Protein AF-A0A075ANB5-F1 (afdb_monomer)

Structure (mmCIF, N/CA/C/O backbone):
data_AF-A0A075ANB5-F1
#
_entry.id   AF-A0A075ANB5-F1
#
loop_
_atom_site.group_PDB
_atom_site.id
_atom_site.type_symbol
_atom_site.label_atom_id
_atom_site.label_alt_id
_atom_site.label_comp_id
_atom_site.label_asym_id
_atom_site.label_entity_id
_atom_site.label_seq_id
_atom_site.pdbx_PDB_ins_code
_atom_site.Cartn_x
_atom_site.Cartn_y
_atom_site.Cartn_z
_atom_site.occupancy
_atom_site.B_iso_or_equiv
_atom_site.auth_seq_id
_atom_site.auth_comp_id
_atom_site.auth_asym_id
_atom_site.auth_atom_id
_atom_site.pdbx_PDB_model_num
ATOM 1 N N . MET A 1 1 ? 41.313 -39.834 33.522 1.00 33.44 1 MET A N 1
ATOM 2 C CA . MET A 1 1 ? 40.109 -40.098 34.346 1.00 33.44 1 MET A CA 1
ATOM 3 C C . MET A 1 1 ? 39.079 -38.971 34.270 1.00 33.44 1 MET A C 1
ATOM 5 O O . MET A 1 1 ? 37.953 -39.277 33.913 1.00 33.44 1 MET A O 1
ATOM 9 N N . LEU A 1 2 ? 39.432 -37.694 34.482 1.00 31.22 2 LEU A N 1
ATOM 10 C CA . LEU A 1 2 ? 38.484 -36.564 34.341 1.00 31.22 2 LEU A CA 1
ATOM 11 C C . LEU A 1 2 ? 37.885 -36.398 32.926 1.00 31.22 2 LEU A C 1
ATOM 13 O O . LEU A 1 2 ? 36.684 -36.201 32.790 1.00 31.22 2 LEU A O 1
ATOM 17 N N . LEU A 1 3 ? 38.675 -36.610 31.868 1.00 33.09 3 LEU A N 1
ATOM 18 C CA . LEU A 1 3 ? 38.177 -36.633 30.480 1.00 33.09 3 LEU A CA 1
ATOM 19 C C . LEU A 1 3 ? 37.270 -37.841 30.163 1.00 33.09 3 LEU A C 1
ATOM 21 O O . LEU A 1 3 ? 36.476 -37.790 29.231 1.00 33.09 3 LEU A O 1
ATOM 25 N N . PHE A 1 4 ? 37.354 -38.918 30.952 1.00 30.48 4 PHE A N 1
ATOM 26 C CA . PHE A 1 4 ? 36.535 -40.124 30.769 1.00 30.48 4 PHE A CA 1
ATOM 27 C C . PHE A 1 4 ? 35.165 -39.993 31.464 1.00 30.48 4 PHE A C 1
ATOM 29 O O . PHE A 1 4 ? 34.172 -40.524 30.976 1.00 30.48 4 PHE A O 1
ATOM 36 N N . LEU A 1 5 ? 35.089 -39.212 32.550 1.00 34.34 5 LEU A N 1
ATOM 37 C CA . LEU A 1 5 ? 33.834 -38.839 33.218 1.00 34.34 5 LEU A CA 1
ATOM 38 C C . LEU A 1 5 ? 33.013 -37.823 32.403 1.00 34.34 5 LEU A C 1
ATOM 40 O O . LEU A 1 5 ? 31.791 -37.937 32.354 1.00 34.34 5 LEU A O 1
ATOM 44 N N . GLN A 1 6 ? 33.661 -36.904 31.674 1.00 35.34 6 GLN A N 1
ATOM 45 C CA . GLN A 1 6 ? 32.967 -36.020 30.722 1.00 35.34 6 GLN A CA 1
ATOM 46 C C . GLN A 1 6 ? 32.298 -36.795 29.573 1.00 35.34 6 GLN A C 1
ATOM 48 O O . GLN A 1 6 ? 31.200 -36.439 29.149 1.00 35.34 6 GLN A O 1
ATOM 53 N N . PHE A 1 7 ? 32.906 -37.889 29.105 1.00 31.75 7 PHE A N 1
ATOM 54 C CA . PHE A 1 7 ? 32.348 -38.708 28.022 1.00 31.75 7 PHE A CA 1
ATOM 55 C C . PHE A 1 7 ? 31.156 -39.582 28.448 1.00 31.75 7 PHE A C 1
ATOM 57 O O . PHE A 1 7 ? 30.261 -39.835 27.636 1.00 31.75 7 PHE A O 1
ATOM 64 N N . LEU A 1 8 ? 31.096 -40.003 29.717 1.00 31.05 8 LEU A N 1
ATOM 65 C CA . LEU A 1 8 ? 29.971 -40.778 30.254 1.00 31.05 8 LEU A CA 1
ATOM 66 C C . LEU A 1 8 ? 28.709 -39.921 30.460 1.00 31.05 8 LEU A C 1
ATOM 68 O O . LEU A 1 8 ? 27.617 -40.395 30.155 1.00 31.05 8 LEU A O 1
ATOM 72 N N . CYS A 1 9 ? 28.840 -38.644 30.843 1.00 33.03 9 CYS A N 1
ATOM 73 C CA . CYS A 1 9 ? 27.691 -37.725 30.890 1.00 33.03 9 CYS A CA 1
ATOM 74 C C . CYS A 1 9 ? 27.145 -37.378 29.493 1.00 33.03 9 CYS A C 1
ATOM 76 O O . CYS A 1 9 ? 25.934 -37.278 29.315 1.00 33.03 9 CYS A O 1
ATOM 78 N N . PHE A 1 10 ? 28.009 -37.254 28.479 1.00 31.59 10 PHE A N 1
ATOM 79 C CA . PHE A 1 10 ? 27.574 -36.952 27.108 1.00 31.59 10 PHE A CA 1
ATOM 80 C C . PHE A 1 10 ? 26.878 -38.126 26.397 1.00 31.59 10 PHE A C 1
ATOM 82 O O . PHE A 1 10 ? 26.113 -37.905 25.456 1.00 31.59 10 PHE A O 1
ATOM 89 N N . SER A 1 11 ? 27.118 -39.368 26.831 1.00 27.22 11 SER A N 1
ATOM 90 C CA . SER A 1 11 ? 26.641 -40.564 26.119 1.00 27.22 11 SER A CA 1
ATOM 91 C C . SER A 1 11 ? 25.250 -41.046 26.550 1.00 27.22 11 SER A C 1
ATOM 93 O O . SER A 1 11 ? 24.624 -41.795 25.807 1.00 27.22 11 SER A O 1
ATOM 95 N N . ILE A 1 12 ? 24.719 -40.591 27.691 1.00 30.39 12 ILE A N 1
ATOM 96 C CA . ILE A 1 12 ? 23.395 -41.024 28.185 1.00 30.39 12 ILE A CA 1
ATOM 97 C C . ILE A 1 12 ? 22.232 -40.202 27.576 1.00 30.39 12 ILE A C 1
ATOM 99 O O . ILE A 1 12 ? 21.083 -40.618 27.658 1.00 30.39 12 ILE A O 1
ATOM 103 N N . ILE A 1 13 ? 22.496 -39.088 26.878 1.00 34.94 13 ILE A N 1
ATOM 104 C CA . ILE A 1 13 ? 21.434 -38.166 26.404 1.00 34.94 13 ILE A CA 1
ATOM 105 C C . ILE A 1 13 ? 21.222 -38.205 24.872 1.00 34.94 13 ILE A C 1
ATOM 107 O O . ILE A 1 13 ? 20.275 -37.627 24.347 1.00 34.94 13 ILE A O 1
ATOM 111 N N . LYS A 1 14 ? 22.041 -38.939 24.103 1.00 27.22 14 LYS A N 1
ATOM 112 C CA . LYS A 1 14 ? 22.019 -38.881 22.623 1.00 27.22 14 LYS A CA 1
ATOM 113 C C . LYS A 1 14 ? 21.093 -39.880 21.906 1.00 27.22 14 LYS A C 1
ATOM 115 O O . LYS A 1 14 ? 21.296 -40.180 20.728 1.00 27.22 14 LYS A O 1
ATOM 120 N N . HIS A 1 15 ? 20.041 -40.348 22.571 1.00 28.19 15 HIS A N 1
ATOM 121 C CA . HIS A 1 15 ? 18.962 -41.108 21.933 1.00 28.19 15 HIS A CA 1
ATOM 122 C C . HIS A 1 15 ? 17.590 -40.522 22.273 1.00 28.19 15 HIS A C 1
ATOM 124 O O . HIS A 1 15 ? 16.853 -41.079 23.073 1.00 28.19 15 HIS A O 1
ATOM 130 N N . GLN A 1 16 ? 17.244 -39.407 21.622 1.00 28.17 16 GLN A N 1
ATOM 131 C CA . GLN A 1 16 ? 15.884 -39.122 21.158 1.00 28.17 16 GLN A CA 1
ATOM 132 C C . GLN A 1 16 ? 15.919 -37.993 20.118 1.00 28.17 16 GLN A C 1
ATOM 134 O O . GLN A 1 16 ? 16.602 -36.983 20.263 1.00 28.17 16 GLN A O 1
ATOM 139 N N . THR A 1 17 ? 15.255 -38.248 19.000 1.00 26.70 17 THR A N 1
ATOM 140 C CA . THR A 1 17 ? 15.250 -37.467 17.764 1.00 26.70 17 THR A CA 1
ATOM 141 C C . THR A 1 17 ? 14.365 -36.224 17.848 1.00 26.70 17 THR A C 1
ATOM 143 O O . THR A 1 17 ? 13.280 -36.276 18.414 1.00 26.70 17 THR A O 1
ATOM 146 N N . ALA A 1 18 ? 14.844 -35.153 17.209 1.00 32.75 18 ALA A N 1
ATOM 147 C CA . ALA A 1 18 ? 14.158 -33.951 16.724 1.00 32.75 18 ALA A CA 1
ATOM 148 C C . ALA A 1 18 ? 12.641 -33.810 16.994 1.00 32.75 18 ALA A C 1
ATOM 150 O O . ALA A 1 18 ? 11.821 -34.414 16.307 1.00 32.75 18 ALA A O 1
ATOM 151 N N . ALA A 1 19 ? 12.293 -32.887 17.894 1.00 22.59 19 ALA A N 1
ATOM 152 C CA . ALA A 1 19 ? 11.055 -32.109 17.876 1.00 22.59 19 ALA A CA 1
ATOM 153 C C . ALA A 1 19 ? 11.267 -30.809 18.678 1.00 22.59 19 ALA A C 1
ATOM 155 O O . ALA A 1 19 ? 12.015 -30.771 19.651 1.00 22.59 19 ALA A O 1
ATOM 156 N N . THR A 1 20 ? 10.647 -29.731 18.216 1.00 29.89 20 THR A N 1
ATOM 157 C CA . THR A 1 20 ? 10.645 -28.376 18.782 1.00 29.89 20 THR A CA 1
ATOM 158 C C . THR A 1 20 ? 10.095 -28.319 20.218 1.00 29.89 20 THR A C 1
ATOM 160 O O . THR A 1 20 ? 9.088 -28.971 20.484 1.00 29.89 20 THR A O 1
ATOM 163 N N . ASN A 1 21 ? 10.679 -27.432 21.050 1.00 24.72 21 ASN A N 1
ATOM 164 C CA . ASN A 1 21 ? 10.256 -26.936 22.384 1.00 24.72 21 ASN A CA 1
ATOM 165 C C . ASN A 1 21 ? 10.959 -27.584 23.615 1.00 24.72 21 ASN A C 1
ATOM 167 O O . ASN A 1 21 ? 10.658 -28.731 23.944 1.00 24.72 21 ASN A O 1
ATOM 171 N N . PRO A 1 22 ? 11.872 -26.891 24.338 1.00 30.75 22 PRO A N 1
ATOM 172 C CA . PRO A 1 22 ? 12.470 -27.421 25.560 1.00 30.75 22 PRO A CA 1
ATOM 173 C C . PRO A 1 22 ? 11.633 -27.006 26.779 1.00 30.75 22 PRO A C 1
ATOM 175 O O . PRO A 1 22 ? 11.726 -25.878 27.251 1.00 30.75 22 PRO A O 1
ATOM 178 N N . ASN A 1 23 ? 10.827 -27.924 27.310 1.00 33.41 23 ASN A N 1
ATOM 179 C CA . ASN A 1 23 ? 10.310 -27.824 28.676 1.00 33.41 23 ASN A CA 1
ATOM 180 C C . ASN A 1 23 ? 11.342 -28.519 29.595 1.00 33.41 23 ASN A C 1
ATOM 182 O O . ASN A 1 23 ? 11.537 -29.729 29.433 1.00 33.41 23 ASN A O 1
ATOM 186 N N . PRO A 1 24 ? 12.091 -27.817 30.468 1.00 39.94 24 PRO A N 1
ATOM 187 C CA . PRO A 1 24 ? 13.184 -28.441 31.200 1.00 39.94 24 PRO A CA 1
ATOM 188 C C . PRO A 1 24 ? 12.632 -29.287 32.352 1.00 39.94 24 PRO A C 1
ATOM 190 O O . PRO A 1 24 ? 11.999 -28.787 33.275 1.00 39.94 24 PRO A O 1
ATOM 193 N N . GLN A 1 25 ? 12.895 -30.592 32.298 1.00 48.34 25 GLN A N 1
ATOM 194 C CA . GLN A 1 25 ? 12.745 -31.495 33.439 1.00 48.34 25 GLN A CA 1
ATOM 195 C C . GLN A 1 25 ? 13.725 -31.084 34.559 1.00 48.34 25 GLN A C 1
ATOM 197 O O . GLN A 1 25 ? 14.762 -30.496 34.265 1.00 48.34 25 GLN A O 1
ATOM 202 N N . CYS A 1 26 ? 13.421 -31.406 35.823 1.00 50.97 26 CYS A N 1
ATOM 203 C CA . CYS A 1 26 ? 14.076 -30.957 37.073 1.00 50.97 26 CYS A CA 1
ATOM 204 C C . CYS A 1 26 ? 15.593 -31.246 37.278 1.00 50.97 26 CYS A C 1
ATOM 206 O O . CYS A 1 26 ? 16.081 -31.293 38.409 1.00 50.97 26 CYS A O 1
ATOM 208 N N . LYS A 1 27 ? 16.373 -31.418 36.206 1.00 54.56 27 LYS A N 1
ATOM 209 C CA . LYS A 1 27 ? 17.841 -31.411 36.184 1.00 54.56 27 LYS A CA 1
ATOM 210 C C . LYS A 1 27 ? 18.329 -30.702 34.920 1.00 54.56 27 LYS A C 1
ATOM 212 O O . LYS A 1 27 ? 18.001 -31.133 33.818 1.00 54.56 27 LYS A O 1
ATOM 217 N N . GLY A 1 28 ? 19.149 -29.659 35.059 1.00 56.12 28 GLY A N 1
ATOM 218 C CA . GLY A 1 28 ? 19.661 -28.909 33.905 1.00 56.12 28 GLY A CA 1
ATOM 219 C C . GLY A 1 28 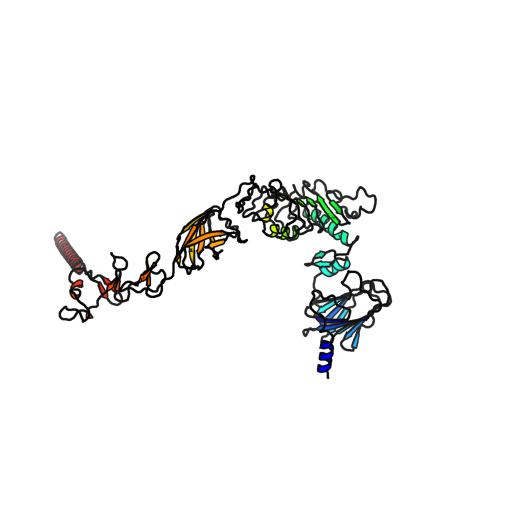? 20.974 -28.176 34.172 1.00 56.12 28 GLY A C 1
ATOM 220 O O . GLY A 1 28 ? 21.249 -27.772 35.301 1.00 56.12 28 GLY A O 1
ATOM 221 N N . ILE A 1 29 ? 21.782 -28.009 33.119 1.00 55.00 29 ILE A N 1
ATOM 222 C CA . ILE A 1 29 ? 22.951 -27.119 33.112 1.00 55.00 29 ILE A CA 1
ATOM 223 C C . ILE A 1 29 ? 22.519 -25.802 32.465 1.00 55.00 29 ILE A C 1
ATOM 225 O O . ILE A 1 29 ? 22.100 -25.793 31.308 1.00 55.00 29 ILE A O 1
ATOM 229 N N . TYR A 1 30 ? 22.620 -24.705 33.208 1.00 59.59 30 TYR A N 1
ATOM 230 C CA . TYR A 1 30 ? 22.319 -23.352 32.761 1.00 59.59 30 TYR A CA 1
ATOM 231 C C . TYR A 1 30 ? 23.621 -22.591 32.520 1.00 59.59 30 TYR A C 1
ATOM 233 O O . TYR A 1 30 ? 24.381 -22.309 33.448 1.00 59.59 30 TYR A O 1
ATOM 241 N N . ASN A 1 31 ? 23.865 -22.242 31.258 1.00 58.97 31 ASN A N 1
ATOM 242 C CA . ASN A 1 31 ? 24.967 -21.365 30.884 1.00 58.97 31 ASN A CA 1
ATOM 243 C C . ASN A 1 31 ? 24.476 -19.917 30.917 1.00 58.97 31 ASN A C 1
ATOM 245 O O . ASN A 1 31 ? 23.559 -19.566 30.177 1.00 58.97 31 ASN A O 1
ATOM 249 N N . LEU A 1 32 ? 25.080 -19.081 31.761 1.00 59.38 32 LEU A N 1
ATOM 250 C CA . LEU A 1 32 ? 24.726 -17.662 31.844 1.00 59.38 32 LEU A CA 1
ATOM 251 C C . LEU A 1 32 ? 25.379 -16.908 30.681 1.00 59.38 32 LEU A C 1
ATOM 253 O O . LEU A 1 32 ? 26.557 -16.566 30.762 1.00 59.38 32 LEU A O 1
ATOM 257 N N . THR A 1 33 ? 24.628 -16.686 29.602 1.00 54.62 33 THR A N 1
ATOM 258 C CA . THR A 1 33 ? 25.086 -15.943 28.413 1.00 54.62 33 THR A CA 1
ATOM 259 C C . THR A 1 33 ? 24.799 -14.445 28.482 1.00 54.62 33 THR A C 1
ATOM 261 O O . THR A 1 33 ? 25.438 -13.669 27.774 1.00 54.62 33 THR A O 1
ATOM 264 N N . ASP A 1 34 ? 23.864 -14.041 29.343 1.00 58.59 34 ASP A N 1
ATOM 265 C CA . ASP A 1 34 ? 23.351 -12.676 29.452 1.00 58.59 34 ASP A CA 1
ATOM 266 C C . ASP A 1 34 ? 23.679 -12.052 30.817 1.00 58.59 34 ASP A C 1
ATOM 268 O O . ASP A 1 34 ? 23.841 -12.752 31.819 1.00 58.59 34 ASP A O 1
ATOM 272 N N . SER A 1 35 ? 23.747 -10.717 30.878 1.00 58.78 35 SER A N 1
ATOM 273 C CA . SER A 1 35 ? 24.055 -9.957 32.103 1.00 58.78 35 SER A CA 1
ATOM 274 C C . SER A 1 35 ? 22.940 -9.983 33.164 1.00 58.78 35 SER A C 1
ATOM 276 O O . SER A 1 35 ? 23.144 -9.507 34.281 1.00 58.78 35 SER A O 1
ATOM 278 N N . PHE A 1 36 ? 21.774 -10.551 32.843 1.00 61.66 36 PHE A N 1
ATOM 279 C CA . PHE A 1 36 ? 20.673 -10.845 33.764 1.00 61.66 36 PHE A CA 1
ATOM 280 C C . PHE A 1 36 ? 19.796 -11.983 33.211 1.00 61.66 36 PHE A C 1
ATOM 282 O O . PHE A 1 36 ? 19.820 -12.252 32.011 1.00 61.66 36 PHE A O 1
ATOM 289 N N . GLY A 1 37 ? 18.990 -12.627 34.059 1.00 59.69 37 GLY A N 1
ATOM 290 C CA . GLY A 1 37 ? 18.012 -13.640 33.639 1.00 59.69 37 GLY A CA 1
ATOM 291 C C . GLY A 1 37 ? 17.284 -14.291 34.816 1.00 59.69 37 GLY A C 1
ATOM 292 O O . GLY A 1 37 ? 17.313 -13.763 35.929 1.00 59.69 37 GLY A O 1
ATOM 293 N N . PHE A 1 38 ? 16.602 -15.418 34.581 1.00 61.25 38 PHE A N 1
ATOM 294 C CA . PHE A 1 38 ? 15.866 -16.132 35.628 1.00 61.25 38 PHE A CA 1
ATOM 295 C C . PHE A 1 38 ? 15.937 -17.659 35.502 1.00 61.25 38 PHE A C 1
ATOM 297 O O . PHE A 1 38 ? 16.176 -18.202 34.425 1.00 61.25 38 PHE A O 1
ATOM 304 N N . ILE A 1 39 ? 15.698 -18.336 36.624 1.00 61.03 39 ILE A N 1
ATOM 305 C CA . ILE A 1 39 ? 15.601 -19.789 36.770 1.00 61.03 39 ILE A CA 1
ATOM 306 C C . ILE A 1 39 ? 14.289 -20.077 37.501 1.00 61.03 39 ILE A C 1
ATOM 308 O O . ILE A 1 39 ? 14.031 -19.502 38.556 1.00 61.03 39 ILE A O 1
ATOM 312 N N . SER A 1 40 ? 13.451 -20.943 36.941 1.00 57.88 40 SER A N 1
ATOM 313 C CA . SER A 1 40 ? 12.165 -21.327 37.534 1.00 57.88 40 SER A CA 1
ATOM 314 C C . SER A 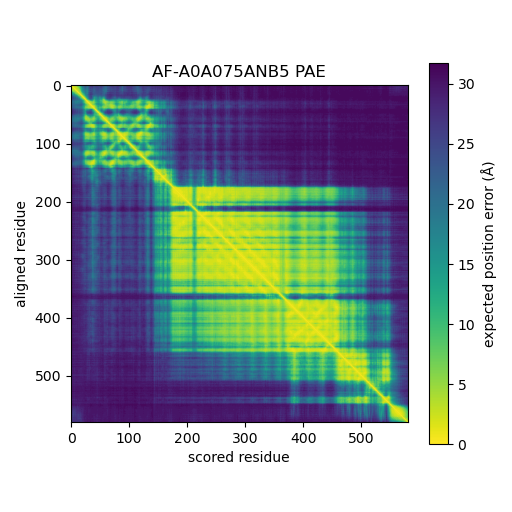1 40 ? 11.896 -22.808 37.315 1.00 57.88 40 SER A C 1
ATOM 316 O O . SER A 1 40 ? 12.239 -23.333 36.253 1.00 57.88 40 SER A O 1
ATOM 318 N N . ASN A 1 41 ? 11.234 -23.458 38.270 1.00 50.12 41 ASN A N 1
ATOM 319 C CA . ASN A 1 41 ? 10.886 -24.879 38.196 1.00 50.12 41 ASN A CA 1
ATOM 320 C C . ASN A 1 41 ? 9.446 -25.168 37.716 1.00 50.12 41 ASN A C 1
ATOM 322 O O . ASN A 1 41 ? 9.114 -26.337 37.541 1.00 50.12 41 ASN A O 1
ATOM 326 N N . SER A 1 42 ? 8.605 -24.160 37.437 1.00 49.34 42 SER A N 1
ATOM 327 C CA . SER A 1 42 ? 7.237 -24.398 36.939 1.00 49.34 42 SER A CA 1
ATOM 328 C C . SER A 1 42 ? 6.660 -23.276 36.053 1.00 49.34 42 SER A C 1
ATOM 330 O O . SER A 1 42 ? 5.911 -22.407 36.485 1.00 49.34 42 SER A O 1
ATOM 332 N N . ILE A 1 43 ? 6.917 -23.336 34.741 1.00 41.28 43 ILE A N 1
ATOM 333 C CA . ILE A 1 43 ? 6.079 -22.624 33.755 1.00 41.28 43 ILE A CA 1
ATOM 334 C C . ILE A 1 43 ? 5.602 -23.622 32.696 1.00 41.28 43 ILE A C 1
ATOM 336 O O . ILE A 1 43 ? 6.000 -23.577 31.536 1.00 41.28 43 ILE A O 1
ATOM 340 N N . SER A 1 44 ? 4.730 -24.551 33.094 1.00 33.28 44 SER A N 1
ATOM 341 C CA . SER A 1 44 ? 3.850 -25.229 32.138 1.00 33.28 44 SER A CA 1
ATOM 342 C C . SER A 1 44 ? 2.471 -25.472 32.750 1.00 33.28 44 SER A C 1
ATOM 344 O O . SER A 1 44 ? 2.274 -26.392 33.539 1.00 33.28 44 SER A O 1
ATOM 346 N N . THR A 1 45 ? 1.503 -24.648 32.360 1.00 37.75 45 THR A N 1
ATOM 347 C CA . THR A 1 45 ? 0.082 -24.709 32.736 1.00 37.75 45 THR A CA 1
ATOM 348 C C . THR A 1 45 ? -0.731 -25.685 31.877 1.00 37.75 45 THR A C 1
ATOM 350 O O . THR A 1 45 ? -1.907 -25.451 31.612 1.00 37.75 45 THR A O 1
ATOM 353 N N . GLN A 1 46 ? -0.160 -26.811 31.446 1.00 31.91 46 GLN A N 1
ATOM 354 C CA . GLN A 1 46 ? -0.969 -27.881 30.858 1.00 31.91 46 GLN A CA 1
ATOM 355 C C . GLN A 1 46 ? -0.900 -29.131 31.721 1.00 31.91 46 GLN A C 1
ATOM 357 O O . GLN A 1 46 ? 0.167 -29.636 32.051 1.00 31.91 46 GLN A O 1
ATOM 362 N N . SER A 1 47 ? -2.091 -29.573 32.118 1.00 35.25 47 SER A N 1
ATOM 363 C CA . SER A 1 47 ? -2.389 -30.744 32.930 1.00 35.25 47 SER A CA 1
ATOM 364 C C . SER A 1 47 ? -1.402 -31.907 32.756 1.00 35.25 47 SER A C 1
ATOM 366 O O . SER A 1 47 ? -1.197 -32.377 31.637 1.00 35.25 47 SER A O 1
ATOM 368 N N . ARG A 1 48 ? -0.975 -32.453 33.905 1.00 33.50 48 ARG A N 1
ATOM 369 C CA . ARG A 1 48 ? -0.127 -33.640 34.146 1.00 33.50 48 ARG A CA 1
ATOM 370 C C . ARG A 1 48 ? 1.374 -33.356 34.183 1.00 33.50 48 ARG A C 1
ATOM 372 O O . ARG A 1 48 ? 2.052 -33.383 33.164 1.00 33.50 48 ARG A O 1
ATOM 379 N N . GLY A 1 49 ? 1.891 -33.223 35.405 1.00 34.06 49 GLY A N 1
ATOM 380 C CA . GLY A 1 49 ? 3.327 -33.313 35.647 1.00 34.06 49 GLY A CA 1
ATOM 381 C C . GLY A 1 49 ? 3.845 -32.794 36.985 1.00 34.06 49 GLY A C 1
ATOM 382 O O . GLY A 1 49 ? 5.033 -32.516 37.039 1.00 34.06 49 GLY A O 1
ATOM 383 N N . TYR A 1 50 ? 3.031 -32.650 38.037 1.00 37.31 50 TYR A N 1
ATOM 384 C CA . TYR A 1 50 ? 3.583 -32.472 39.383 1.00 37.31 50 TYR A CA 1
ATOM 385 C C . TYR A 1 50 ? 3.707 -33.845 40.043 1.00 37.31 50 TYR A C 1
ATOM 387 O O . TYR A 1 50 ? 2.729 -34.595 40.104 1.00 37.31 50 TYR A O 1
ATOM 395 N N . ILE A 1 51 ? 4.924 -34.211 40.440 1.00 39.53 51 ILE A N 1
ATOM 396 C CA . ILE A 1 51 ? 5.208 -35.446 41.172 1.00 39.53 51 ILE A CA 1
ATOM 397 C C . ILE A 1 51 ? 5.673 -34.995 42.560 1.00 39.53 51 ILE A C 1
ATOM 399 O O . ILE A 1 51 ? 6.763 -34.431 42.642 1.00 39.53 51 ILE A O 1
ATOM 403 N N . PRO A 1 52 ? 4.888 -35.226 43.626 1.00 40.97 52 PRO A N 1
ATOM 404 C CA . PRO A 1 52 ? 5.322 -34.957 44.996 1.00 40.97 52 PRO A CA 1
ATOM 405 C C . PRO A 1 52 ? 6.694 -35.600 45.273 1.00 40.97 52 PRO A C 1
ATOM 407 O O . PRO A 1 52 ? 6.944 -36.718 44.807 1.00 40.97 52 PRO A O 1
ATOM 410 N N . ASN A 1 53 ? 7.559 -34.932 46.047 1.00 47.97 53 ASN A N 1
ATOM 411 C CA . ASN A 1 53 ? 8.932 -35.360 46.387 1.00 47.97 53 ASN A CA 1
ATOM 412 C C . ASN A 1 53 ? 9.993 -35.244 45.265 1.00 47.97 53 ASN A C 1
ATOM 414 O O . ASN A 1 53 ? 10.879 -36.104 45.164 1.00 47.97 53 ASN A O 1
ATOM 418 N N . GLN A 1 54 ? 9.946 -34.221 44.402 1.00 52.59 54 GLN A N 1
ATOM 419 C CA . GLN A 1 54 ? 11.057 -33.964 43.474 1.00 52.59 54 GLN A CA 1
ATOM 420 C C . GLN A 1 54 ? 12.126 -33.052 44.081 1.00 52.59 54 GLN A C 1
ATOM 422 O O . GLN A 1 54 ? 11.904 -31.868 44.306 1.00 52.59 54 GLN A O 1
ATOM 427 N N . ASN A 1 55 ? 13.332 -33.603 44.240 1.00 57.34 55 ASN A N 1
ATOM 428 C CA . ASN A 1 55 ? 14.538 -32.813 44.467 1.00 57.34 55 ASN A CA 1
ATOM 429 C C . ASN A 1 55 ? 15.076 -32.345 43.114 1.00 57.34 55 ASN A C 1
ATOM 431 O O . ASN A 1 55 ? 15.544 -33.162 42.308 1.00 57.34 55 ASN A O 1
ATOM 435 N N . CYS A 1 56 ? 15.004 -31.044 42.858 1.00 59.09 56 CYS A N 1
ATOM 436 C CA . CYS A 1 56 ? 15.438 -30.459 41.600 1.00 59.09 56 CYS A CA 1
ATOM 437 C C . CYS A 1 56 ? 16.831 -29.844 41.753 1.00 59.09 56 CYS A C 1
ATOM 439 O O . CYS A 1 56 ? 17.122 -29.190 42.752 1.00 59.09 56 CYS A O 1
ATOM 441 N N . LEU A 1 57 ? 17.702 -30.088 40.770 1.00 59.00 57 LEU A N 1
ATOM 442 C CA . LEU A 1 57 ? 19.113 -29.707 40.836 1.00 59.00 57 LEU A CA 1
ATOM 443 C C . LEU A 1 57 ? 19.535 -28.973 39.564 1.00 59.00 57 LEU A C 1
ATOM 445 O O . LEU A 1 57 ? 19.505 -29.543 38.469 1.00 59.00 57 LEU A O 1
ATOM 449 N N . TRP A 1 58 ? 19.988 -27.733 39.710 1.00 67.69 58 TRP A N 1
ATOM 450 C CA . TRP A 1 58 ? 20.483 -26.924 38.599 1.00 67.69 58 TRP A CA 1
ATOM 451 C C . TRP A 1 58 ? 21.956 -26.605 38.762 1.00 67.69 58 TRP A C 1
ATOM 453 O O . TRP A 1 58 ? 22.370 -26.109 39.805 1.00 67.69 58 TRP A O 1
ATOM 463 N N . PHE A 1 59 ? 22.727 -26.846 37.703 1.00 58.38 59 PHE A N 1
ATOM 464 C CA . PHE A 1 59 ? 24.130 -26.456 37.615 1.00 58.38 59 PHE A CA 1
ATOM 465 C C . PHE A 1 59 ? 24.240 -25.170 36.811 1.00 58.38 59 PHE A C 1
ATOM 467 O O . PHE A 1 59 ? 23.849 -25.142 35.648 1.00 58.38 59 PHE A O 1
ATOM 474 N N . ILE A 1 60 ? 24.785 -24.115 37.400 1.00 65.25 60 ILE A N 1
ATOM 475 C CA . ILE A 1 60 ? 24.958 -22.826 36.739 1.00 65.25 60 ILE A CA 1
ATOM 476 C C . ILE A 1 60 ? 26.443 -22.616 36.477 1.00 65.25 60 ILE A C 1
ATOM 478 O O . ILE A 1 60 ? 27.250 -22.544 37.409 1.00 65.25 60 ILE A O 1
ATOM 482 N N . GLN A 1 61 ? 26.794 -22.509 35.197 1.00 60.62 61 GLN A N 1
ATOM 483 C CA . GLN A 1 61 ? 28.160 -22.261 34.758 1.00 60.62 61 GLN A CA 1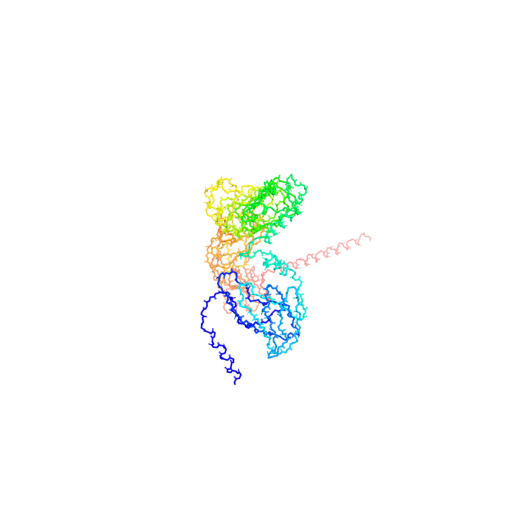
ATOM 484 C C . GLN A 1 61 ? 28.233 -20.903 34.037 1.00 60.62 61 GLN A C 1
ATOM 486 O O . GLN A 1 61 ? 27.582 -20.716 33.006 1.00 60.62 61 GLN A O 1
ATOM 491 N N . PRO A 1 62 ? 29.003 -19.927 34.550 1.00 56.81 62 PRO A N 1
ATOM 492 C CA . PRO A 1 62 ? 29.229 -18.671 33.839 1.00 56.81 62 PRO A CA 1
ATOM 493 C C . PRO A 1 62 ? 30.018 -18.932 32.548 1.00 56.81 62 PRO A C 1
ATOM 495 O O . PRO A 1 62 ? 31.042 -19.616 32.587 1.00 56.81 62 PRO A O 1
ATOM 498 N N . SER A 1 63 ? 29.581 -18.394 31.402 1.00 51.31 63 SER A N 1
ATOM 499 C CA . SER A 1 63 ? 30.305 -18.586 30.131 1.00 51.31 63 SER A CA 1
ATOM 500 C C . SER A 1 63 ? 31.530 -17.677 29.962 1.00 51.31 63 SER A C 1
ATOM 502 O O . SER A 1 63 ? 32.352 -17.915 29.079 1.00 51.31 63 SER A O 1
ATOM 504 N N . THR A 1 64 ? 31.673 -16.640 30.793 1.00 54.69 64 THR A N 1
ATOM 505 C CA . THR A 1 64 ? 32.771 -15.659 30.750 1.00 54.69 64 THR A CA 1
ATOM 506 C C . THR A 1 64 ? 33.154 -15.192 32.162 1.00 54.69 64 THR A C 1
ATOM 508 O O . THR A 1 64 ? 32.446 -15.432 33.142 1.00 54.69 64 THR A O 1
ATOM 511 N N . SER A 1 65 ? 34.323 -14.554 32.285 1.00 54.12 65 SER A N 1
ATOM 512 C CA . SER A 1 65 ? 34.885 -14.075 33.550 1.00 54.12 65 SER A CA 1
ATOM 513 C C . SER A 1 65 ? 34.178 -12.809 34.057 1.00 54.12 65 SER A C 1
ATOM 515 O O . SER A 1 65 ? 34.720 -11.712 33.951 1.00 54.12 65 SER A O 1
ATOM 517 N N . TYR A 1 66 ? 32.961 -12.945 34.577 1.00 55.62 66 TYR A N 1
ATOM 518 C CA . TYR A 1 66 ? 32.258 -11.865 35.283 1.00 55.62 66 TYR A CA 1
ATOM 519 C C . TYR A 1 66 ? 32.817 -11.663 36.697 1.00 55.62 66 TYR A C 1
ATOM 521 O O . TYR A 1 66 ? 33.416 -12.591 37.231 1.00 55.62 66 TYR A O 1
ATOM 529 N N . SER A 1 67 ? 32.673 -10.490 37.319 1.00 53.25 67 SER A N 1
ATOM 530 C CA . SER A 1 67 ? 33.223 -10.254 38.668 1.00 53.25 67 SER A CA 1
ATOM 531 C C . SER A 1 67 ? 32.297 -10.784 39.764 1.00 53.25 67 SER A C 1
ATOM 533 O O . SER A 1 67 ? 32.752 -11.558 40.610 1.00 53.25 67 SER A O 1
ATOM 535 N N . ASN A 1 68 ? 31.005 -10.432 39.708 1.00 60.78 68 ASN A N 1
ATOM 536 C CA . ASN A 1 68 ? 30.013 -10.757 40.737 1.00 60.78 68 ASN A CA 1
ATOM 537 C C . ASN A 1 68 ? 28.690 -11.230 40.113 1.00 60.78 68 ASN A C 1
ATOM 539 O O . ASN A 1 68 ? 28.199 -10.607 39.178 1.00 60.78 68 ASN A O 1
ATOM 543 N N . ILE A 1 69 ? 28.066 -12.278 40.653 1.00 62.75 69 ILE A N 1
ATOM 544 C CA . ILE A 1 69 ? 26.696 -12.679 40.290 1.00 62.75 69 ILE A CA 1
ATOM 545 C C . ILE A 1 69 ? 25.818 -12.567 41.532 1.00 62.75 69 ILE A C 1
ATOM 547 O O . ILE A 1 69 ? 26.135 -13.146 42.572 1.00 62.75 69 ILE A O 1
ATOM 551 N N . THR A 1 70 ? 24.722 -11.824 41.417 1.00 66.38 70 THR A N 1
ATOM 552 C CA . THR A 1 70 ? 23.713 -11.676 42.460 1.00 66.38 70 THR A CA 1
ATOM 553 C C . THR A 1 70 ? 22.514 -12.545 42.139 1.00 66.38 70 THR A C 1
ATOM 555 O O . THR A 1 70 ? 21.913 -12.360 41.084 1.00 66.38 70 THR A O 1
ATOM 558 N N . PHE A 1 71 ? 22.130 -13.430 43.054 1.00 64.94 71 PHE A N 1
ATOM 559 C CA . PHE A 1 71 ? 20.861 -14.152 42.977 1.00 64.94 71 PHE A CA 1
ATOM 560 C C . PHE A 1 71 ? 19.818 -13.482 43.876 1.00 64.94 71 PHE A C 1
ATOM 562 O O . PHE A 1 71 ? 20.117 -13.098 45.009 1.00 64.94 71 PHE A O 1
ATOM 569 N N . GLU A 1 72 ? 18.605 -13.333 43.352 1.00 63.06 72 GLU A N 1
ATOM 570 C CA . GLU A 1 72 ? 17.429 -12.795 44.032 1.00 63.06 72 GLU A CA 1
ATOM 571 C C . GLU A 1 72 ? 16.321 -13.848 43.961 1.00 63.06 72 GLU A C 1
ATOM 573 O O . GLU A 1 72 ? 15.751 -14.093 42.899 1.00 63.06 72 GLU A O 1
ATOM 578 N N . ILE A 1 73 ? 16.051 -14.507 45.085 1.00 60.25 73 ILE A N 1
ATOM 579 C CA . ILE A 1 73 ? 15.015 -15.540 45.174 1.00 60.25 73 ILE A CA 1
ATOM 580 C C . ILE A 1 73 ? 13.672 -14.845 45.436 1.00 60.25 73 ILE A C 1
ATOM 582 O O . ILE A 1 73 ? 13.547 -14.093 46.402 1.00 60.25 73 ILE A O 1
ATOM 586 N N . LEU A 1 74 ? 12.694 -15.066 44.557 1.00 53.31 74 LEU A N 1
ATOM 587 C CA . LEU A 1 74 ? 11.334 -14.532 44.625 1.00 53.31 74 LEU A CA 1
ATOM 588 C C . LEU A 1 74 ? 10.346 -15.679 44.882 1.00 53.31 74 LEU A C 1
ATOM 590 O O . LEU A 1 74 ? 10.329 -16.659 44.137 1.00 53.31 74 LEU A O 1
ATOM 594 N N . ASP A 1 75 ? 9.533 -15.541 45.930 1.00 57.28 75 ASP A N 1
ATOM 595 C CA . ASP A 1 75 ? 8.680 -16.624 46.441 1.00 57.28 75 ASP A CA 1
ATOM 596 C C . ASP A 1 75 ? 7.257 -16.655 45.840 1.00 57.28 75 ASP A C 1
ATOM 598 O O . ASP A 1 75 ? 6.646 -15.604 45.609 1.00 57.28 75 ASP A O 1
ATOM 602 N N . PHE A 1 76 ? 6.730 -17.877 45.677 1.00 48.50 76 PHE A N 1
ATOM 603 C CA . PHE A 1 76 ? 5.320 -18.241 45.519 1.00 48.50 76 PHE A CA 1
ATOM 604 C C . PHE A 1 76 ? 5.031 -19.489 46.378 1.00 48.50 76 PHE A C 1
ATOM 606 O O . PHE A 1 76 ? 5.615 -20.532 46.140 1.00 48.50 76 PHE A O 1
ATOM 613 N N . GLU A 1 77 ? 4.119 -19.327 47.346 1.00 43.88 77 GLU A N 1
ATOM 614 C CA . GLU A 1 77 ? 3.504 -20.328 48.247 1.00 43.88 77 GLU A CA 1
ATOM 615 C C . GLU A 1 77 ? 4.329 -21.600 48.531 1.00 43.88 77 GLU A C 1
ATOM 617 O O . GLU A 1 77 ? 4.022 -22.677 48.038 1.00 43.88 77 GLU A O 1
ATOM 622 N N . VAL A 1 78 ? 5.354 -21.441 49.374 1.00 49.47 78 VAL A N 1
ATOM 623 C CA . VAL A 1 78 ? 6.101 -22.533 50.014 1.00 49.47 78 VAL A CA 1
ATOM 624 C C . VAL A 1 78 ? 5.436 -22.899 51.344 1.00 49.47 78 VAL A C 1
ATOM 626 O O . VAL A 1 78 ? 5.387 -22.068 52.267 1.00 49.47 78 VAL A O 1
ATOM 629 N N . ASP A 1 79 ? 4.934 -24.129 51.458 1.00 50.25 79 ASP A N 1
ATOM 630 C CA . ASP A 1 79 ? 4.423 -24.673 52.721 1.00 50.25 79 ASP A CA 1
ATOM 631 C C . ASP A 1 79 ? 5.589 -24.957 53.702 1.00 50.25 79 ASP A C 1
ATOM 633 O O . ASP A 1 79 ? 6.758 -24.717 53.391 1.00 50.25 79 ASP A O 1
ATOM 637 N N . GLN A 1 80 ? 5.320 -25.368 54.951 1.00 52.00 80 GLN A N 1
ATOM 638 C CA . GLN A 1 80 ? 6.325 -25.329 56.043 1.00 52.00 80 GLN A CA 1
ATOM 639 C C . GLN A 1 80 ? 7.574 -26.208 55.892 1.00 52.00 80 GLN A C 1
ATOM 641 O O . GLN A 1 80 ? 8.426 -26.196 56.790 1.00 52.00 80 GLN A O 1
ATOM 646 N N . LEU A 1 81 ? 7.703 -26.968 54.806 1.00 55.81 81 LEU A N 1
ATOM 647 C CA . LEU A 1 81 ? 8.749 -27.968 54.647 1.00 55.81 81 LEU A CA 1
ATOM 648 C C . LEU A 1 81 ? 9.521 -27.888 53.312 1.00 55.81 81 LEU A C 1
ATOM 650 O O . LEU A 1 81 ? 10.490 -28.643 53.184 1.00 55.81 81 LEU A O 1
ATOM 654 N N . ASP A 1 82 ? 9.202 -26.979 52.374 1.00 60.34 82 ASP A N 1
ATOM 655 C CA . ASP A 1 82 ? 10.054 -26.793 51.181 1.00 60.34 82 ASP A CA 1
ATOM 656 C C . ASP A 1 82 ? 11.305 -25.976 51.503 1.00 60.34 82 ASP A C 1
ATOM 658 O O . ASP A 1 82 ? 11.276 -25.029 52.294 1.00 60.34 82 ASP A O 1
ATOM 662 N N . SER A 1 83 ? 12.419 -26.292 50.838 1.00 66.12 83 SER A N 1
ATOM 663 C CA . SER A 1 83 ? 13.660 -25.536 51.018 1.00 66.12 83 SER A CA 1
ATOM 664 C C . SER A 1 83 ? 14.474 -25.370 49.737 1.00 66.12 83 SER A C 1
ATOM 666 O O . SER A 1 83 ? 14.488 -26.233 48.856 1.00 66.12 83 SER A O 1
ATOM 668 N N . VAL A 1 84 ? 15.178 -24.238 49.651 1.00 68.62 84 VAL A N 1
ATOM 669 C CA . VAL A 1 84 ? 16.197 -23.969 48.628 1.00 68.62 84 VAL A CA 1
ATOM 670 C C . VAL A 1 84 ? 17.571 -23.926 49.289 1.00 68.62 84 VAL A C 1
ATOM 672 O O . VAL A 1 84 ? 17.805 -23.127 50.200 1.00 68.62 84 VAL A O 1
ATOM 675 N N . ASP A 1 85 ? 18.489 -24.730 48.762 1.00 69.75 85 ASP A N 1
ATOM 676 C CA . ASP A 1 85 ? 19.906 -24.746 49.106 1.00 69.75 85 ASP A CA 1
ATOM 677 C C . ASP A 1 85 ? 20.749 -24.297 47.911 1.00 69.75 85 ASP A C 1
ATOM 679 O O . ASP A 1 85 ? 20.487 -24.664 46.763 1.00 69.75 85 ASP A O 1
ATOM 683 N N . ILE A 1 86 ? 21.798 -23.515 48.176 1.00 70.12 86 ILE A N 1
ATOM 684 C CA . ILE A 1 86 ? 22.741 -23.077 47.139 1.00 70.12 86 ILE A CA 1
ATOM 685 C C . ILE A 1 86 ? 24.150 -23.496 47.531 1.00 70.12 86 ILE A C 1
ATOM 687 O O . ILE A 1 86 ? 24.639 -23.157 48.610 1.00 70.12 86 ILE A O 1
ATOM 691 N N . TYR A 1 87 ? 24.824 -24.177 46.613 1.00 69.06 87 TYR A N 1
ATOM 692 C CA . TYR A 1 87 ? 26.210 -24.604 46.723 1.00 69.06 87 TYR A CA 1
ATOM 693 C C . TYR A 1 87 ? 27.071 -23.915 45.665 1.00 69.06 87 TYR A C 1
ATOM 695 O O . TYR A 1 87 ? 26.602 -23.521 44.596 1.00 69.06 87 TYR A O 1
ATOM 703 N N . LYS A 1 88 ? 28.362 -23.816 45.955 1.00 66.81 88 LYS A N 1
ATOM 704 C CA . LYS A 1 88 ? 29.414 -23.445 45.012 1.00 66.81 88 LYS A CA 1
ATOM 705 C C . LYS A 1 88 ? 30.475 -24.535 45.051 1.00 66.81 88 LYS A C 1
ATOM 707 O O . LYS A 1 88 ? 31.092 -24.760 46.095 1.00 66.81 88 LYS A O 1
ATOM 712 N N . GLY A 1 89 ? 30.638 -25.253 43.943 1.00 67.94 89 GLY A N 1
ATOM 713 C CA . GLY A 1 89 ? 31.301 -26.556 43.971 1.00 67.94 89 GLY A CA 1
ATOM 714 C C . GLY A 1 89 ? 30.627 -27.465 45.006 1.00 67.94 89 GLY A C 1
ATOM 715 O O . GLY A 1 89 ? 29.408 -27.612 44.991 1.00 67.94 89 GLY A O 1
ATOM 716 N N . ASP A 1 90 ? 31.414 -27.994 45.943 1.00 64.12 90 ASP A N 1
ATOM 717 C CA . ASP A 1 90 ? 30.928 -28.850 47.038 1.00 64.12 90 ASP A CA 1
ATOM 718 C C . ASP A 1 90 ? 30.611 -28.068 48.330 1.00 64.12 90 ASP A C 1
ATOM 720 O O . ASP A 1 90 ? 30.180 -28.646 49.328 1.00 64.12 90 ASP A O 1
ATOM 724 N N . THR A 1 91 ? 30.836 -26.749 48.347 1.00 65.75 91 THR A N 1
ATOM 725 C CA . THR A 1 91 ? 30.621 -25.917 49.539 1.00 65.75 91 THR A CA 1
ATOM 726 C C . THR A 1 91 ? 29.207 -25.347 49.528 1.00 65.75 91 THR A C 1
ATOM 728 O O . THR A 1 91 ? 28.864 -24.566 48.642 1.00 65.75 91 THR A O 1
ATOM 731 N N . GLN A 1 92 ? 28.384 -25.698 50.517 1.00 68.06 92 GLN A N 1
ATOM 732 C CA . GLN A 1 92 ? 27.072 -25.073 50.713 1.00 68.06 92 GLN A CA 1
ATOM 733 C C . GLN A 1 92 ? 27.266 -23.627 51.174 1.00 68.06 92 GLN A C 1
ATOM 735 O O . GLN A 1 92 ? 27.940 -23.376 52.173 1.00 68.06 92 GLN A O 1
ATOM 740 N N . ILE A 1 93 ? 26.705 -22.674 50.433 1.00 67.00 93 ILE A N 1
ATOM 741 C CA . ILE A 1 93 ? 26.832 -21.244 50.730 1.00 67.00 93 ILE A CA 1
ATOM 742 C C . ILE A 1 93 ? 25.531 -20.663 51.292 1.00 67.00 93 ILE A C 1
ATOM 744 O O . ILE A 1 93 ? 25.575 -19.750 52.115 1.00 67.00 93 ILE A O 1
ATOM 748 N N . LEU A 1 94 ? 24.381 -21.213 50.904 1.00 65.94 94 LEU A N 1
ATOM 749 C CA . LEU A 1 94 ? 23.087 -20.877 51.487 1.00 65.94 94 LEU A CA 1
ATOM 750 C C . LEU A 1 94 ? 22.445 -22.153 52.028 1.00 65.94 94 LEU A C 1
ATOM 752 O O . LEU A 1 94 ? 22.328 -23.134 51.294 1.00 65.94 94 LEU A O 1
ATOM 756 N N . ASN A 1 95 ? 22.071 -22.123 53.306 1.00 60.25 95 ASN A N 1
ATOM 757 C CA . ASN A 1 95 ? 21.497 -23.259 54.016 1.00 60.25 95 ASN A CA 1
ATOM 758 C C . ASN A 1 95 ? 20.009 -23.021 54.291 1.00 60.25 95 ASN A C 1
ATOM 760 O O . ASN A 1 95 ? 19.682 -22.034 54.951 1.00 60.25 95 ASN A O 1
ATOM 764 N N . HIS A 1 96 ? 19.164 -23.929 53.799 1.00 58.81 96 HIS A N 1
ATOM 765 C CA . HIS A 1 96 ? 17.748 -24.105 54.110 1.00 58.81 96 HIS A CA 1
ATOM 766 C C . HIS A 1 96 ? 16.978 -22.798 54.300 1.00 58.81 96 HIS A C 1
ATOM 768 O O . HIS A 1 96 ? 16.614 -22.408 55.414 1.00 58.81 96 HIS A O 1
ATOM 774 N N . VAL A 1 97 ? 16.691 -22.127 53.185 1.00 58.88 97 VAL A N 1
ATOM 775 C CA . VAL A 1 97 ? 15.705 -21.046 53.192 1.00 58.88 97 VAL A CA 1
ATOM 776 C C . VAL A 1 97 ? 14.313 -21.670 53.294 1.00 58.88 97 VAL A C 1
ATOM 778 O O . VAL A 1 97 ? 13.790 -22.174 52.306 1.00 58.88 97 VAL A O 1
ATOM 781 N N . LEU A 1 98 ? 13.757 -21.654 54.506 1.00 51.38 98 LEU A N 1
ATOM 782 C CA . LEU A 1 98 ? 12.400 -22.091 54.833 1.00 51.38 98 LEU A CA 1
ATOM 783 C C . LEU A 1 98 ? 11.495 -20.855 54.920 1.00 51.38 98 LEU A C 1
ATOM 785 O O . LEU A 1 98 ? 11.865 -19.890 55.589 1.00 51.38 98 LEU A O 1
ATOM 789 N N . HIS A 1 99 ? 10.318 -20.902 54.291 1.00 52.34 99 HIS A N 1
ATOM 790 C CA . HIS A 1 99 ? 9.261 -19.883 54.372 1.00 52.34 99 HIS A CA 1
ATOM 791 C C . HIS A 1 99 ? 9.662 -18.439 54.041 1.00 52.34 99 HIS A C 1
ATOM 793 O O . HIS A 1 99 ? 10.151 -17.685 54.888 1.00 52.34 99 HIS A O 1
ATOM 799 N N . VAL A 1 100 ? 9.328 -17.984 52.832 1.00 46.03 100 VAL A N 1
ATOM 800 C CA . VAL A 1 100 ? 9.649 -16.625 52.396 1.00 46.03 100 VAL A CA 1
ATOM 801 C C . VAL A 1 100 ? 8.407 -15.882 51.923 1.00 46.03 100 VAL A C 1
ATOM 803 O O . VAL A 1 100 ? 8.338 -15.381 50.809 1.00 46.03 100 VAL A O 1
ATOM 806 N N . THR A 1 101 ? 7.434 -15.660 52.810 1.00 41.56 101 THR A N 1
ATOM 807 C CA . THR A 1 101 ? 6.321 -14.752 52.497 1.00 41.56 101 THR A CA 1
ATOM 808 C C . THR A 1 101 ? 6.836 -13.306 52.375 1.00 41.56 101 THR A C 1
ATOM 810 O O . THR A 1 101 ? 6.746 -12.521 53.319 1.00 41.56 101 THR A O 1
ATOM 813 N N . ARG A 1 102 ? 7.355 -12.944 51.192 1.00 41.00 102 ARG A N 1
ATOM 814 C CA . ARG A 1 102 ? 7.876 -11.627 50.769 1.00 41.00 102 ARG A CA 1
ATOM 815 C C . ARG A 1 102 ? 9.292 -11.214 51.213 1.00 41.00 102 ARG A C 1
ATOM 817 O O . ARG A 1 102 ? 9.568 -10.012 51.217 1.00 41.00 102 ARG A O 1
ATOM 824 N N . SER A 1 103 ? 10.210 -12.127 51.529 1.00 39.09 103 SER A N 1
ATOM 825 C CA . SER A 1 103 ? 11.620 -11.744 51.768 1.00 39.09 103 SER A CA 1
ATOM 826 C C . SER A 1 103 ? 12.459 -11.894 50.504 1.00 39.09 103 SER A C 1
ATOM 828 O O . SER A 1 103 ? 12.373 -12.887 49.796 1.00 39.09 103 SER A O 1
ATOM 830 N N . VAL A 1 104 ? 13.324 -10.923 50.240 1.00 47.41 104 VAL A N 1
ATOM 831 C CA . VAL A 1 104 ? 14.346 -11.055 49.206 1.00 47.41 104 VAL A CA 1
ATOM 832 C C . VAL A 1 104 ? 15.643 -11.482 49.877 1.00 47.41 104 VAL A C 1
ATOM 834 O O . VAL A 1 104 ? 16.258 -10.693 50.597 1.00 47.41 104 VAL A O 1
ATOM 837 N N . SER A 1 105 ? 16.056 -12.726 49.656 1.00 48.47 105 SER A N 1
ATOM 838 C CA . SER A 1 105 ? 17.387 -13.190 50.049 1.00 48.47 105 SER A CA 1
ATOM 839 C C . SER A 1 105 ? 18.375 -12.807 48.948 1.00 48.47 105 SER A C 1
ATOM 841 O O . SER A 1 105 ? 18.267 -13.289 47.821 1.00 48.47 105 SER A O 1
ATOM 843 N N . TYR A 1 106 ? 19.314 -11.912 49.266 1.00 51.06 106 TYR A N 1
ATOM 844 C CA . TYR A 1 106 ? 20.370 -11.483 48.350 1.00 51.06 106 TYR A CA 1
ATOM 845 C C . TYR A 1 106 ? 21.625 -12.293 48.613 1.00 51.06 106 TYR A C 1
ATOM 847 O O . TYR A 1 106 ? 22.132 -12.320 49.736 1.00 51.06 106 TYR A O 1
ATOM 855 N N . PHE A 1 107 ? 22.165 -12.892 47.564 1.00 55.31 107 PHE A N 1
ATOM 856 C CA . PHE A 1 107 ? 23.459 -13.542 47.638 1.00 55.31 107 PHE A CA 1
ATOM 857 C C . PHE A 1 107 ? 24.365 -13.023 46.524 1.00 55.31 107 PHE A C 1
ATOM 859 O O . PHE A 1 107 ? 23.955 -13.023 45.369 1.00 55.31 107 PHE A O 1
ATOM 866 N N . VAL A 1 108 ? 25.581 -12.588 46.871 1.00 53.38 108 VAL A N 1
ATOM 867 C CA . VAL A 1 108 ? 26.598 -12.108 45.924 1.00 53.38 108 VAL A CA 1
ATOM 868 C C . VAL A 1 108 ? 27.736 -13.121 45.883 1.00 53.38 108 VAL A C 1
ATOM 870 O O . VAL A 1 108 ? 28.475 -13.283 46.854 1.00 53.38 108 VAL A O 1
ATOM 873 N N . GLY A 1 109 ? 27.874 -13.813 44.758 1.00 53.31 109 GLY A N 1
ATOM 874 C CA . GLY A 1 109 ? 28.964 -14.747 44.513 1.00 53.31 109 GLY A CA 1
ATOM 875 C C . GLY A 1 109 ? 30.085 -14.102 43.710 1.00 53.31 109 GLY A C 1
ATOM 876 O O . GLY A 1 109 ? 29.841 -13.623 42.604 1.00 53.31 109 GLY A O 1
ATOM 877 N N . ASN A 1 110 ? 31.318 -14.143 44.223 1.00 55.31 110 ASN A N 1
ATOM 878 C CA . ASN A 1 110 ? 32.505 -13.795 43.434 1.00 55.31 110 ASN A CA 1
ATOM 879 C C . ASN A 1 110 ? 32.910 -14.966 42.537 1.00 55.31 110 ASN A C 1
ATOM 881 O O . ASN A 1 110 ? 32.829 -16.136 42.939 1.00 55.31 110 ASN A O 1
ATOM 885 N N . ASN A 1 111 ? 33.401 -14.640 41.347 1.00 54.72 111 ASN A N 1
ATOM 886 C CA . ASN A 1 111 ? 33.793 -15.616 40.343 1.00 54.72 111 ASN A CA 1
ATOM 887 C C . ASN A 1 111 ? 35.040 -16.413 40.759 1.00 54.72 111 ASN A C 1
ATOM 889 O O . ASN A 1 111 ? 36.158 -15.903 40.804 1.00 54.72 111 ASN A O 1
ATOM 893 N N . THR A 1 112 ? 34.834 -17.690 41.055 1.00 53.97 112 THR A N 1
ATOM 894 C CA . THR A 1 112 ? 35.855 -18.727 40.880 1.00 53.97 112 THR A CA 1
ATOM 895 C C . THR A 1 112 ? 35.304 -19.648 39.792 1.00 53.97 112 THR A C 1
ATOM 897 O O . THR A 1 112 ? 34.087 -19.751 39.666 1.00 53.97 112 THR A O 1
ATOM 900 N N . ASN A 1 113 ? 36.155 -20.300 38.993 1.00 55.84 113 ASN A N 1
ATOM 901 C CA . ASN A 1 113 ? 35.770 -21.202 37.886 1.00 55.84 113 ASN A CA 1
ATOM 902 C C . ASN A 1 113 ? 34.951 -22.450 38.319 1.00 55.84 113 ASN A C 1
ATOM 904 O O . ASN A 1 113 ? 34.913 -23.456 37.612 1.00 55.84 113 ASN A O 1
ATOM 908 N N . GLU A 1 114 ? 34.339 -22.420 39.497 1.00 60.00 114 GLU A N 1
ATOM 909 C CA . GLU A 1 114 ? 33.548 -23.479 40.095 1.00 60.00 114 GLU A CA 1
ATOM 910 C C . GLU A 1 114 ? 32.061 -23.272 39.770 1.00 60.00 114 GLU A C 1
ATOM 912 O O . GLU A 1 114 ? 31.563 -22.144 39.839 1.00 60.00 114 GLU A O 1
ATOM 917 N N . PRO A 1 115 ? 31.336 -24.345 39.415 1.00 62.59 115 PRO A N 1
ATOM 918 C CA . PRO A 1 115 ? 29.913 -24.263 39.118 1.00 62.59 115 PRO A CA 1
ATOM 919 C C . PRO A 1 115 ? 29.107 -23.960 40.384 1.00 62.59 115 PRO A C 1
ATOM 921 O O . PRO A 1 115 ? 29.441 -24.418 41.479 1.00 62.59 115 PRO A O 1
ATOM 924 N N . TRP A 1 116 ? 28.009 -23.232 40.218 1.00 68.81 116 TRP A N 1
ATOM 925 C CA . TRP A 1 116 ? 27.009 -23.062 41.270 1.00 68.81 116 TRP A CA 1
ATOM 926 C C . TRP A 1 116 ? 25.958 -24.156 41.149 1.00 68.81 116 TRP A C 1
ATOM 928 O O . TRP A 1 116 ? 25.588 -24.535 40.037 1.00 68.81 116 TRP A O 1
ATOM 938 N N . ILE A 1 117 ? 25.474 -24.661 42.277 1.00 69.44 117 ILE A N 1
ATOM 939 C CA . ILE A 1 117 ? 24.435 -25.684 42.323 1.00 69.44 117 ILE A CA 1
ATOM 940 C C . ILE A 1 117 ? 23.267 -25.131 43.122 1.00 69.44 117 ILE A C 1
ATOM 942 O O . ILE A 1 117 ? 23.439 -24.745 44.273 1.00 69.44 117 ILE A O 1
ATOM 946 N N . ILE A 1 118 ? 22.084 -25.102 42.522 1.00 71.00 118 ILE A N 1
ATOM 947 C CA . ILE A 1 118 ? 20.844 -24.772 43.224 1.00 71.00 118 ILE A CA 1
ATOM 948 C C . ILE A 1 118 ? 20.068 -26.068 43.407 1.00 71.00 118 ILE A C 1
ATOM 950 O O . ILE A 1 118 ? 19.779 -26.756 42.426 1.00 71.00 118 ILE A O 1
ATOM 954 N N . SER A 1 119 ? 19.766 -26.398 44.657 1.00 68.31 119 SER A N 1
ATOM 955 C CA . SER A 1 119 ? 18.975 -27.557 45.048 1.00 68.31 119 SER A CA 1
ATOM 956 C C . SER A 1 119 ? 17.652 -27.077 45.624 1.00 68.31 119 SER A C 1
ATOM 958 O O . SER A 1 119 ? 17.638 -26.303 46.575 1.00 68.31 119 SER A O 1
ATOM 960 N N . PHE A 1 120 ? 16.547 -27.534 45.048 1.00 67.06 120 PHE A N 1
ATOM 961 C CA . PHE A 1 120 ? 15.209 -27.318 45.585 1.00 67.06 120 PHE A CA 1
ATOM 962 C C . PHE A 1 120 ? 14.647 -28.641 46.074 1.00 67.06 120 PHE A C 1
ATOM 964 O O . PHE A 1 120 ? 14.707 -29.640 45.353 1.00 67.06 120 PHE A O 1
ATOM 971 N N . ILE A 1 121 ? 14.111 -28.632 47.286 1.00 64.19 121 ILE A N 1
ATOM 972 C CA . ILE A 1 121 ? 13.504 -29.783 47.942 1.00 64.19 121 ILE A CA 1
ATOM 973 C C . ILE A 1 121 ? 12.048 -29.414 48.195 1.00 64.19 121 ILE A C 1
ATOM 975 O O . ILE A 1 121 ? 11.795 -28.539 49.020 1.00 64.19 121 ILE A O 1
ATOM 979 N N . ALA A 1 122 ? 11.134 -30.064 47.474 1.00 58.84 122 ALA A N 1
ATOM 980 C CA . ALA A 1 122 ? 9.698 -29.952 47.712 1.00 58.84 122 ALA A CA 1
ATOM 981 C C . ALA A 1 122 ? 9.262 -30.917 48.821 1.00 58.84 122 ALA A C 1
ATOM 983 O O . ALA A 1 122 ? 9.698 -32.077 48.859 1.00 58.84 122 ALA A O 1
ATOM 984 N N . ASP A 1 123 ? 8.378 -30.452 49.688 1.00 55.09 123 ASP A N 1
ATOM 985 C CA . ASP A 1 123 ? 7.577 -31.278 50.558 1.00 55.09 123 ASP A CA 1
ATOM 986 C C . ASP A 1 123 ? 6.513 -32.016 49.732 1.00 55.09 123 ASP A C 1
ATOM 988 O O . ASP A 1 123 ? 6.232 -31.719 48.574 1.00 55.09 123 ASP A O 1
ATOM 992 N N . GLY A 1 124 ? 6.005 -33.124 50.251 1.00 50.88 124 GLY A N 1
ATOM 993 C CA . GLY A 1 124 ? 5.115 -33.996 49.488 1.00 50.88 124 GLY A CA 1
ATOM 994 C C . GLY A 1 124 ? 3.689 -33.458 49.315 1.00 50.88 124 GLY A C 1
ATOM 995 O O . GLY A 1 124 ? 2.797 -34.285 49.098 1.00 50.88 124 GLY A O 1
ATOM 996 N N . SER A 1 125 ? 3.435 -32.158 49.502 1.00 52.53 125 SER A N 1
ATOM 997 C CA . SER A 1 125 ? 2.093 -31.583 49.420 1.00 52.53 125 SER A CA 1
ATOM 998 C C . SER A 1 125 ? 1.599 -31.453 47.964 1.00 52.53 125 SER A C 1
ATOM 1000 O O . SER A 1 125 ? 2.315 -31.703 46.994 1.00 52.53 125 SER A O 1
ATOM 1002 N N . TYR A 1 126 ? 0.289 -31.231 47.803 1.00 46.00 126 TYR A N 1
ATOM 1003 C CA . TYR A 1 126 ? -0.385 -31.148 46.494 1.00 46.00 126 TYR A CA 1
ATOM 1004 C C . TYR A 1 126 ? -0.764 -29.706 46.124 1.00 46.00 126 TYR A C 1
ATOM 1006 O O . TYR A 1 126 ? -1.495 -29.501 45.148 1.00 46.00 126 TYR A O 1
ATOM 1014 N N . GLU A 1 127 ? -0.326 -28.726 46.916 1.00 48.06 127 GLU A N 1
ATOM 1015 C CA . GLU A 1 127 ? -0.511 -27.311 46.608 1.00 48.06 127 GLU A CA 1
ATOM 1016 C C . GLU A 1 127 ? 0.689 -26.801 45.785 1.00 48.06 127 GLU A C 1
ATOM 1018 O O . GLU A 1 127 ? 1.453 -27.594 45.242 1.00 48.06 127 GLU A O 1
ATOM 1023 N N . ARG A 1 128 ? 0.723 -25.514 45.436 1.00 49.97 128 ARG A N 1
ATOM 1024 C CA . ARG A 1 128 ? 1.544 -25.004 44.322 1.00 49.97 128 ARG A CA 1
ATOM 1025 C C . ARG A 1 128 ? 3.029 -24.846 44.686 1.00 49.97 128 ARG A C 1
ATOM 1027 O O . ARG A 1 128 ? 3.498 -23.714 44.702 1.00 49.97 128 ARG A O 1
ATOM 1034 N N . ASP A 1 129 ? 3.787 -25.927 44.849 1.00 50.72 129 ASP A N 1
ATOM 1035 C CA . ASP A 1 129 ? 5.213 -25.781 45.182 1.00 50.72 129 ASP A CA 1
ATOM 1036 C C . ASP A 1 129 ? 6.046 -25.398 43.941 1.00 50.72 129 ASP A C 1
ATOM 1038 O O . ASP A 1 129 ? 6.117 -26.096 42.919 1.00 50.72 129 ASP A O 1
ATOM 1042 N N . GLY A 1 130 ? 6.674 -24.224 44.005 1.00 53.88 130 GLY A N 1
ATOM 1043 C CA . GLY A 1 130 ? 7.484 -23.672 42.927 1.00 53.88 130 GLY A CA 1
ATOM 1044 C C . GLY A 1 130 ? 8.336 -22.493 43.386 1.00 53.88 130 GLY A C 1
ATOM 1045 O O . GLY A 1 130 ? 8.054 -21.860 44.392 1.00 53.88 130 GLY A O 1
ATOM 1046 N N . PHE A 1 131 ? 9.389 -22.168 42.638 1.00 58.00 131 PHE A N 1
ATOM 1047 C CA . PHE A 1 131 ? 10.258 -21.037 42.952 1.00 58.00 131 PHE A CA 1
ATOM 1048 C C . PHE A 1 131 ? 10.684 -20.270 41.693 1.00 58.00 131 PHE A C 1
ATOM 1050 O O . PHE A 1 131 ? 10.768 -20.823 40.588 1.00 58.00 131 PHE A O 1
ATOM 1057 N N . LEU A 1 132 ? 11.016 -18.988 41.872 1.00 58.50 132 LEU A N 1
ATOM 1058 C CA . LEU A 1 132 ? 11.636 -18.138 40.856 1.00 58.50 132 LEU A CA 1
ATOM 1059 C C . LEU A 1 132 ? 12.927 -17.527 41.411 1.00 58.50 132 LEU A C 1
ATOM 1061 O O . LEU A 1 132 ? 12.910 -16.830 42.416 1.00 58.50 132 LEU A O 1
ATOM 1065 N N . ILE A 1 133 ? 14.053 -17.732 40.734 1.00 62.78 133 ILE A N 1
ATOM 1066 C CA . ILE A 1 133 ? 15.332 -17.091 41.063 1.00 62.78 133 ILE A CA 1
ATOM 1067 C C . ILE A 1 133 ? 15.698 -16.156 39.925 1.00 62.78 133 ILE A C 1
ATOM 1069 O O . ILE A 1 133 ? 15.850 -16.592 38.787 1.00 62.78 133 ILE A O 1
ATOM 1073 N N . LEU A 1 134 ? 15.872 -14.874 40.219 1.00 61.81 134 LEU A N 1
ATOM 1074 C CA . LEU A 1 134 ? 16.490 -13.925 39.302 1.00 61.81 134 LEU A CA 1
ATOM 1075 C C . LEU A 1 134 ? 18.000 -13.921 39.527 1.00 61.81 134 LEU A C 1
ATOM 1077 O O . LEU A 1 134 ? 18.461 -14.053 40.659 1.00 61.81 134 LEU A O 1
ATOM 1081 N N . TYR A 1 135 ? 18.774 -13.739 38.462 1.00 67.88 135 TYR A N 1
ATOM 1082 C CA . TYR A 1 135 ? 20.208 -13.492 38.568 1.00 67.88 135 TYR A CA 1
ATOM 1083 C C . TYR A 1 135 ? 20.596 -12.202 37.846 1.00 67.88 135 TYR A C 1
ATOM 1085 O O . TYR A 1 135 ? 20.042 -11.866 36.796 1.00 67.88 135 TYR A O 1
ATOM 1093 N N . TYR A 1 136 ? 21.579 -11.494 38.398 1.00 68.12 136 TYR A N 1
ATOM 1094 C CA . TYR A 1 136 ? 22.155 -10.278 37.827 1.00 68.12 136 TYR A CA 1
ATOM 1095 C C . TYR A 1 136 ? 23.669 -10.348 37.897 1.00 68.12 136 TYR A C 1
ATOM 1097 O O . TYR A 1 136 ? 24.230 -10.757 38.910 1.00 68.12 136 TYR A O 1
ATOM 1105 N N . VAL A 1 137 ? 24.336 -9.901 36.846 1.00 63.81 137 VAL A N 1
ATOM 1106 C CA . VAL A 1 137 ? 25.791 -9.888 36.759 1.00 63.81 137 VAL A CA 1
ATOM 1107 C C . VAL A 1 137 ? 26.304 -8.470 37.026 1.00 63.81 137 VAL A C 1
ATOM 1109 O O . VAL A 1 137 ? 25.751 -7.489 36.532 1.00 63.81 137 VAL A O 1
ATOM 1112 N N . ASP A 1 138 ? 27.328 -8.354 37.869 1.00 62.53 138 ASP A N 1
ATOM 1113 C CA . ASP A 1 138 ? 28.000 -7.114 38.278 1.00 62.53 138 ASP A CA 1
ATOM 1114 C C . ASP A 1 138 ? 27.072 -6.043 38.888 1.00 62.53 138 ASP A C 1
ATOM 1116 O O . ASP A 1 138 ? 27.338 -4.844 38.828 1.00 62.53 138 ASP A O 1
ATOM 1120 N N . GLY A 1 139 ? 25.970 -6.473 39.514 1.00 54.62 139 GLY A N 1
ATOM 1121 C CA . GLY A 1 139 ? 25.045 -5.589 40.234 1.00 54.62 139 GLY A CA 1
ATOM 1122 C C . GLY A 1 139 ? 24.189 -4.684 39.340 1.00 54.62 139 GLY A C 1
ATOM 1123 O O . GLY A 1 139 ? 23.482 -3.815 39.855 1.00 54.62 139 GLY A O 1
ATOM 1124 N N . ILE A 1 140 ? 24.207 -4.882 38.018 1.00 54.94 140 ILE A N 1
ATOM 1125 C CA . ILE A 1 140 ? 23.362 -4.132 37.084 1.00 54.94 140 ILE A CA 1
ATOM 1126 C C . ILE A 1 140 ? 21.933 -4.683 37.171 1.00 54.94 140 ILE A C 1
ATOM 1128 O O . ILE A 1 140 ? 21.558 -5.601 36.446 1.00 54.94 140 ILE A O 1
ATOM 1132 N N . LYS A 1 141 ? 21.112 -4.123 38.067 1.00 53.34 141 LYS A N 1
ATOM 1133 C CA . LYS A 1 141 ? 19.666 -4.391 38.101 1.00 53.34 141 LYS A CA 1
ATOM 1134 C C . LYS A 1 141 ? 19.011 -3.631 36.933 1.00 53.34 141 LYS A C 1
ATOM 1136 O O . LYS A 1 141 ? 19.043 -2.398 36.945 1.00 53.34 141 LYS A O 1
ATOM 1141 N N . PRO A 1 142 ? 18.441 -4.300 35.911 1.00 47.53 142 PRO A N 1
ATOM 1142 C CA . PRO A 1 142 ? 17.813 -3.592 34.803 1.00 47.53 142 PRO A CA 1
ATOM 1143 C C . PRO A 1 142 ? 16.585 -2.818 35.301 1.00 47.53 142 PRO A C 1
ATOM 1145 O O . PRO A 1 142 ? 15.813 -3.314 36.118 1.00 47.53 142 PRO A O 1
ATOM 1148 N N . SER A 1 143 ? 16.346 -1.624 34.758 1.00 46.22 143 SER A N 1
ATOM 1149 C CA . SER A 1 143 ? 15.179 -0.776 35.055 1.00 46.22 143 SER A CA 1
ATOM 1150 C C . SER A 1 143 ? 13.846 -1.303 34.487 1.00 46.22 143 SER A C 1
ATOM 1152 O O . SER A 1 143 ? 12.849 -0.576 34.452 1.00 46.22 143 SER A O 1
ATOM 1154 N N . ASN A 1 144 ? 13.786 -2.571 34.065 1.00 51.94 144 ASN A N 1
ATOM 1155 C CA . ASN A 1 144 ? 12.611 -3.178 33.441 1.00 51.94 144 ASN A CA 1
ATOM 1156 C C . ASN A 1 144 ? 11.581 -3.621 34.491 1.00 51.94 144 ASN A C 1
ATOM 1158 O O . ASN A 1 144 ? 11.319 -4.799 34.723 1.00 51.94 144 ASN A O 1
ATOM 1162 N N . THR A 1 145 ? 10.945 -2.609 35.077 1.00 49.94 145 THR A N 1
ATOM 1163 C CA . THR A 1 145 ? 9.760 -2.657 35.947 1.00 49.94 145 THR A CA 1
ATOM 1164 C C . THR A 1 145 ? 8.583 -3.446 35.369 1.00 49.94 145 THR A C 1
ATOM 1166 O O . THR A 1 145 ? 7.705 -3.844 36.129 1.00 49.94 145 THR A O 1
ATOM 1169 N N . CYS A 1 146 ? 8.543 -3.700 34.058 1.00 46.91 146 CYS A N 1
ATOM 1170 C CA . CYS A 1 146 ? 7.436 -4.406 33.422 1.00 46.91 146 CYS A CA 1
ATOM 1171 C C . CYS A 1 146 ? 7.301 -5.847 33.938 1.00 46.91 146 CYS A C 1
ATOM 1173 O O . CYS A 1 146 ? 6.264 -6.198 34.488 1.00 46.91 146 CYS A O 1
ATOM 1175 N N . TYR A 1 147 ? 8.365 -6.653 33.891 1.00 48.38 147 TYR A N 1
ATOM 1176 C CA . TYR A 1 147 ? 8.284 -8.082 34.225 1.00 48.38 147 TYR A CA 1
ATOM 1177 C C . TYR A 1 147 ? 7.843 -8.336 35.682 1.00 48.38 147 TYR A C 1
ATOM 1179 O O . TYR A 1 147 ? 6.937 -9.129 35.932 1.00 48.38 147 TYR A O 1
ATOM 1187 N N . LEU A 1 148 ? 8.403 -7.576 36.633 1.00 45.34 148 LEU A N 1
ATOM 1188 C CA . LEU A 1 148 ? 8.033 -7.612 38.057 1.00 45.34 148 LEU A CA 1
ATOM 1189 C C . LEU A 1 148 ? 6.596 -7.118 38.310 1.00 45.34 148 LEU A C 1
ATOM 1191 O O . LEU A 1 148 ? 5.880 -7.683 39.136 1.00 45.34 148 LEU A O 1
ATOM 1195 N N . ASN A 1 149 ? 6.146 -6.082 37.592 1.00 48.66 149 ASN A N 1
ATOM 1196 C CA . ASN A 1 149 ? 4.787 -5.550 37.737 1.00 48.66 149 ASN A CA 1
ATOM 1197 C C . ASN A 1 149 ? 3.716 -6.464 37.129 1.00 48.66 149 ASN A C 1
ATOM 1199 O O . ASN A 1 149 ? 2.597 -6.496 37.645 1.00 48.66 149 ASN A O 1
ATOM 1203 N N . CYS A 1 150 ? 4.034 -7.183 36.049 1.00 51.94 150 CYS A N 1
ATOM 1204 C CA . CYS A 1 150 ? 3.104 -8.094 35.385 1.00 51.94 150 CYS A CA 1
ATOM 1205 C C . CYS A 1 150 ? 2.938 -9.398 36.178 1.00 51.94 150 CYS A C 1
ATOM 1207 O O . CYS A 1 150 ? 1.811 -9.803 36.461 1.00 51.94 150 CYS A O 1
ATOM 1209 N N . MET A 1 151 ? 4.045 -10.000 36.627 1.00 48.50 151 MET A N 1
ATOM 1210 C CA . MET A 1 151 ? 4.032 -11.283 37.344 1.00 48.50 151 MET A CA 1
ATOM 1211 C C . MET A 1 151 ? 3.330 -11.187 38.706 1.00 48.50 151 MET A C 1
ATOM 1213 O O . MET A 1 151 ? 2.503 -12.037 39.026 1.00 48.50 151 MET A O 1
ATOM 1217 N N . ASN A 1 152 ? 3.519 -10.086 39.449 1.00 41.34 152 ASN A N 1
ATOM 1218 C CA . ASN A 1 152 ? 2.786 -9.811 40.700 1.00 41.34 152 ASN A CA 1
ATOM 1219 C C . ASN A 1 152 ? 1.261 -9.652 40.511 1.00 41.34 152 ASN A C 1
ATOM 1221 O O . ASN A 1 152 ? 0.520 -9.487 41.481 1.00 41.34 152 ASN A O 1
ATOM 1225 N N . ARG A 1 153 ? 0.783 -9.650 39.261 1.00 44.72 153 ARG A N 1
ATOM 1226 C CA . ARG A 1 153 ? -0.624 -9.524 38.865 1.00 44.72 153 ARG A CA 1
ATOM 1227 C C . ARG A 1 153 ? -1.092 -10.711 38.008 1.00 44.72 153 ARG A C 1
ATOM 1229 O O . ARG A 1 153 ? -2.138 -10.607 37.382 1.00 44.72 153 ARG A O 1
ATOM 1236 N N . GLY A 1 154 ? -0.348 -11.819 37.942 1.00 45.56 154 GLY A N 1
ATOM 1237 C CA . GLY A 1 154 ? -0.729 -12.979 37.120 1.00 45.56 154 GLY A CA 1
ATOM 1238 C C . GLY A 1 154 ? -0.726 -12.706 35.607 1.00 45.56 154 GLY A C 1
ATOM 1239 O O . GLY A 1 154 ? -1.501 -13.308 34.868 1.00 45.56 154 GLY A O 1
ATOM 1240 N N . LEU A 1 155 ? 0.110 -11.768 35.148 1.00 51.09 155 LEU A N 1
ATOM 1241 C CA . LEU A 1 155 ? 0.268 -11.374 33.746 1.00 51.09 155 LEU A CA 1
ATOM 1242 C C . LEU A 1 155 ? 1.690 -11.729 33.259 1.00 51.09 155 LEU A C 1
ATOM 1244 O O . LEU A 1 155 ? 2.665 -11.543 33.983 1.00 51.09 155 LEU A O 1
ATOM 1248 N N . GLY A 1 156 ? 1.826 -12.192 32.017 1.00 50.72 156 GLY A N 1
ATOM 1249 C CA . GLY A 1 156 ? 3.099 -12.318 31.298 1.00 50.72 156 GLY A CA 1
ATOM 1250 C C . GLY A 1 156 ? 3.587 -10.981 30.729 1.00 50.72 156 GLY A C 1
ATOM 1251 O O . GLY A 1 156 ? 2.851 -10.000 30.724 1.00 50.72 156 GLY A O 1
ATOM 1252 N N . CYS A 1 157 ? 4.825 -10.930 30.232 1.00 50.28 157 CYS A N 1
ATOM 1253 C CA . CYS A 1 157 ? 5.426 -9.733 29.636 1.00 50.28 157 CYS A CA 1
ATOM 1254 C C . CYS A 1 157 ? 5.841 -10.015 28.185 1.00 50.28 157 CYS A C 1
ATOM 1256 O O . CYS A 1 157 ? 6.652 -10.908 27.948 1.00 50.28 157 CYS A O 1
ATOM 1258 N N . VAL A 1 158 ? 5.293 -9.267 27.224 1.00 45.84 158 VAL A N 1
ATOM 1259 C CA . VAL A 1 158 ? 5.664 -9.334 25.798 1.00 45.84 158 VAL A CA 1
ATOM 1260 C C . VAL A 1 158 ? 5.895 -7.915 25.293 1.00 45.84 158 VAL A C 1
ATOM 1262 O O . VAL A 1 158 ? 5.053 -7.045 25.503 1.00 45.84 158 VAL A O 1
ATOM 1265 N N . ASP A 1 159 ? 7.048 -7.664 24.670 1.00 48.00 159 ASP A N 1
ATOM 1266 C CA . ASP A 1 159 ? 7.468 -6.340 24.182 1.00 48.00 159 ASP A CA 1
ATOM 1267 C C . ASP A 1 159 ? 7.358 -5.231 25.245 1.00 48.00 159 ASP A C 1
ATOM 1269 O O . ASP A 1 159 ? 6.836 -4.147 24.985 1.00 48.00 159 ASP A O 1
ATOM 1273 N N . ASN A 1 160 ? 7.802 -5.507 26.478 1.00 45.56 160 ASN A N 1
ATOM 1274 C CA . ASN A 1 160 ? 7.673 -4.587 27.616 1.00 45.56 160 ASN A CA 1
ATOM 1275 C C . ASN A 1 160 ? 6.215 -4.203 27.970 1.00 45.56 160 ASN A C 1
ATOM 1277 O O . ASN A 1 160 ? 5.979 -3.146 28.560 1.00 45.56 160 ASN A O 1
ATOM 1281 N N . ARG A 1 161 ? 5.229 -5.071 27.695 1.00 40.94 161 ARG A N 1
ATOM 1282 C CA . ARG A 1 161 ? 3.813 -4.885 28.071 1.00 40.94 161 ARG A CA 1
ATOM 1283 C C . ARG A 1 161 ? 3.253 -6.089 28.832 1.00 40.94 161 ARG A C 1
ATOM 1285 O O . ARG A 1 161 ? 3.529 -7.230 28.466 1.00 40.94 161 ARG A O 1
ATOM 1292 N N . CYS A 1 162 ? 2.428 -5.835 29.853 1.00 51.62 162 CYS A N 1
ATOM 1293 C CA . CYS A 1 162 ? 1.726 -6.892 30.586 1.00 51.62 162 CYS A CA 1
ATOM 1294 C C . CYS A 1 162 ? 0.616 -7.515 29.737 1.00 51.62 162 CYS A C 1
ATOM 1296 O O . CYS A 1 162 ? -0.190 -6.797 29.153 1.00 51.62 162 CYS A O 1
ATOM 1298 N N . ILE A 1 163 ? 0.543 -8.843 29.700 1.00 50.44 163 ILE A N 1
ATOM 1299 C CA . ILE A 1 163 ? -0.485 -9.602 28.986 1.00 50.44 163 ILE A CA 1
ATOM 1300 C C . ILE A 1 163 ? -1.033 -10.728 29.866 1.00 50.44 163 ILE A C 1
ATOM 1302 O O . ILE A 1 163 ? -0.277 -11.396 30.555 1.00 50.44 163 ILE A O 1
ATOM 1306 N N . CYS A 1 164 ? -2.338 -10.992 29.838 1.00 54.62 164 CYS A N 1
ATOM 1307 C CA . CYS A 1 164 ? -2.881 -12.201 30.472 1.00 54.62 164 CYS A CA 1
ATOM 1308 C C . CYS A 1 164 ? -2.316 -13.451 29.782 1.00 54.62 164 CYS A C 1
ATOM 1310 O O . CYS A 1 164 ? -2.371 -13.544 28.553 1.00 54.62 164 CYS A O 1
ATOM 1312 N N . GLN A 1 165 ? -1.772 -14.391 30.559 1.00 46.31 165 GLN A N 1
ATOM 1313 C CA . GLN A 1 165 ? -1.338 -15.686 30.036 1.00 46.31 165 GLN A CA 1
ATOM 1314 C C . GLN A 1 165 ? -2.554 -16.565 29.705 1.00 46.31 165 GLN A C 1
ATOM 1316 O O . GLN A 1 165 ? -3.601 -16.477 30.347 1.00 46.31 165 GLN A O 1
ATOM 1321 N N . GLU A 1 166 ? -2.418 -17.405 28.681 1.00 39.16 166 GLU A N 1
ATOM 1322 C CA . GLU A 1 166 ? -3.448 -18.365 28.278 1.00 39.16 166 GLU A CA 1
ATOM 1323 C C . GLU A 1 166 ? -3.693 -19.373 29.421 1.00 39.16 166 GLU A C 1
ATOM 1325 O O . GLU A 1 166 ? -2.750 -19.987 29.919 1.00 39.16 166 GLU A O 1
ATOM 1330 N N . GLY A 1 167 ? -4.946 -19.487 29.887 1.00 38.06 167 GLY A N 1
ATOM 1331 C CA . GLY A 1 167 ? -5.334 -20.312 31.045 1.00 38.06 167 GLY A CA 1
ATOM 1332 C C . GLY A 1 167 ? -5.504 -19.565 32.379 1.00 38.06 167 GLY A C 1
ATOM 1333 O O . GLY A 1 167 ? -5.937 -20.177 33.352 1.00 38.06 167 GLY A O 1
ATOM 1334 N N . TYR A 1 168 ? -5.215 -18.258 32.440 1.00 39.81 168 TYR A N 1
ATOM 1335 C CA . TYR A 1 168 ? -5.503 -17.418 33.611 1.00 39.81 168 TYR A CA 1
ATOM 1336 C C . TYR A 1 168 ? -6.829 -16.657 33.437 1.00 39.81 168 TYR A C 1
ATOM 1338 O O . TYR A 1 168 ? -6.963 -15.810 32.553 1.00 39.81 168 TYR A O 1
ATOM 1346 N N . GLU A 1 169 ? -7.796 -16.924 34.320 1.00 40.62 169 GLU A N 1
ATOM 1347 C CA . GLU A 1 169 ? -9.110 -16.265 34.384 1.00 40.62 169 GLU A CA 1
ATOM 1348 C C . GLU A 1 169 ? -9.364 -15.670 35.786 1.00 40.62 169 GLU A C 1
ATOM 1350 O O . GLU A 1 169 ? -8.760 -16.089 36.774 1.00 40.62 169 GLU A O 1
ATOM 1355 N N . GLY A 1 170 ? -10.250 -14.670 35.891 1.00 40.44 170 GLY A N 1
ATOM 1356 C CA . GLY A 1 170 ? -10.661 -14.060 37.167 1.00 40.44 170 GLY A CA 1
ATOM 1357 C C . GLY A 1 170 ? -10.247 -12.594 37.369 1.00 40.44 170 GLY A C 1
ATOM 1358 O O . GLY A 1 170 ? -9.678 -11.947 36.490 1.00 40.44 170 GLY A O 1
ATOM 1359 N N . ALA A 1 171 ? -10.547 -12.052 38.559 1.00 40.38 171 ALA A N 1
ATOM 1360 C CA . ALA A 1 171 ? -10.551 -10.613 38.875 1.00 40.38 171 ALA A CA 1
ATOM 1361 C C . ALA A 1 171 ? -9.225 -9.856 38.654 1.00 40.38 171 ALA A C 1
ATOM 1363 O O . ALA A 1 171 ? -9.220 -8.631 38.525 1.00 40.38 171 ALA A O 1
ATOM 1364 N N . ILE A 1 172 ? -8.094 -10.563 38.608 1.00 40.47 172 ILE A N 1
ATOM 1365 C CA . ILE A 1 172 ? -6.770 -9.962 38.417 1.00 40.47 172 ILE A CA 1
ATOM 1366 C C . ILE A 1 172 ? -6.512 -9.654 36.925 1.00 40.47 172 ILE A C 1
ATOM 1368 O O . ILE A 1 172 ? -5.922 -8.617 36.621 1.00 40.47 172 ILE A O 1
ATOM 1372 N N . CYS A 1 173 ? -7.068 -10.454 36.002 1.00 49.34 173 CYS A N 1
ATOM 1373 C CA . CYS A 1 173 ? -7.023 -10.213 34.550 1.00 49.34 173 CYS A CA 1
ATOM 1374 C C . CYS A 1 173 ? -8.046 -9.167 34.058 1.00 49.34 173 CYS A C 1
ATOM 1376 O O . CYS A 1 173 ? -7.851 -8.577 32.998 1.00 49.34 173 CYS A O 1
ATOM 1378 N N . LEU A 1 174 ? -9.099 -8.876 34.835 1.00 51.91 174 LEU A N 1
ATOM 1379 C CA . LEU A 1 174 ? -10.126 -7.862 34.510 1.00 51.91 174 LEU A CA 1
ATOM 1380 C C . LEU A 1 174 ? -9.607 -6.421 34.575 1.00 51.91 174 LEU A C 1
ATOM 1382 O O . LEU A 1 174 ? -10.117 -5.529 33.897 1.00 51.91 174 LEU A O 1
ATOM 1386 N N . LYS A 1 175 ? -8.551 -6.189 35.367 1.00 56.81 175 LYS A N 1
ATOM 1387 C CA . LYS A 1 175 ? -7.961 -4.855 35.543 1.00 56.81 175 LYS A CA 1
ATOM 1388 C C . LYS A 1 175 ? -7.355 -4.289 34.256 1.00 56.81 175 LYS A C 1
ATOM 1390 O O . LYS A 1 175 ? -7.212 -3.073 34.170 1.00 56.81 175 LYS A O 1
ATOM 1395 N N . ASP A 1 176 ? -7.019 -5.139 33.286 1.00 68.81 176 ASP A N 1
ATOM 1396 C CA . ASP A 1 176 ? -6.438 -4.727 32.005 1.00 68.81 176 ASP A CA 1
ATOM 1397 C C . ASP A 1 176 ? -7.478 -4.031 31.111 1.00 68.81 176 ASP A C 1
ATOM 1399 O O . ASP A 1 176 ? -7.273 -2.899 30.678 1.00 68.81 176 ASP A O 1
ATOM 1403 N N . ASP A 1 177 ? -8.658 -4.633 30.929 1.00 78.06 177 ASP A N 1
ATOM 1404 C CA . ASP A 1 177 ? -9.715 -4.045 30.097 1.00 78.06 177 ASP A CA 1
ATOM 1405 C C . ASP A 1 177 ? -10.195 -2.705 30.687 1.00 78.06 177 ASP A C 1
ATOM 1407 O O . ASP A 1 177 ? -10.297 -1.707 29.972 1.00 78.06 177 ASP A O 1
ATOM 1411 N N . LYS A 1 178 ? -10.392 -2.632 32.014 1.00 78.25 178 LYS A N 1
ATOM 1412 C CA . LYS A 1 178 ? -10.740 -1.376 32.703 1.00 78.25 178 LYS A CA 1
ATOM 1413 C C . LYS A 1 178 ? -9.640 -0.314 32.584 1.00 78.25 178 LYS A C 1
ATOM 1415 O O . LYS A 1 178 ? -9.950 0.872 32.477 1.00 78.25 178 LYS A O 1
ATOM 1420 N N . TYR A 1 179 ? -8.367 -0.711 32.592 1.00 79.75 179 TYR A N 1
ATOM 1421 C CA . TYR A 1 179 ? -7.246 0.202 32.362 1.00 79.75 179 TYR A CA 1
ATOM 1422 C C . TYR A 1 179 ? -7.299 0.810 30.954 1.00 79.75 179 TYR A C 1
ATOM 1424 O O . TYR A 1 179 ? -7.225 2.032 30.824 1.00 79.75 179 TYR A O 1
ATOM 1432 N N . TYR A 1 180 ? -7.515 -0.003 29.914 1.00 84.56 180 TYR A N 1
ATOM 1433 C CA . TYR A 1 180 ? -7.678 0.508 28.550 1.00 84.56 180 TYR A CA 1
ATOM 1434 C C . TYR A 1 180 ? -8.910 1.402 28.403 1.00 84.56 180 TYR A C 1
ATOM 1436 O O . TYR A 1 180 ? -8.811 2.458 27.789 1.00 84.56 180 TYR A O 1
ATOM 1444 N N . LEU A 1 181 ? -10.048 1.051 29.008 1.00 89.44 181 LEU A N 1
ATOM 1445 C CA . LEU A 1 181 ? -11.234 1.914 28.986 1.00 89.44 181 LEU A CA 1
ATOM 1446 C C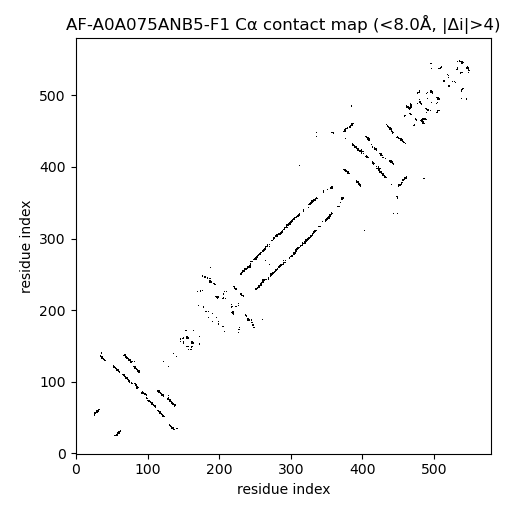 . LEU A 1 181 ? -10.973 3.267 29.673 1.00 89.44 181 LEU A C 1
ATOM 1448 O O . LEU A 1 181 ? -11.319 4.314 29.127 1.00 89.44 181 LEU A O 1
ATOM 1452 N N . ASN A 1 182 ? -10.292 3.281 30.821 1.00 86.44 182 ASN A N 1
ATOM 1453 C CA . ASN A 1 182 ? -9.887 4.531 31.470 1.00 86.44 182 ASN A CA 1
ATOM 1454 C C . ASN A 1 182 ? -8.952 5.365 30.581 1.00 86.44 182 ASN A C 1
ATOM 1456 O O . ASN A 1 182 ? -9.147 6.573 30.461 1.00 86.44 182 ASN A O 1
ATOM 1460 N N . ASN A 1 183 ? -7.982 4.726 29.921 1.00 85.81 183 ASN A N 1
ATOM 1461 C CA . ASN A 1 183 ? -7.092 5.405 28.981 1.00 85.81 183 ASN A CA 1
ATOM 1462 C C . ASN A 1 183 ? -7.854 5.986 27.790 1.00 85.81 183 ASN A C 1
ATOM 1464 O O . ASN A 1 183 ? -7.592 7.124 27.419 1.00 85.81 183 ASN A O 1
ATOM 1468 N N . ILE A 1 184 ? -8.807 5.249 27.211 1.00 92.12 184 ILE A N 1
ATOM 1469 C CA . ILE A 1 184 ? -9.662 5.762 26.133 1.00 92.12 184 ILE A CA 1
ATOM 1470 C C . ILE A 1 184 ? -10.395 7.010 26.625 1.00 92.12 184 ILE A C 1
ATOM 1472 O O . ILE A 1 184 ? -10.359 8.031 25.948 1.00 92.12 184 ILE A O 1
ATOM 1476 N N . TYR A 1 185 ? -11.003 6.975 27.814 1.00 93.62 185 TYR A N 1
ATOM 1477 C CA . TYR A 1 185 ? -11.658 8.154 28.381 1.00 93.62 185 TYR A CA 1
ATOM 1478 C C . TYR A 1 185 ? -10.700 9.345 28.490 1.00 93.62 185 TYR A C 1
ATOM 1480 O O . TYR A 1 185 ? -11.036 10.446 28.059 1.00 93.62 185 TYR A O 1
ATOM 1488 N N . ASP A 1 186 ? -9.508 9.145 29.050 1.00 91.38 186 ASP A N 1
ATOM 1489 C CA . ASP A 1 186 ? -8.558 10.233 29.300 1.00 91.38 186 ASP A CA 1
ATOM 1490 C C . ASP A 1 186 ? -7.942 10.784 28.006 1.00 91.38 186 ASP A C 1
ATOM 1492 O O . ASP A 1 186 ? -7.877 11.998 27.817 1.00 91.38 186 ASP A O 1
ATOM 1496 N N . MET A 1 187 ? -7.563 9.910 27.073 1.00 91.06 187 MET A N 1
ATOM 1497 C CA . MET A 1 187 ? -6.985 10.288 25.778 1.00 91.06 187 MET A CA 1
ATOM 1498 C C . MET A 1 187 ? -7.992 10.951 24.837 1.00 91.06 187 MET A C 1
ATOM 1500 O O . MET A 1 187 ? -7.592 11.693 23.940 1.00 91.06 187 MET A O 1
ATOM 1504 N N . CYS A 1 188 ? -9.282 10.666 25.014 1.00 94.25 188 CYS A N 1
ATOM 1505 C CA . CYS A 1 188 ? -10.335 11.072 24.090 1.00 94.25 188 CYS A CA 1
ATOM 1506 C C . CYS A 1 188 ? -11.294 12.114 24.661 1.00 94.25 188 CYS A C 1
ATOM 1508 O O . CYS A 1 188 ? -12.417 12.247 24.161 1.00 94.25 188 CYS A O 1
ATOM 1510 N N . ASN A 1 189 ? -10.870 12.848 25.693 1.00 94.75 189 ASN A N 1
ATOM 1511 C CA . ASN A 1 189 ? -11.647 13.931 26.289 1.00 94.75 189 ASN A CA 1
ATOM 1512 C C . ASN A 1 189 ? -13.007 13.458 26.855 1.00 94.75 189 ASN A C 1
ATOM 1514 O O . ASN A 1 189 ? -14.051 14.075 26.634 1.00 94.75 189 ASN A O 1
ATOM 1518 N N . GLY A 1 190 ? -12.993 12.335 27.578 1.00 94.81 190 GLY A N 1
ATOM 1519 C CA . GLY A 1 190 ? -14.157 11.591 28.074 1.00 94.81 190 GLY A CA 1
ATOM 1520 C C . GLY A 1 190 ? -15.170 12.376 28.891 1.00 94.81 190 GLY A C 1
ATOM 1521 O O . GLY A 1 190 ? -16.369 12.093 28.864 1.00 94.81 190 GLY A O 1
ATOM 1522 N N . HIS A 1 191 ? -14.716 13.417 29.581 1.00 94.50 191 HIS A N 1
ATOM 1523 C CA . HIS A 1 191 ? -15.592 14.298 30.348 1.00 94.50 191 HIS A CA 1
ATOM 1524 C C . HIS A 1 191 ? -16.508 15.166 29.472 1.00 94.50 191 HIS A C 1
ATOM 1526 O O . HIS A 1 191 ? -17.466 15.734 29.983 1.00 94.50 191 HIS A O 1
ATOM 1532 N N . SER A 1 192 ? -16.227 15.273 28.170 1.00 95.31 192 SER A N 1
ATOM 1533 C CA . SER A 1 192 ? -17.007 16.047 27.193 1.00 95.31 192 SER A CA 1
ATOM 1534 C C . SER A 1 192 ? -17.756 15.173 26.181 1.00 95.31 192 SER A C 1
ATOM 1536 O O . SER A 1 192 ? -18.265 15.687 25.179 1.00 95.31 192 SER A O 1
ATOM 1538 N N . TRP A 1 193 ? -17.807 13.860 26.408 1.00 95.88 193 TRP A N 1
ATOM 1539 C CA . TRP A 1 193 ? -18.639 12.964 25.610 1.00 95.88 193 TRP A CA 1
ATOM 1540 C C . TRP A 1 193 ? -20.121 13.229 25.863 1.00 95.88 193 TRP A C 1
ATOM 1542 O O . TRP A 1 193 ? -20.507 13.713 26.927 1.00 95.88 193 TRP A O 1
ATOM 1552 N N . ILE A 1 194 ? -20.959 12.876 24.890 1.00 96.75 194 ILE A N 1
ATOM 1553 C CA . ILE A 1 194 ? -22.417 13.012 25.021 1.00 96.75 194 ILE A CA 1
ATOM 1554 C C . ILE A 1 194 ? -22.941 12.041 26.086 1.00 96.75 194 ILE A C 1
ATOM 1556 O O . ILE A 1 194 ? -23.774 12.408 26.912 1.00 96.75 194 ILE A O 1
ATOM 1560 N N . GLN A 1 195 ? -22.428 10.810 26.086 1.00 94.25 195 GLN A N 1
ATOM 1561 C CA . GLN A 1 195 ? -22.708 9.787 27.082 1.00 94.25 195 GLN A CA 1
ATOM 1562 C C . GLN A 1 195 ? -21.404 9.170 27.581 1.00 94.25 195 GLN A C 1
ATOM 1564 O O . GLN A 1 195 ? -20.636 8.575 26.827 1.00 94.25 195 GLN A O 1
ATOM 1569 N N . ASN A 1 196 ? -21.161 9.282 28.880 1.00 93.50 196 ASN A N 1
ATOM 1570 C CA . ASN A 1 196 ? -19.998 8.702 29.548 1.00 93.50 196 ASN A CA 1
ATOM 1571 C C . ASN A 1 196 ? -20.378 7.950 30.831 1.00 93.50 196 ASN A C 1
ATOM 1573 O O . ASN A 1 196 ? -19.570 7.786 31.748 1.00 93.50 196 ASN A O 1
ATOM 1577 N N . THR A 1 197 ? -21.624 7.481 30.892 1.00 91.50 197 THR A N 1
ATOM 1578 C CA . THR A 1 197 ? -22.205 6.791 32.043 1.00 91.50 197 THR A CA 1
ATOM 1579 C C . THR A 1 197 ? -21.293 5.660 32.531 1.00 91.50 197 THR A C 1
ATOM 1581 O O . THR A 1 197 ? -20.945 4.760 31.769 1.00 91.50 197 THR A O 1
ATOM 1584 N N . GLN A 1 198 ? -20.918 5.728 33.813 1.00 88.88 198 GLN A N 1
ATOM 1585 C CA . GLN A 1 198 ? -20.017 4.823 34.548 1.00 88.88 198 GLN A CA 1
ATOM 1586 C C . GLN A 1 198 ? -18.528 4.796 34.153 1.00 88.88 198 GLN A C 1
ATOM 1588 O O . GLN A 1 198 ? -17.747 4.219 34.905 1.00 88.88 198 GLN A O 1
ATOM 1593 N N . TRP A 1 199 ? -18.083 5.482 33.095 1.00 89.06 199 TRP A N 1
ATOM 1594 C CA . TRP A 1 199 ? -16.687 5.398 32.624 1.00 89.06 199 TRP A CA 1
ATOM 1595 C C . TRP A 1 199 ? -15.622 5.898 33.618 1.00 89.06 199 TRP A C 1
ATOM 1597 O O . TRP A 1 199 ? -14.478 5.462 33.564 1.00 89.06 199 TRP A O 1
ATOM 1607 N N . LYS A 1 200 ? -15.979 6.795 34.547 1.00 83.31 200 LYS A N 1
ATOM 1608 C CA . LYS A 1 200 ? -15.097 7.254 35.644 1.00 83.31 200 LYS A CA 1
ATOM 1609 C C . LYS A 1 200 ? -15.477 6.707 37.017 1.00 83.31 200 LYS A C 1
ATOM 1611 O O . LYS A 1 200 ? -14.947 7.153 38.036 1.00 83.31 200 LYS A O 1
ATOM 1616 N N . ASN A 1 201 ? -16.383 5.733 37.073 1.00 80.00 201 ASN A N 1
ATOM 1617 C CA . ASN A 1 201 ? -16.761 5.116 38.332 1.00 80.00 201 ASN A CA 1
ATOM 1618 C C . ASN A 1 201 ? -15.704 4.087 38.755 1.00 80.00 201 ASN A C 1
ATOM 1620 O O . ASN A 1 201 ? -15.740 2.917 38.374 1.00 80.00 201 ASN A O 1
ATOM 1624 N N . ASN A 1 202 ? -14.756 4.526 39.584 1.00 69.81 202 ASN A N 1
ATOM 1625 C CA . ASN A 1 202 ? -13.668 3.677 40.070 1.00 69.81 202 ASN A CA 1
ATOM 1626 C C . ASN A 1 202 ? -14.161 2.450 40.854 1.00 69.81 202 ASN A C 1
ATOM 1628 O O . ASN A 1 202 ? -13.462 1.436 40.868 1.00 69.81 202 ASN A O 1
ATOM 1632 N N . SER A 1 203 ? -15.362 2.508 41.433 1.00 72.25 203 SER A N 1
ATOM 1633 C CA . SER A 1 203 ? -15.956 1.432 42.230 1.00 72.25 203 SER A CA 1
ATOM 1634 C C . SER A 1 203 ? -16.679 0.366 41.402 1.00 72.25 203 SER A C 1
ATOM 1636 O O . SER A 1 203 ? -16.995 -0.687 41.947 1.00 72.25 203 SER A O 1
ATOM 1638 N N . LEU A 1 204 ? -16.928 0.601 40.108 1.00 73.50 204 LEU A N 1
ATOM 1639 C CA . LEU A 1 204 ? -17.601 -0.353 39.222 1.00 73.50 204 LEU A CA 1
ATOM 1640 C C . LEU A 1 204 ? -16.646 -0.903 38.165 1.00 73.50 204 LEU A C 1
ATOM 1642 O O . LEU A 1 204 ? -15.786 -0.191 37.653 1.00 73.50 204 LEU A O 1
ATOM 1646 N N . ASP A 1 205 ? -16.801 -2.176 37.833 1.00 75.88 205 ASP A N 1
ATOM 1647 C CA . ASP A 1 205 ? -16.096 -2.834 36.737 1.00 75.88 205 ASP A CA 1
ATOM 1648 C C . ASP A 1 205 ? -17.138 -3.294 35.708 1.00 75.88 205 ASP A C 1
ATOM 1650 O O . ASP A 1 205 ? -18.124 -3.928 36.107 1.00 75.88 205 ASP A O 1
ATOM 1654 N N . PRO A 1 206 ? -16.960 -2.959 34.417 1.00 78.94 206 PRO A N 1
ATOM 1655 C CA . PRO A 1 206 ? -17.965 -3.229 33.393 1.00 78.94 206 PRO A CA 1
ATOM 1656 C C . PRO A 1 206 ? -18.226 -4.725 33.190 1.00 78.94 206 PRO A C 1
ATOM 1658 O O . PRO A 1 206 ? -19.317 -5.089 32.759 1.00 78.94 206 PRO A O 1
ATOM 1661 N N . CYS A 1 207 ? -17.266 -5.594 33.520 1.00 76.69 207 CYS A N 1
ATOM 1662 C CA . CYS A 1 207 ? -17.359 -7.030 33.282 1.00 76.69 207 CYS A CA 1
ATOM 1663 C C . CYS A 1 207 ? -17.559 -7.864 34.564 1.00 76.69 207 CYS A C 1
ATOM 1665 O O . CYS A 1 207 ? -17.801 -9.065 34.459 1.00 76.69 207 CYS A O 1
ATOM 1667 N N . LEU A 1 208 ? -17.529 -7.262 35.767 1.00 69.19 208 LEU A N 1
ATOM 1668 C CA . LEU A 1 208 ? -17.857 -7.948 37.037 1.00 69.19 208 LEU A CA 1
ATOM 1669 C C . LEU A 1 208 ? -19.363 -8.024 37.340 1.00 69.19 208 LEU A C 1
ATOM 1671 O O . LEU A 1 208 ? -19.778 -8.853 38.147 1.00 69.19 208 LEU A O 1
ATOM 1675 N N . GLY A 1 209 ? -20.197 -7.196 36.701 1.00 54.94 209 GLY A N 1
ATOM 1676 C CA . GLY A 1 209 ? -21.647 -7.132 36.949 1.00 54.94 209 GLY A CA 1
ATOM 1677 C C . GLY A 1 209 ? -22.454 -8.370 36.524 1.00 54.94 209 GLY A C 1
ATOM 1678 O O . GLY A 1 209 ? -23.668 -8.382 36.693 1.00 54.94 209 GLY A O 1
ATOM 1679 N N . MET A 1 210 ? -21.814 -9.410 35.978 1.00 50.94 210 MET A N 1
ATOM 1680 C CA . MET A 1 210 ? -22.485 -10.613 35.463 1.00 50.94 210 MET A CA 1
ATOM 1681 C C . MET A 1 210 ? -22.843 -11.658 36.534 1.00 50.94 210 MET A C 1
ATOM 1683 O O . MET A 1 210 ? -23.592 -12.586 36.243 1.00 50.94 210 MET A O 1
ATOM 1687 N N . THR A 1 211 ? -22.337 -11.531 37.765 1.00 40.88 211 THR A N 1
ATOM 1688 C CA . THR A 1 211 ? -22.581 -12.501 38.856 1.00 40.88 211 THR A CA 1
ATOM 1689 C C . THR A 1 211 ? -23.584 -12.023 39.905 1.00 40.88 211 THR A C 1
ATOM 1691 O O . THR A 1 211 ? -23.999 -12.806 40.756 1.00 40.88 211 THR A O 1
ATOM 1694 N N . VAL A 1 212 ? -24.013 -10.759 39.858 1.00 44.53 212 VAL A N 1
ATOM 1695 C CA . VAL A 1 212 ? -24.936 -10.174 40.840 1.00 44.53 212 VAL A CA 1
ATOM 1696 C C . VAL A 1 212 ? -25.952 -9.322 40.094 1.00 44.53 212 VAL A C 1
ATOM 1698 O O . VAL A 1 212 ? -25.576 -8.620 39.166 1.00 44.53 212 VAL A O 1
ATOM 1701 N N . SER A 1 213 ? -27.225 -9.386 40.498 1.00 43.81 213 SER A N 1
ATOM 1702 C CA . SER A 1 213 ? -28.388 -8.649 39.966 1.00 43.81 213 SER A CA 1
ATOM 1703 C C . SER A 1 213 ? -28.233 -7.111 40.016 1.00 43.81 213 SER A C 1
ATOM 1705 O O . SER A 1 213 ? -29.004 -6.410 40.670 1.00 43.81 213 SER A O 1
ATOM 1707 N N . LEU A 1 214 ? -27.228 -6.567 39.334 1.00 49.56 214 LEU A N 1
ATOM 1708 C CA . LEU A 1 214 ? -26.917 -5.153 39.201 1.00 49.56 214 LEU A CA 1
ATOM 1709 C C . LEU A 1 214 ? -27.232 -4.741 37.767 1.00 49.56 214 LEU A C 1
ATOM 1711 O O . LEU A 1 214 ? -26.351 -4.585 36.928 1.00 49.56 214 LEU A O 1
ATOM 1715 N N . THR A 1 215 ? -28.509 -4.491 37.499 1.00 47.44 215 THR A N 1
ATOM 1716 C CA . THR A 1 215 ? -29.016 -3.942 36.230 1.00 47.44 215 THR A CA 1
ATOM 1717 C C . THR A 1 215 ? -28.435 -2.561 35.866 1.00 47.44 215 THR A C 1
ATOM 1719 O O . THR A 1 215 ? -28.773 -2.017 34.820 1.00 47.44 215 THR A O 1
ATOM 1722 N N . ASN A 1 216 ? -27.555 -1.991 36.704 1.00 49.62 216 ASN A N 1
ATOM 1723 C CA . ASN A 1 216 ? -27.060 -0.613 36.626 1.00 49.62 216 ASN A CA 1
ATOM 1724 C C . ASN A 1 216 ? -25.520 -0.499 36.488 1.00 49.62 216 ASN A C 1
ATOM 1726 O O . ASN A 1 216 ? -24.992 0.609 36.578 1.00 49.62 216 ASN A O 1
ATOM 1730 N N . ALA A 1 217 ? -24.787 -1.607 36.295 1.00 59.03 217 ALA A N 1
ATOM 1731 C CA . ALA A 1 217 ? -23.317 -1.605 36.178 1.00 59.03 217 ALA A CA 1
ATOM 1732 C C . ALA A 1 217 ? -22.786 -1.412 34.741 1.00 59.03 217 ALA A C 1
ATOM 1734 O O . ALA A 1 217 ? -21.574 -1.324 34.546 1.00 59.03 217 ALA A O 1
ATOM 1735 N N . ASN A 1 218 ? -23.666 -1.328 33.739 1.00 73.69 218 ASN A N 1
ATOM 1736 C CA . ASN A 1 218 ? -23.252 -1.274 32.338 1.00 73.69 218 ASN A CA 1
ATOM 1737 C C . ASN A 1 218 ? -22.666 0.097 31.998 1.00 73.69 218 ASN A C 1
ATOM 1739 O O . ASN A 1 218 ? -23.352 1.122 32.046 1.00 73.69 218 ASN A O 1
ATOM 1743 N N . TRP A 1 219 ? -21.384 0.106 31.647 1.00 88.75 219 TRP A N 1
ATOM 1744 C CA . TRP A 1 219 ? -20.738 1.284 31.089 1.00 88.75 219 TRP A CA 1
ATOM 1745 C C . TRP A 1 219 ? -21.337 1.554 29.716 1.00 88.75 219 TRP A C 1
ATOM 1747 O O . TRP A 1 219 ? -21.554 0.627 28.932 1.00 88.75 219 TRP A O 1
ATOM 1757 N N . TYR A 1 220 ? -21.626 2.821 29.424 1.00 91.81 220 TYR A N 1
ATOM 1758 C CA . TYR A 1 220 ? -22.218 3.165 28.136 1.00 91.81 220 TYR A CA 1
ATOM 1759 C C . TYR A 1 220 ? -21.332 2.667 26.989 1.00 91.81 220 TYR A C 1
ATOM 1761 O O . TYR A 1 220 ? -20.132 2.944 26.967 1.00 91.81 220 TYR A O 1
ATOM 1769 N N . GLY A 1 221 ? -21.933 1.937 26.050 1.00 93.12 221 GLY A N 1
ATOM 1770 C CA . GLY A 1 221 ? -21.241 1.425 24.873 1.00 93.12 221 GLY A CA 1
ATOM 1771 C C . GLY A 1 221 ? -20.309 0.239 25.126 1.00 93.12 221 GLY A C 1
ATOM 1772 O O . GLY A 1 221 ? -19.619 -0.153 24.195 1.00 93.12 221 GLY A O 1
ATOM 1773 N N . VAL A 1 222 ? -20.264 -0.342 26.329 1.00 92.38 222 VAL A N 1
ATOM 1774 C CA . VAL A 1 222 ? -19.411 -1.501 26.640 1.00 92.38 222 VAL A CA 1
ATOM 1775 C C . VAL A 1 222 ? -20.280 -2.739 26.847 1.00 92.38 222 VAL A C 1
ATOM 1777 O O . VAL A 1 222 ? -21.189 -2.721 27.675 1.00 92.38 222 VAL A O 1
ATOM 1780 N N . GLU A 1 223 ? -19.979 -3.829 26.139 1.00 89.62 223 GLU A N 1
ATOM 1781 C CA . GLU A 1 223 ? -20.516 -5.157 26.464 1.00 89.62 223 GLU A CA 1
ATOM 1782 C C . GLU A 1 223 ? -19.371 -6.141 26.692 1.00 89.62 223 GLU A C 1
ATOM 1784 O O . GLU A 1 223 ? -18.313 -6.073 26.053 1.00 89.62 223 GLU A O 1
ATOM 1789 N N . CYS A 1 224 ? -19.603 -7.059 27.625 1.00 82.94 224 CYS A N 1
ATOM 1790 C CA . CYS A 1 224 ? -18.637 -8.073 27.999 1.00 82.94 224 CYS A CA 1
ATOM 1791 C C . CYS A 1 224 ? -19.132 -9.469 27.622 1.00 82.94 224 CYS A C 1
ATOM 1793 O O . CYS A 1 224 ? -20.332 -9.738 27.625 1.00 82.94 224 CYS A O 1
ATOM 1795 N N . SER A 1 225 ? -18.196 -10.376 27.368 1.00 78.06 225 SER A N 1
ATOM 1796 C CA . SER A 1 225 ? -18.430 -11.816 27.267 1.00 78.06 225 SER A CA 1
ATOM 1797 C C . SER A 1 225 ? -17.309 -12.538 27.996 1.00 78.06 225 SER A C 1
ATOM 1799 O O . SER A 1 225 ? -16.154 -12.116 27.919 1.00 78.06 225 SER A O 1
ATOM 1801 N N . THR A 1 226 ? -17.632 -13.599 28.743 1.00 73.50 226 THR A N 1
ATOM 1802 C CA . THR A 1 226 ? -16.647 -14.362 29.540 1.00 73.50 226 THR A CA 1
ATOM 1803 C C . THR A 1 226 ? -15.730 -13.452 30.371 1.00 73.50 226 THR A C 1
ATOM 1805 O O . THR A 1 226 ? -14.516 -13.619 30.403 1.00 73.50 226 THR A O 1
ATOM 1808 N N . PHE A 1 227 ? -16.319 -12.427 30.997 1.00 73.06 227 PHE A N 1
ATOM 1809 C CA . PHE A 1 227 ? -15.621 -11.402 31.779 1.00 73.06 227 PHE A CA 1
ATOM 1810 C C . PHE A 1 227 ? -14.615 -10.521 31.007 1.00 73.06 227 PHE A C 1
ATOM 1812 O O . PHE A 1 227 ? -13.829 -9.814 31.622 1.00 73.06 227 PHE A O 1
ATOM 1819 N N . ARG A 1 228 ? -14.624 -10.502 29.675 1.00 78.31 228 ARG A N 1
ATOM 1820 C CA . ARG A 1 228 ? -13.773 -9.624 28.855 1.00 78.31 228 ARG A CA 1
ATOM 1821 C C . ARG A 1 228 ? -14.609 -8.627 28.083 1.00 78.31 228 ARG A C 1
ATOM 1823 O O . ARG A 1 228 ? -15.714 -8.961 27.665 1.00 78.31 228 ARG A O 1
ATOM 1830 N N . VAL A 1 229 ? -14.074 -7.433 27.847 1.00 84.88 229 VAL A N 1
ATOM 1831 C CA . VAL A 1 229 ? -14.706 -6.460 26.947 1.00 84.88 229 VAL A CA 1
ATOM 1832 C C . VAL A 1 229 ? -14.594 -6.978 25.517 1.00 84.88 229 VAL A C 1
ATOM 1834 O O . VAL A 1 229 ? -13.503 -7.013 24.948 1.00 84.88 229 VAL A O 1
ATOM 1837 N N . THR A 1 230 ? -15.725 -7.370 24.937 1.00 87.25 230 THR A N 1
ATOM 1838 C CA . THR A 1 230 ? -15.798 -7.882 23.561 1.00 87.25 230 THR A CA 1
ATOM 1839 C C . THR A 1 230 ? -16.436 -6.890 22.603 1.00 87.25 230 THR A C 1
ATOM 1841 O O . THR A 1 230 ? -16.199 -6.962 21.396 1.00 87.25 230 THR A O 1
ATOM 1844 N N . LYS A 1 231 ? -17.196 -5.917 23.114 1.00 93.38 231 LYS A N 1
ATOM 1845 C CA . LYS A 1 231 ? -17.828 -4.886 22.296 1.00 93.38 231 LYS A CA 1
ATOM 1846 C C . LYS A 1 231 ? -17.624 -3.501 22.881 1.00 93.38 231 LYS A C 1
ATOM 1848 O O . LYS A 1 231 ? -17.885 -3.266 24.060 1.00 93.38 231 LYS A O 1
ATOM 1853 N N . LEU A 1 232 ? -17.219 -2.585 22.007 1.00 95.19 232 LEU A N 1
ATOM 1854 C CA . LEU A 1 232 ? -17.138 -1.160 22.273 1.00 95.19 232 LEU A CA 1
ATOM 1855 C C . LEU A 1 232 ? -17.885 -0.388 21.178 1.00 95.19 232 LEU A C 1
ATOM 1857 O O . LEU A 1 232 ? -17.452 -0.368 20.031 1.00 95.19 232 LEU A O 1
ATOM 1861 N N . ALA A 1 233 ? -19.007 0.238 21.526 1.00 96.69 233 ALA A N 1
ATOM 1862 C CA . ALA A 1 233 ? -19.891 0.980 20.631 1.00 96.69 233 ALA A CA 1
ATOM 1863 C C . ALA A 1 233 ? -20.085 2.418 21.143 1.00 96.69 233 ALA A C 1
ATOM 1865 O O . ALA A 1 233 ? -20.960 2.696 21.960 1.00 96.69 233 ALA A O 1
ATOM 1866 N N . LEU A 1 234 ? -19.248 3.334 20.658 1.00 96.25 234 LEU A N 1
ATOM 1867 C CA . LEU A 1 234 ? -19.213 4.756 21.017 1.00 96.25 234 LEU A CA 1
ATOM 1868 C C . LEU A 1 234 ? -19.411 5.662 19.794 1.00 96.25 234 LEU A C 1
ATOM 1870 O O . LEU A 1 234 ? -18.896 6.784 19.750 1.00 96.25 234 LEU A O 1
ATOM 1874 N N . ALA A 1 235 ? -20.123 5.175 18.780 1.00 97.50 235 ALA A N 1
ATOM 1875 C CA . ALA A 1 235 ? -20.403 5.954 17.587 1.00 97.50 235 ALA A CA 1
ATOM 1876 C C . ALA A 1 235 ? -21.157 7.249 17.928 1.00 97.50 235 ALA A C 1
ATOM 1878 O O . ALA A 1 235 ? -22.082 7.243 18.743 1.00 97.50 235 ALA A O 1
ATOM 1879 N N . GLY A 1 236 ? -20.767 8.362 17.306 1.00 96.88 236 GLY A N 1
ATOM 1880 C CA . GLY A 1 236 ? -21.474 9.637 17.448 1.00 96.88 236 GLY A CA 1
ATOM 1881 C C . GLY A 1 236 ? -21.419 10.237 18.852 1.00 96.88 236 GLY A C 1
ATOM 1882 O O . GLY A 1 236 ? -22.305 11.006 19.206 1.00 96.88 236 GLY A O 1
ATOM 1883 N N . ASN A 1 237 ? -20.418 9.885 19.665 1.00 96.50 237 ASN A N 1
ATOM 1884 C CA . ASN A 1 237 ? -20.367 10.237 21.086 1.00 96.50 237 ASN A CA 1
ATOM 1885 C C . ASN A 1 237 ? -19.438 11.429 21.405 1.00 96.50 237 ASN A C 1
ATOM 1887 O O . ASN A 1 237 ? -19.169 11.723 22.571 1.00 96.50 237 ASN A O 1
ATOM 1891 N N . ASN A 1 238 ? -18.979 12.150 20.375 1.00 95.44 238 ASN A N 1
ATOM 1892 C CA . ASN A 1 238 ? -18.092 13.317 20.472 1.00 95.44 238 ASN A CA 1
ATOM 1893 C C . ASN A 1 238 ? -16.707 13.005 21.088 1.00 95.44 238 ASN A C 1
ATOM 1895 O O . ASN A 1 238 ? -16.090 13.871 21.715 1.00 95.44 238 ASN A O 1
ATOM 1899 N N . LEU A 1 239 ? -16.187 11.786 20.887 1.00 94.69 239 LEU A N 1
ATOM 1900 C CA . LEU A 1 239 ? -14.817 11.425 21.278 1.00 94.69 239 LEU A CA 1
ATOM 1901 C C . LEU A 1 239 ? -13.834 12.340 20.551 1.00 94.69 239 LEU A C 1
ATOM 1903 O O . LEU A 1 239 ? -13.870 12.420 19.327 1.00 94.69 239 LEU A O 1
ATOM 1907 N N . THR A 1 240 ? -12.957 13.016 21.291 1.00 94.56 240 THR A N 1
ATOM 1908 C CA . THR A 1 240 ? -11.920 13.886 20.721 1.00 94.56 240 THR A CA 1
ATOM 1909 C C . THR A 1 240 ? -10.561 13.354 21.135 1.00 94.56 240 THR A C 1
ATOM 1911 O O . THR A 1 240 ? -10.066 13.701 22.204 1.00 94.56 240 THR A O 1
ATOM 1914 N N . CYS A 1 241 ? -9.988 12.478 20.310 1.00 92.38 241 CYS A N 1
ATOM 1915 C CA . CYS A 1 241 ? -8.710 11.828 20.588 1.00 92.38 241 CYS A CA 1
ATOM 1916 C C . CYS A 1 241 ? -7.608 12.445 19.729 1.00 92.38 241 CYS A C 1
ATOM 1918 O O . CYS A 1 241 ? -7.805 12.702 18.541 1.00 92.38 241 CYS A O 1
ATOM 1920 N N . SER A 1 242 ? -6.419 12.624 20.300 1.00 89.62 242 SER A N 1
ATOM 1921 C CA . SER A 1 242 ? -5.241 13.034 19.529 1.00 89.62 242 SER A CA 1
ATOM 1922 C C . SER A 1 242 ? -4.752 11.943 18.572 1.00 89.62 242 SER A C 1
ATOM 1924 O O . SER A 1 242 ? -4.161 12.272 17.551 1.00 89.62 242 SER A O 1
ATOM 1926 N N . SER A 1 243 ? -4.996 10.669 18.871 1.00 88.44 243 SER A N 1
ATOM 1927 C CA . SER A 1 243 ? -4.685 9.515 18.022 1.00 88.44 243 SER A CA 1
ATOM 1928 C C . SER A 1 243 ? -5.679 8.383 18.273 1.00 88.44 243 SER A C 1
ATOM 1930 O O . SER A 1 243 ? -6.465 8.446 19.223 1.00 88.44 243 SER A O 1
ATOM 1932 N N . MET A 1 244 ? -5.622 7.322 17.463 1.00 87.56 244 MET A N 1
ATOM 1933 C CA . MET A 1 244 ? -6.338 6.080 17.760 1.00 87.56 244 MET A CA 1
ATOM 1934 C C . MET A 1 244 ? -5.895 5.551 19.141 1.00 87.56 244 MET A C 1
ATOM 1936 O O . MET A 1 244 ? -4.694 5.332 19.331 1.00 87.56 244 MET A O 1
ATOM 1940 N N . PRO A 1 245 ? -6.805 5.390 20.121 1.00 84.56 245 PRO A N 1
ATOM 1941 C CA . PRO A 1 245 ? -6.423 4.945 21.455 1.00 84.56 245 PRO A CA 1
ATOM 1942 C C . PRO A 1 245 ? -6.100 3.442 21.465 1.00 84.56 245 PRO A C 1
ATOM 1944 O O . PRO A 1 245 ? -6.645 2.694 20.650 1.00 84.56 245 PRO A O 1
ATOM 1947 N N . PRO A 1 246 ? -5.243 2.972 22.390 1.00 81.06 246 PRO A N 1
ATOM 1948 C CA . PRO A 1 246 ? -5.024 1.547 22.583 1.00 81.06 246 PRO A CA 1
ATOM 1949 C C . PRO A 1 246 ? -6.302 0.893 23.116 1.00 81.06 246 PRO A C 1
ATOM 1951 O O . PRO A 1 246 ? -6.967 1.423 24.009 1.00 81.06 246 PRO A O 1
ATOM 1954 N N . LEU A 1 247 ? -6.639 -0.265 22.557 1.00 86.00 247 LEU A N 1
ATOM 1955 C CA . LEU A 1 247 ? -7.904 -0.944 22.801 1.00 86.00 247 LEU A CA 1
ATOM 1956 C C . LEU A 1 247 ? -7.715 -2.222 23.633 1.00 86.00 247 LEU A C 1
ATOM 1958 O O . LEU A 1 247 ? -6.670 -2.870 23.528 1.00 86.00 247 LEU A O 1
ATOM 1962 N N . PRO A 1 248 ? -8.732 -2.629 24.418 1.00 82.06 248 PRO A N 1
ATOM 1963 C CA . PRO A 1 248 ? -8.764 -3.953 25.026 1.00 82.06 248 PRO A CA 1
ATOM 1964 C C . PRO A 1 248 ? -8.559 -5.063 23.983 1.00 82.06 248 PRO A C 1
ATOM 1966 O O . PRO A 1 248 ? -9.145 -5.054 22.900 1.00 82.06 248 PRO A O 1
ATOM 1969 N N . ARG A 1 249 ? -7.740 -6.062 24.326 1.00 75.69 249 ARG A N 1
ATOM 1970 C CA . ARG A 1 249 ? -7.251 -7.085 23.381 1.00 75.69 249 ARG A CA 1
ATOM 1971 C C . ARG A 1 249 ? -8.341 -7.987 22.790 1.00 75.69 249 ARG A C 1
ATOM 1973 O O . ARG A 1 249 ? -8.162 -8.527 21.699 1.00 75.69 249 ARG A O 1
ATOM 1980 N N . TYR A 1 250 ? -9.427 -8.195 23.529 1.00 79.31 250 TYR A N 1
ATOM 1981 C CA . TYR A 1 250 ? -10.485 -9.154 23.194 1.00 79.31 250 TYR A CA 1
ATOM 1982 C C . TYR A 1 250 ? -11.687 -8.502 22.513 1.00 79.31 250 TYR A C 1
ATOM 1984 O O . TYR A 1 250 ? -12.718 -9.150 22.364 1.00 79.31 250 TYR A O 1
ATOM 1992 N N . ILE A 1 251 ? -11.560 -7.247 22.070 1.00 87.31 251 ILE A N 1
ATOM 1993 C CA . ILE A 1 251 ? -12.615 -6.613 21.290 1.00 87.31 251 ILE A CA 1
ATOM 1994 C C . ILE A 1 251 ? -12.825 -7.382 19.985 1.00 87.31 251 ILE A C 1
ATOM 1996 O O . ILE A 1 251 ? -11.913 -7.548 19.176 1.00 87.31 251 ILE A O 1
ATOM 2000 N N . GLU A 1 252 ? -14.070 -7.793 19.783 1.00 90.50 252 GLU A N 1
ATOM 2001 C CA . GLU A 1 252 ? -14.593 -8.406 18.569 1.00 90.50 252 GLU A CA 1
ATOM 2002 C C . GLU A 1 252 ? -15.388 -7.378 17.756 1.00 90.50 252 GLU A C 1
ATOM 2004 O O . GLU A 1 252 ? -15.310 -7.365 16.530 1.00 90.50 252 GLU A O 1
ATOM 2009 N N . TYR A 1 253 ? -16.118 -6.481 18.424 1.00 95.69 253 TYR A N 1
ATOM 2010 C CA . TYR A 1 253 ? -16.878 -5.406 17.788 1.00 95.69 253 TYR A CA 1
ATOM 2011 C C . TYR A 1 253 ? -16.388 -4.045 18.275 1.00 95.69 253 TYR A C 1
ATOM 2013 O O . TYR A 1 253 ? -16.548 -3.701 19.447 1.00 95.69 253 TYR A O 1
ATOM 2021 N N . LEU A 1 254 ? -15.848 -3.246 17.362 1.00 96.00 254 LEU A N 1
ATOM 2022 C CA . LEU A 1 254 ? -15.478 -1.860 17.613 1.00 96.00 254 LEU A CA 1
ATOM 2023 C C . LEU A 1 254 ? -16.281 -0.937 16.704 1.00 96.00 254 LEU A C 1
ATOM 2025 O O . LEU A 1 254 ? -16.168 -1.035 15.486 1.00 96.00 254 LEU A O 1
ATOM 2029 N N . ASP A 1 255 ? -17.005 0.008 17.288 1.00 97.62 255 ASP A N 1
ATOM 2030 C CA . ASP A 1 255 ? -17.590 1.126 16.560 1.00 97.62 255 ASP A CA 1
ATOM 2031 C C . ASP A 1 255 ? -17.330 2.439 17.290 1.00 97.62 255 ASP A C 1
ATOM 2033 O O . ASP A 1 255 ? -17.932 2.733 18.320 1.00 97.62 255 ASP A O 1
ATOM 2037 N N . ILE A 1 256 ? -16.415 3.231 16.742 1.00 95.88 256 ILE A N 1
ATOM 2038 C CA . ILE A 1 256 ? -16.132 4.599 17.188 1.00 95.88 256 ILE A CA 1
ATOM 2039 C C . ILE A 1 256 ? -16.295 5.582 16.022 1.00 95.88 256 ILE A C 1
ATOM 2041 O O . ILE A 1 256 ? -15.620 6.612 15.953 1.00 95.88 256 ILE A O 1
ATOM 2045 N N . SER A 1 257 ? -17.203 5.267 15.097 1.00 97.69 257 SER A N 1
ATOM 2046 C CA . SER A 1 257 ? -17.536 6.115 13.951 1.00 97.69 257 SER A CA 1
ATOM 2047 C C . SER A 1 257 ? -18.162 7.450 14.384 1.00 97.69 257 SER A C 1
ATOM 2049 O O . SER A 1 257 ? -18.668 7.574 15.497 1.00 97.69 257 SER A O 1
ATOM 2051 N N . PHE A 1 258 ? -18.191 8.454 13.506 1.00 97.12 258 PHE A N 1
ATOM 2052 C CA . PHE A 1 258 ? -18.805 9.766 13.776 1.00 97.12 258 PHE A CA 1
ATOM 2053 C C . PHE A 1 258 ? -18.219 10.478 15.010 1.00 97.12 258 PHE A C 1
ATOM 2055 O O . PHE A 1 258 ? -18.940 11.070 15.816 1.00 97.12 258 PHE A O 1
ATOM 2062 N N . ASN A 1 259 ? -16.903 10.398 15.184 1.00 96.44 259 ASN A N 1
ATOM 2063 C CA . ASN A 1 259 ? -16.175 11.046 16.270 1.00 96.44 259 ASN A CA 1
ATOM 2064 C C . ASN A 1 259 ? -15.077 11.969 15.704 1.00 96.44 259 ASN A C 1
ATOM 2066 O O . ASN A 1 259 ? -15.080 12.337 14.528 1.00 96.44 259 ASN A O 1
ATOM 2070 N N . LYS A 1 260 ? -14.155 12.409 16.560 1.00 94.69 260 LYS A N 1
ATOM 2071 C CA . LYS A 1 260 ? -13.008 13.258 16.224 1.00 94.69 260 LYS A CA 1
ATOM 2072 C C . LYS A 1 260 ? -11.717 12.540 16.620 1.00 94.69 260 LYS A C 1
ATOM 2074 O O . LYS A 1 260 ? -10.976 13.001 17.489 1.00 94.69 260 LYS A O 1
ATOM 2079 N N . ILE A 1 261 ? -11.490 11.366 16.029 1.00 92.88 261 ILE A N 1
ATOM 2080 C CA . ILE A 1 261 ? -10.199 10.675 16.126 1.00 92.88 261 ILE A CA 1
ATOM 2081 C C . ILE A 1 261 ? -9.226 11.348 15.151 1.00 92.88 261 ILE A C 1
ATOM 2083 O O . ILE A 1 261 ? -9.471 11.359 13.945 1.00 92.88 261 ILE A O 1
ATOM 2087 N N . ASN A 1 262 ? -8.147 11.929 15.671 1.00 89.69 262 ASN A N 1
ATOM 2088 C CA . ASN A 1 262 ? -7.140 12.623 14.867 1.00 89.69 262 ASN A CA 1
ATOM 2089 C C . ASN A 1 262 ? -5.944 11.712 14.538 1.00 89.69 262 ASN A C 1
ATOM 2091 O O . ASN A 1 262 ? -5.793 10.639 15.120 1.00 89.69 262 ASN A O 1
ATOM 2095 N N . ASN A 1 263 ? -5.057 12.192 13.658 1.00 86.06 263 ASN A N 1
ATOM 2096 C CA . ASN A 1 263 ? -3.783 11.560 13.287 1.00 86.06 263 ASN A CA 1
ATOM 2097 C C . ASN A 1 263 ? -3.936 10.167 12.651 1.00 86.06 263 ASN A C 1
ATOM 2099 O O . ASN A 1 263 ? -5.028 9.787 12.238 1.00 86.06 263 ASN A O 1
ATOM 2103 N N . ALA A 1 264 ? -2.820 9.459 12.465 1.00 85.38 264 ALA A N 1
ATOM 2104 C CA . ALA A 1 264 ? -2.781 8.166 11.796 1.00 85.38 264 ALA A CA 1
ATOM 2105 C C . ALA A 1 264 ? -3.008 6.987 12.747 1.00 85.38 264 ALA A C 1
ATOM 2107 O O . ALA A 1 264 ? -2.673 7.042 13.933 1.00 85.38 264 ALA A O 1
ATOM 2108 N N . MET A 1 265 ? -3.555 5.900 12.200 1.00 89.94 265 MET A N 1
ATOM 2109 C CA . MET A 1 265 ? -3.529 4.589 12.849 1.00 89.94 265 MET A CA 1
ATOM 2110 C C . MET A 1 265 ? -2.092 4.049 12.836 1.00 89.94 265 MET A C 1
ATOM 2112 O O . MET A 1 265 ? -1.356 4.281 11.879 1.00 89.94 265 MET A O 1
ATOM 2116 N N . THR A 1 266 ? -1.695 3.320 13.879 1.00 86.00 266 THR A N 1
ATOM 2117 C CA . THR A 1 266 ? -0.404 2.618 13.933 1.00 86.00 266 THR A CA 1
ATOM 2118 C C . THR A 1 266 ? -0.645 1.117 13.886 1.00 86.00 266 THR A C 1
ATOM 2120 O O . THR A 1 266 ? -1.768 0.659 14.103 1.00 86.00 266 THR A O 1
ATOM 2123 N N . ASP A 1 267 ? 0.397 0.332 13.612 1.00 79.56 267 ASP A N 1
ATOM 2124 C CA . ASP A 1 267 ? 0.270 -1.126 13.602 1.00 79.56 267 ASP A CA 1
ATOM 2125 C C . ASP A 1 267 ? -0.203 -1.660 14.969 1.00 79.56 267 ASP A C 1
ATOM 2127 O O . ASP A 1 267 ? -0.995 -2.596 15.027 1.00 79.56 267 ASP A O 1
ATOM 2131 N N . GLU A 1 268 ? 0.204 -1.047 16.084 1.00 75.62 268 GLU A N 1
ATOM 2132 C CA . GLU A 1 268 ? -0.200 -1.473 17.428 1.00 75.62 268 GLU A CA 1
ATOM 2133 C C . GLU A 1 268 ? -1.667 -1.174 17.739 1.00 75.62 268 GLU A C 1
ATOM 2135 O O . GLU A 1 268 ? -2.285 -1.927 18.492 1.00 75.62 268 GLU A O 1
ATOM 2140 N N . SER A 1 269 ? -2.231 -0.091 17.195 1.00 76.00 269 SER A N 1
ATOM 2141 C CA . SER A 1 269 ? -3.596 0.330 17.532 1.00 76.00 269 SER A CA 1
ATOM 2142 C C . SER A 1 269 ? -4.680 -0.492 16.832 1.00 76.00 269 SER A C 1
ATOM 2144 O O . SER A 1 269 ? -5.837 -0.464 17.250 1.00 76.00 269 SER A O 1
ATOM 2146 N N . VAL A 1 270 ? -4.314 -1.256 15.798 1.00 81.25 270 VAL A N 1
ATOM 2147 C CA . VAL A 1 270 ? -5.253 -2.012 14.949 1.00 81.25 270 VAL A CA 1
ATOM 2148 C C . VAL A 1 270 ? -5.088 -3.532 15.043 1.00 81.25 270 VAL A C 1
ATOM 2150 O O . VAL A 1 270 ? -5.777 -4.275 14.342 1.00 81.25 270 VAL A O 1
ATOM 2153 N N . VAL A 1 271 ? -4.204 -4.023 15.915 1.00 76.75 271 VAL A N 1
ATOM 2154 C CA . VAL A 1 271 ? -4.037 -5.460 16.187 1.00 76.75 271 VAL A CA 1
ATOM 2155 C C . VAL A 1 271 ? -4.932 -5.876 17.350 1.00 76.75 271 VAL A C 1
ATOM 2157 O O . VAL A 1 271 ? -4.834 -5.329 18.445 1.00 76.75 271 VAL A O 1
ATOM 2160 N N . GLY A 1 272 ? -5.787 -6.875 17.131 1.00 74.31 272 GLY A N 1
ATOM 2161 C CA . GLY A 1 272 ? -6.714 -7.383 18.139 1.00 74.31 272 GLY A CA 1
ATOM 2162 C C . GLY A 1 272 ? -7.372 -8.701 17.729 1.00 74.31 272 GLY A C 1
ATOM 2163 O O . GLY A 1 272 ? -6.826 -9.473 16.943 1.00 74.31 272 GLY A O 1
ATOM 2164 N N . ARG A 1 273 ? -8.551 -8.981 18.291 1.00 81.75 273 ARG A N 1
ATOM 2165 C CA . ARG A 1 273 ? -9.401 -10.131 17.927 1.00 81.75 273 ARG A CA 1
ATOM 2166 C C . ARG A 1 273 ? -10.670 -9.694 17.196 1.00 81.75 273 ARG A C 1
ATOM 2168 O O . ARG A 1 273 ? -11.720 -10.316 17.316 1.00 81.75 273 ARG A O 1
ATOM 2175 N N . TYR A 1 274 ? -10.561 -8.617 16.429 1.00 85.62 274 TYR A N 1
ATOM 2176 C CA . TYR A 1 274 ? -11.708 -7.982 15.810 1.00 85.62 274 TYR A CA 1
ATOM 2177 C C . TYR A 1 274 ? -12.415 -8.905 14.815 1.00 85.62 274 TYR A C 1
ATOM 2179 O O . TYR A 1 274 ? -11.798 -9.453 13.903 1.00 85.62 274 TYR A O 1
ATOM 2187 N N . LEU A 1 275 ? -13.734 -8.986 14.951 1.00 89.44 275 LEU A N 1
ATOM 2188 C CA . LEU A 1 275 ? -14.658 -9.496 13.947 1.00 89.44 275 LEU A CA 1
ATOM 2189 C C . LEU A 1 275 ? -15.208 -8.346 13.092 1.00 89.44 275 LEU A C 1
ATOM 2191 O O . LEU A 1 275 ? -15.471 -8.521 11.902 1.00 89.44 275 LEU A O 1
ATOM 2195 N N . SER A 1 276 ? -15.410 -7.164 13.676 1.00 96.81 276 SER A N 1
ATOM 2196 C CA . SER A 1 276 ? -15.918 -5.978 12.983 1.00 96.81 276 SER A CA 1
ATOM 2197 C C . SER A 1 276 ? -15.311 -4.691 13.536 1.00 96.81 276 SER A C 1
ATOM 2199 O O . SER A 1 276 ? -15.305 -4.474 14.747 1.00 96.81 276 SER A O 1
ATOM 2201 N N . ILE A 1 277 ? -14.835 -3.828 12.637 1.00 96.38 277 ILE A N 1
ATOM 2202 C CA . ILE A 1 277 ? -14.251 -2.521 12.962 1.00 96.38 277 ILE A CA 1
ATOM 2203 C C . ILE A 1 277 ? -14.951 -1.435 12.147 1.00 96.38 277 ILE A C 1
ATOM 2205 O O . ILE A 1 277 ? -14.956 -1.481 10.916 1.00 96.38 277 ILE A O 1
ATOM 2209 N N . TYR A 1 278 ? -15.479 -0.431 12.841 1.00 97.75 278 TYR A N 1
ATOM 2210 C CA . TYR A 1 278 ? -16.107 0.753 12.271 1.00 97.75 278 TYR A CA 1
ATOM 2211 C C . TYR A 1 278 ? -15.422 2.015 12.822 1.00 97.75 278 TYR A C 1
ATOM 2213 O O . TYR A 1 278 ? -15.512 2.332 14.010 1.00 97.75 278 TYR A O 1
ATOM 2221 N N . LEU A 1 279 ? -14.712 2.724 11.941 1.00 96.19 279 LEU A N 1
ATOM 2222 C CA . LEU A 1 279 ? -13.984 3.973 12.206 1.00 96.19 279 LEU A CA 1
ATOM 2223 C C . LEU A 1 279 ? -14.418 5.090 11.241 1.00 96.19 279 LEU A C 1
ATOM 2225 O O . LEU A 1 279 ? -13.657 6.022 10.978 1.00 96.19 279 LEU A O 1
ATOM 2229 N N . ALA A 1 280 ? -15.616 4.990 10.668 1.00 97.62 280 ALA A N 1
ATOM 2230 C CA . ALA A 1 280 ? -16.075 5.899 9.625 1.00 97.62 280 ALA A CA 1
ATOM 2231 C C . ALA A 1 280 ? -16.331 7.320 10.153 1.00 97.62 280 ALA A C 1
ATOM 2233 O O . ALA A 1 280 ? -16.674 7.500 11.319 1.00 97.62 280 ALA A O 1
ATOM 2234 N N . GLN A 1 281 ? -16.255 8.327 9.282 1.00 97.00 281 GLN A N 1
ATOM 2235 C CA . GLN A 1 281 ? -16.640 9.713 9.600 1.00 97.00 281 GLN A CA 1
ATOM 2236 C C . GLN A 1 281 ? -15.872 10.319 10.786 1.00 97.00 281 GLN A C 1
ATOM 2238 O O . GLN A 1 281 ? -16.433 11.031 11.619 1.00 97.00 281 GLN A O 1
ATOM 2243 N N . ASN A 1 282 ? -14.570 10.055 10.841 1.00 94.81 282 ASN A N 1
ATOM 2244 C CA . ASN A 1 282 ? -13.599 10.729 11.690 1.00 94.81 282 ASN A CA 1
ATOM 2245 C C . ASN A 1 282 ? -12.754 11.659 10.812 1.00 94.81 282 ASN A C 1
ATOM 2247 O O . ASN A 1 282 ? -11.671 11.300 10.362 1.00 94.81 282 ASN A O 1
ATOM 2251 N N . ALA A 1 283 ? -13.245 12.873 10.545 1.00 83.81 283 ALA A N 1
ATOM 2252 C CA . ALA A 1 283 ? -12.698 13.770 9.512 1.00 83.81 283 ALA A CA 1
ATOM 2253 C C . ALA A 1 283 ? -11.182 14.067 9.616 1.00 83.81 283 ALA A C 1
ATOM 2255 O O . ALA A 1 283 ? -10.550 14.455 8.631 1.00 83.81 283 ALA A O 1
ATOM 2256 N N . SER A 1 284 ? -10.594 13.896 10.799 1.00 88.50 284 SER A N 1
ATOM 2257 C CA . SER A 1 284 ? -9.175 14.129 11.079 1.00 88.50 284 SER A CA 1
ATOM 2258 C C . SER A 1 284 ? -8.326 12.851 11.144 1.00 88.50 284 SER A C 1
ATOM 2260 O O . SER A 1 284 ? -7.116 12.946 11.367 1.00 88.50 284 SER A O 1
ATOM 2262 N N . LEU A 1 285 ? -8.922 11.677 10.915 1.00 93.50 285 LEU A N 1
ATOM 2263 C CA . LEU A 1 285 ? -8.221 10.405 10.776 1.00 93.50 285 LEU A CA 1
ATOM 2264 C C . LEU A 1 285 ? -7.517 10.388 9.414 1.00 93.50 285 LEU A C 1
ATOM 2266 O O . LEU A 1 285 ? -8.158 10.452 8.361 1.00 93.50 285 LEU A O 1
ATOM 2270 N N . THR A 1 286 ? -6.187 10.380 9.449 1.00 94.69 286 THR A N 1
ATOM 2271 C CA . THR A 1 286 ? -5.298 10.589 8.289 1.00 94.69 286 THR A CA 1
ATOM 2272 C C . THR A 1 286 ? -4.236 9.491 8.210 1.00 94.69 286 THR A C 1
ATOM 2274 O O . THR A 1 286 ? -4.272 8.538 8.981 1.00 94.69 286 THR A O 1
ATOM 2277 N N . GLY A 1 287 ? -3.286 9.599 7.278 1.00 93.88 287 GLY A N 1
ATOM 2278 C CA . GLY A 1 287 ? -2.211 8.617 7.114 1.00 93.88 287 GLY A CA 1
ATOM 2279 C C . GLY A 1 287 ? -2.667 7.336 6.418 1.00 93.88 287 GLY A C 1
ATOM 2280 O O . GLY A 1 287 ? -3.795 7.245 5.932 1.00 93.88 287 GLY A O 1
ATOM 2281 N N . SER A 1 288 ? -1.765 6.360 6.333 1.00 94.94 288 SER A N 1
ATOM 2282 C CA . SER A 1 288 ? -2.023 5.093 5.653 1.00 94.94 288 SER A CA 1
ATOM 2283 C C . SER A 1 288 ? -2.801 4.102 6.508 1.00 94.94 288 SER A C 1
ATOM 2285 O O . SER A 1 288 ? -2.785 4.146 7.738 1.00 94.94 288 SER A O 1
ATOM 2287 N N . ILE A 1 289 ? -3.477 3.169 5.836 1.00 95.88 289 ILE A N 1
ATOM 2288 C CA . ILE A 1 289 ? -4.011 1.971 6.482 1.00 95.88 289 ILE A CA 1
ATOM 2289 C C . ILE A 1 289 ? -2.805 1.121 6.932 1.00 95.88 289 ILE A C 1
ATOM 2291 O O . ILE A 1 289 ? -1.991 0.757 6.081 1.00 95.88 289 ILE A O 1
ATOM 2295 N N . PRO A 1 290 ? -2.652 0.792 8.228 1.00 93.31 290 PRO A N 1
ATOM 2296 C CA . PRO A 1 290 ? -1.528 -0.010 8.700 1.00 93.31 290 PRO A CA 1
ATOM 2297 C C . PRO A 1 290 ? -1.583 -1.444 8.168 1.00 93.31 290 PRO A C 1
ATOM 2299 O O . PRO A 1 290 ? -2.648 -2.064 8.098 1.00 93.31 290 PRO A O 1
ATOM 2302 N N . SER A 1 291 ? -0.421 -2.007 7.834 1.00 91.44 291 SER A N 1
ATOM 2303 C CA . SER A 1 291 ? -0.331 -3.380 7.323 1.00 91.44 291 SER A CA 1
ATOM 2304 C C . SER A 1 291 ? -0.775 -4.420 8.362 1.00 91.44 291 SER A C 1
ATOM 2306 O O . SER A 1 291 ? -1.281 -5.487 8.001 1.00 91.44 291 SER A O 1
ATOM 2308 N N . ALA A 1 292 ? -0.671 -4.093 9.656 1.00 87.69 292 ALA A N 1
ATOM 2309 C CA . ALA A 1 292 ? -1.041 -4.993 10.739 1.00 87.69 292 ALA A CA 1
ATOM 2310 C C . ALA A 1 292 ? -2.540 -5.325 10.810 1.00 87.69 292 ALA A C 1
ATOM 2312 O O . ALA A 1 292 ? -2.889 -6.320 11.448 1.00 87.69 292 ALA A O 1
ATOM 2313 N N . PHE A 1 293 ? -3.417 -4.606 10.089 1.00 89.56 293 PHE A N 1
ATOM 2314 C CA . PHE A 1 293 ? -4.806 -5.041 9.884 1.00 89.56 293 PHE A CA 1
ATOM 2315 C C . PHE A 1 293 ? -4.878 -6.489 9.391 1.00 89.56 293 PHE A C 1
ATOM 2317 O O . PHE A 1 293 ? -5.729 -7.243 9.861 1.00 89.56 293 PHE A O 1
ATOM 2324 N N . GLY A 1 294 ? -3.938 -6.898 8.529 1.00 86.88 294 GLY A N 1
ATOM 2325 C CA . GLY A 1 294 ? -3.833 -8.254 7.989 1.00 86.88 294 GLY A CA 1
ATOM 2326 C C . GLY A 1 294 ? -3.572 -9.355 9.024 1.00 86.88 294 GLY A C 1
ATOM 2327 O O . GLY A 1 294 ? -3.685 -10.531 8.690 1.00 86.88 294 GLY A O 1
ATOM 2328 N N . ARG A 1 295 ? -3.238 -9.012 10.278 1.00 85.44 295 ARG A N 1
ATOM 2329 C CA . ARG A 1 295 ? -3.063 -9.983 11.376 1.00 85.44 295 ARG A CA 1
ATOM 2330 C C . ARG A 1 295 ? -4.389 -10.422 12.005 1.00 85.44 295 ARG A C 1
ATOM 2332 O O . ARG A 1 295 ? -4.424 -11.440 12.691 1.00 85.44 295 ARG A O 1
ATOM 2339 N N . ASN A 1 296 ? -5.479 -9.692 11.768 1.00 85.50 296 ASN A N 1
ATOM 2340 C CA . ASN A 1 296 ? -6.799 -9.990 12.324 1.00 85.50 296 ASN A CA 1
ATOM 2341 C C . ASN A 1 296 ? -7.555 -10.987 11.428 1.00 85.50 296 ASN A C 1
ATOM 2343 O O . ASN A 1 296 ? -8.541 -10.633 10.796 1.00 85.50 296 ASN A O 1
ATOM 2347 N N . THR A 1 297 ? -7.106 -12.239 11.332 1.00 85.06 297 THR A N 1
ATOM 2348 C CA . THR A 1 297 ? -7.604 -13.225 10.340 1.00 85.06 297 THR A CA 1
ATOM 2349 C C . THR A 1 297 ? -9.109 -13.549 10.418 1.00 85.06 297 THR A C 1
ATOM 2351 O O . THR A 1 297 ? -9.692 -14.044 9.447 1.00 85.06 297 THR A O 1
ATOM 2354 N N . TYR A 1 298 ? -9.757 -13.239 11.544 1.00 86.81 298 TYR A N 1
ATOM 2355 C CA . TYR A 1 298 ? -11.204 -13.381 11.753 1.00 86.81 298 TYR A CA 1
ATOM 2356 C C . TYR A 1 298 ? -12.019 -12.136 11.372 1.00 86.81 298 TYR A C 1
ATOM 2358 O O . TYR A 1 298 ? -13.246 -12.185 11.402 1.00 86.81 298 TYR A O 1
ATOM 2366 N N . LEU A 1 299 ? -11.368 -11.035 10.992 1.00 93.19 299 LEU A N 1
ATOM 2367 C CA . LEU A 1 299 ? -12.020 -9.771 10.671 1.00 93.19 299 LEU A CA 1
ATOM 2368 C C . LEU A 1 299 ? -12.937 -9.933 9.456 1.00 93.19 299 LEU A C 1
ATOM 2370 O O . LEU A 1 299 ? -12.489 -10.214 8.345 1.00 93.19 299 LEU A O 1
ATOM 2374 N N . ALA A 1 300 ? -14.235 -9.760 9.692 1.00 95.00 300 ALA A N 1
ATOM 2375 C CA . ALA A 1 300 ? -15.287 -9.934 8.702 1.00 95.00 300 ALA A CA 1
ATOM 2376 C C . ALA A 1 300 ? -15.782 -8.604 8.128 1.00 95.00 300 ALA A C 1
ATOM 2378 O O . ALA A 1 300 ? -16.210 -8.560 6.974 1.00 95.00 300 ALA A O 1
ATOM 2379 N N . THR A 1 301 ? -15.710 -7.523 8.907 1.00 97.00 301 THR A N 1
ATOM 2380 C CA . THR A 1 301 ? -16.198 -6.207 8.486 1.00 97.00 301 THR A CA 1
ATOM 2381 C C . THR A 1 301 ? -15.195 -5.109 8.795 1.00 97.00 301 THR A C 1
ATOM 2383 O O . THR A 1 301 ? -14.752 -4.974 9.935 1.00 97.00 301 THR A O 1
ATOM 2386 N N . ILE A 1 302 ? -14.895 -4.288 7.791 1.00 97.44 302 ILE A N 1
ATOM 2387 C CA . ILE A 1 302 ? -14.070 -3.087 7.927 1.00 97.44 302 ILE A CA 1
ATOM 2388 C C . ILE A 1 302 ? -14.832 -1.904 7.340 1.00 97.44 302 ILE A C 1
ATOM 2390 O O . ILE A 1 302 ? -15.157 -1.905 6.158 1.00 97.44 302 ILE A O 1
ATOM 2394 N N . ASN A 1 303 ? -15.076 -0.865 8.132 1.00 98.00 303 ASN A N 1
ATOM 2395 C CA . ASN A 1 303 ? -15.600 0.401 7.633 1.00 98.00 303 ASN A CA 1
ATOM 2396 C C . ASN A 1 303 ? -14.698 1.559 8.067 1.00 98.00 303 ASN A C 1
ATOM 2398 O O . ASN A 1 303 ? -14.709 1.965 9.226 1.00 98.00 303 ASN A O 1
ATOM 2402 N N . LEU A 1 304 ? -13.937 2.095 7.115 1.00 97.69 304 LEU A N 1
ATOM 2403 C CA . LEU A 1 304 ? -13.050 3.251 7.261 1.00 97.69 304 LEU A CA 1
ATOM 2404 C C . LEU A 1 304 ? -13.510 4.428 6.381 1.00 97.69 304 LEU A C 1
ATOM 2406 O O . LEU A 1 304 ? -12.709 5.303 6.048 1.00 97.69 304 LEU A O 1
ATOM 2410 N N . SER A 1 305 ? -14.775 4.433 5.959 1.00 97.81 305 SER A N 1
ATOM 2411 C CA . SER A 1 305 ? -15.300 5.413 5.008 1.00 97.81 305 SER A CA 1
ATOM 2412 C C . SER A 1 305 ? -15.346 6.839 5.554 1.00 97.81 305 SER A C 1
ATOM 2414 O O . SER A 1 305 ? -15.496 7.060 6.756 1.00 97.81 305 SER A O 1
ATOM 2416 N N . ASN A 1 306 ? -15.307 7.818 4.651 1.00 97.12 306 ASN A N 1
ATOM 2417 C CA . ASN A 1 306 ? -15.458 9.241 4.951 1.00 97.12 306 ASN A CA 1
ATOM 2418 C C . ASN A 1 306 ? -14.410 9.740 5.963 1.00 97.12 306 ASN A C 1
ATOM 2420 O O . ASN A 1 306 ? -14.735 10.429 6.931 1.00 97.12 306 ASN A O 1
ATOM 2424 N N . ASN A 1 307 ? -13.154 9.357 5.738 1.00 97.38 307 ASN A N 1
ATOM 2425 C CA . ASN A 1 307 ? -11.985 9.822 6.482 1.00 97.38 307 ASN A CA 1
ATOM 2426 C C . ASN A 1 307 ? -11.021 10.544 5.516 1.00 97.38 307 ASN A C 1
ATOM 2428 O O . ASN A 1 307 ? -11.344 10.791 4.357 1.00 97.38 307 ASN A O 1
ATOM 2432 N N . ASN A 1 308 ? -9.829 10.922 5.979 1.00 96.12 308 ASN A N 1
ATOM 2433 C CA . ASN A 1 308 ? -8.780 11.515 5.141 1.00 96.12 308 ASN A CA 1
ATOM 2434 C C . ASN A 1 308 ? -7.565 10.574 5.008 1.00 96.12 308 ASN A C 1
ATOM 2436 O O . ASN A 1 308 ? -6.421 11.035 4.980 1.00 96.12 308 ASN A O 1
ATOM 2440 N N . LEU A 1 309 ? -7.803 9.259 4.946 1.00 96.69 309 LEU A N 1
ATOM 2441 C CA . LEU A 1 309 ? -6.741 8.258 4.802 1.00 96.69 309 LEU A CA 1
ATOM 2442 C C . LEU A 1 309 ? -6.043 8.395 3.444 1.00 96.69 309 LEU A C 1
ATOM 2444 O O . LEU A 1 309 ? -6.694 8.670 2.437 1.00 96.69 309 LEU A O 1
ATOM 2448 N N . THR A 1 310 ? -4.727 8.203 3.417 1.00 95.44 310 THR A N 1
ATOM 2449 C CA . THR A 1 310 ? -3.860 8.351 2.237 1.00 95.44 310 THR A CA 1
ATOM 2450 C C . THR A 1 310 ? -3.049 7.079 1.970 1.00 95.44 310 THR A C 1
ATOM 2452 O O . THR A 1 310 ? -3.075 6.137 2.755 1.00 95.44 310 THR A O 1
ATOM 2455 N N . GLY A 1 311 ? -2.307 7.032 0.862 1.00 94.12 311 GLY A N 1
ATOM 2456 C CA . GLY A 1 311 ? -1.464 5.882 0.520 1.00 94.12 311 GLY A CA 1
ATOM 2457 C C . GLY A 1 311 ? -2.249 4.707 -0.071 1.00 94.12 311 GLY A C 1
ATOM 2458 O O . GLY A 1 311 ? -3.390 4.864 -0.506 1.00 94.12 311 GLY A O 1
ATOM 2459 N N . ILE A 1 312 ? -1.607 3.540 -0.134 1.00 92.75 312 ILE A N 1
ATOM 2460 C CA . ILE A 1 312 ? -2.165 2.332 -0.757 1.00 92.75 312 ILE A CA 1
ATOM 2461 C C . ILE A 1 312 ? -2.964 1.480 0.234 1.00 92.75 312 ILE A C 1
ATOM 2463 O O . ILE A 1 312 ? -2.783 1.586 1.449 1.00 92.75 312 ILE A O 1
ATOM 2467 N N . ILE A 1 313 ? -3.806 0.584 -0.285 1.00 92.94 313 ILE A N 1
ATOM 2468 C CA . ILE A 1 313 ? -4.345 -0.523 0.510 1.00 92.94 313 ILE A CA 1
ATOM 2469 C C . ILE A 1 313 ? -3.213 -1.552 0.689 1.00 92.94 313 ILE A C 1
ATOM 2471 O O . ILE A 1 313 ? -2.703 -2.050 -0.314 1.00 92.94 313 ILE A O 1
ATOM 2475 N N . PRO A 1 314 ? -2.797 -1.893 1.922 1.0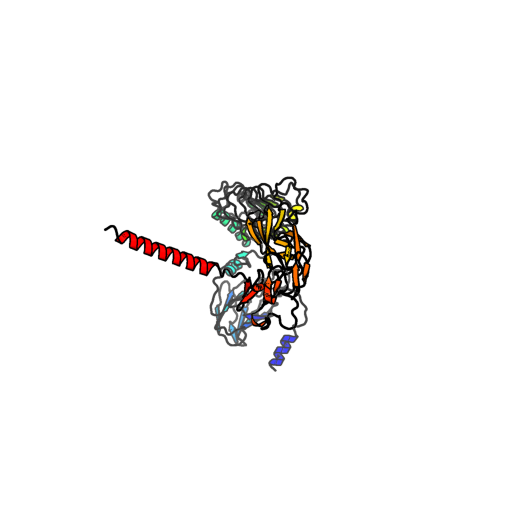0 91.94 314 PRO A N 1
ATOM 2476 C CA . PRO A 1 314 ? -1.702 -2.836 2.121 1.00 91.94 314 PRO A CA 1
ATOM 2477 C C . PRO A 1 314 ? -2.047 -4.238 1.613 1.00 91.94 314 PRO A C 1
ATOM 2479 O O . PRO A 1 314 ? -3.095 -4.786 1.961 1.00 91.94 314 PRO A O 1
ATOM 2482 N N . ASP A 1 315 ? -1.111 -4.882 0.913 1.00 87.19 315 ASP A N 1
ATOM 2483 C CA . ASP A 1 315 ? -1.266 -6.270 0.449 1.00 87.19 315 ASP A CA 1
ATOM 2484 C C . ASP A 1 315 ? -1.481 -7.265 1.599 1.00 87.19 315 ASP A C 1
ATOM 2486 O O . ASP A 1 315 ? -2.053 -8.334 1.398 1.00 87.19 315 ASP A O 1
ATOM 2490 N N . ALA A 1 316 ? -1.082 -6.913 2.825 1.00 89.75 316 ALA A N 1
ATOM 2491 C CA . ALA A 1 316 ? -1.346 -7.704 4.025 1.00 89.75 316 ALA A CA 1
ATOM 2492 C C . ALA A 1 316 ? -2.847 -7.954 4.267 1.00 89.75 316 ALA A C 1
ATOM 2494 O O . ALA A 1 316 ? -3.203 -8.955 4.891 1.00 89.75 316 ALA A O 1
ATOM 2495 N N . LEU A 1 317 ? -3.741 -7.100 3.749 1.00 91.25 317 LEU A N 1
ATOM 2496 C CA . LEU A 1 317 ? -5.188 -7.314 3.835 1.00 91.25 317 LEU A CA 1
ATOM 2497 C C . LEU A 1 317 ? -5.657 -8.510 2.984 1.00 91.25 317 LEU A C 1
ATOM 2499 O O . LEU A 1 317 ? -6.761 -9.002 3.218 1.00 91.25 317 LEU A O 1
ATOM 2503 N N . ASN A 1 318 ? -4.813 -9.052 2.090 1.00 86.94 318 ASN A N 1
ATOM 2504 C CA . ASN A 1 318 ? -5.062 -10.336 1.423 1.00 86.94 318 ASN A CA 1
ATOM 2505 C C . ASN A 1 318 ? -5.203 -11.505 2.415 1.00 86.94 318 ASN A C 1
ATOM 2507 O O . ASN A 1 318 ? -5.890 -12.479 2.116 1.00 86.94 318 ASN A O 1
ATOM 2511 N N . ASN A 1 319 ? -4.616 -11.399 3.614 1.00 87.75 319 ASN A N 1
ATOM 2512 C CA . ASN A 1 319 ? -4.672 -12.443 4.644 1.00 87.75 319 ASN A CA 1
ATOM 2513 C C . ASN A 1 319 ? -6.034 -12.538 5.357 1.00 87.75 319 ASN A C 1
ATOM 2515 O O . ASN A 1 319 ? -6.270 -13.471 6.128 1.00 87.75 319 ASN A O 1
ATOM 2519 N N . LEU A 1 320 ? -6.944 -11.588 5.123 1.00 90.75 320 LEU A N 1
ATOM 2520 C CA . LEU A 1 320 ? -8.256 -11.536 5.767 1.00 90.75 320 LEU A CA 1
ATOM 2521 C C . LEU A 1 320 ? -9.259 -12.478 5.084 1.00 90.75 320 LEU A C 1
ATOM 2523 O O . LEU A 1 320 ? -10.215 -12.045 4.447 1.00 90.75 320 LEU A O 1
ATOM 2527 N N . ALA A 1 321 ? -9.059 -13.790 5.229 1.00 87.12 321 ALA A N 1
ATOM 2528 C CA . ALA A 1 321 ? -9.910 -14.818 4.612 1.00 87.12 321 ALA A CA 1
ATOM 2529 C C . ALA A 1 321 ? -11.385 -14.770 5.075 1.00 87.12 321 ALA A C 1
ATOM 2531 O O . ALA A 1 321 ? -12.303 -15.214 4.375 1.00 87.12 321 ALA A O 1
ATOM 2532 N N . SER A 1 322 ? -11.628 -14.213 6.264 1.00 91.31 322 SER A N 1
ATOM 2533 C CA . SER A 1 322 ? -12.969 -14.055 6.833 1.00 91.31 322 SER A CA 1
ATOM 2534 C C . SER A 1 322 ? -13.675 -12.778 6.382 1.00 91.31 322 SER A C 1
ATOM 2536 O O . SER A 1 322 ? -14.847 -12.617 6.713 1.00 91.31 322 SER A O 1
ATOM 2538 N N . LEU A 1 323 ? -13.021 -11.897 5.613 1.00 93.81 323 LEU A N 1
ATOM 2539 C CA . LEU A 1 323 ? -13.595 -10.620 5.192 1.00 93.81 323 LEU A CA 1
ATOM 2540 C C . LEU A 1 323 ? -14.868 -10.848 4.363 1.00 93.81 323 LEU A C 1
ATOM 2542 O O . LEU A 1 323 ? -14.919 -11.702 3.474 1.00 93.81 323 LEU A O 1
ATOM 2546 N N . ARG A 1 324 ? -15.927 -10.113 4.703 1.00 93.06 324 ARG A N 1
ATOM 2547 C CA . ARG A 1 324 ? -17.257 -10.167 4.072 1.00 93.06 324 ARG A CA 1
ATOM 2548 C C . ARG A 1 324 ? -17.764 -8.801 3.648 1.00 93.06 324 ARG A C 1
ATOM 2550 O O . ARG A 1 324 ? -18.655 -8.745 2.809 1.00 93.06 324 ARG A O 1
ATOM 2557 N N . MET A 1 325 ? -17.255 -7.725 4.239 1.00 94.44 325 MET A N 1
ATOM 2558 C CA . MET A 1 325 ? -17.579 -6.360 3.850 1.00 94.44 325 MET A CA 1
ATOM 2559 C C . MET A 1 325 ? -16.389 -5.446 4.101 1.00 94.44 325 MET A C 1
ATOM 2561 O O . MET A 1 325 ? -15.784 -5.484 5.175 1.00 94.44 325 MET A O 1
ATOM 2565 N N . ILE A 1 326 ? -16.094 -4.603 3.118 1.00 95.25 326 ILE A N 1
ATOM 2566 C CA . ILE A 1 326 ? -15.152 -3.509 3.281 1.00 95.25 326 ILE A CA 1
ATOM 2567 C C . ILE A 1 326 ? -15.731 -2.221 2.712 1.00 95.25 326 ILE A C 1
ATOM 2569 O O . ILE A 1 326 ? -16.240 -2.192 1.592 1.00 95.25 326 ILE A O 1
ATOM 2573 N N . ASN A 1 327 ? -15.640 -1.148 3.489 1.00 96.00 327 ASN A N 1
ATOM 2574 C CA . ASN A 1 327 ? -15.986 0.190 3.054 1.00 96.00 327 ASN A CA 1
ATOM 2575 C C . ASN A 1 327 ? -14.827 1.163 3.310 1.00 96.00 327 ASN A C 1
ATOM 2577 O O . ASN A 1 327 ? -14.488 1.451 4.456 1.00 96.00 327 ASN A O 1
ATOM 2581 N N . LEU A 1 328 ? -14.227 1.656 2.228 1.00 96.25 328 LEU A N 1
ATOM 2582 C CA . LEU A 1 328 ? -13.140 2.634 2.186 1.00 96.25 328 LEU A CA 1
ATOM 2583 C C . LEU A 1 328 ? -13.558 3.927 1.469 1.00 96.25 328 LEU A C 1
ATOM 2585 O O . LEU A 1 328 ? -12.693 4.737 1.133 1.00 96.25 328 LEU A O 1
ATOM 2589 N N . GLU A 1 329 ? -14.852 4.126 1.206 1.00 94.88 329 GLU A N 1
ATOM 2590 C CA . GLU A 1 329 ? -15.350 5.256 0.421 1.00 94.88 329 GLU A CA 1
ATOM 2591 C C . GLU A 1 329 ? -14.877 6.609 0.944 1.00 94.88 329 GLU A C 1
ATOM 2593 O O . GLU A 1 329 ? -14.700 6.781 2.149 1.00 94.88 329 GLU A O 1
ATOM 2598 N N . ASN A 1 330 ? -14.772 7.593 0.050 1.00 95.50 330 ASN A N 1
ATOM 2599 C CA . ASN A 1 330 ? -14.515 8.994 0.377 1.00 95.50 330 ASN A CA 1
ATOM 2600 C C . ASN A 1 330 ? -13.285 9.150 1.282 1.00 95.50 330 ASN A C 1
ATOM 2602 O O . ASN A 1 330 ? -13.375 9.664 2.395 1.00 95.50 330 ASN A O 1
ATOM 2606 N N . ASN A 1 331 ? -12.149 8.662 0.790 1.00 97.25 331 ASN A N 1
ATOM 2607 C CA . ASN A 1 331 ? -10.825 8.851 1.372 1.00 97.25 331 ASN A CA 1
ATOM 2608 C C . ASN A 1 331 ? -9.892 9.454 0.301 1.00 97.25 331 ASN A C 1
ATOM 2610 O O . ASN A 1 331 ? -10.340 10.024 -0.690 1.00 97.25 331 ASN A O 1
ATOM 2614 N N . ARG A 1 332 ? -8.575 9.392 0.500 1.00 95.38 332 ARG A N 1
ATOM 2615 C CA . ARG A 1 332 ? -7.557 9.800 -0.483 1.00 95.38 332 ARG A CA 1
ATOM 2616 C C . ARG A 1 332 ? -6.608 8.638 -0.780 1.00 95.38 332 ARG A C 1
ATOM 2618 O O . ARG A 1 332 ? -5.408 8.842 -0.963 1.00 95.38 332 ARG A O 1
ATOM 2625 N N . LEU A 1 333 ? -7.143 7.418 -0.761 1.00 95.38 333 LEU A N 1
ATOM 2626 C CA . LEU A 1 333 ? -6.382 6.207 -1.044 1.00 95.38 333 LEU A CA 1
ATOM 2627 C C . LEU A 1 333 ? -6.079 6.123 -2.541 1.00 95.38 333 LEU A C 1
ATOM 2629 O O . LEU A 1 333 ? -6.869 6.576 -3.376 1.00 95.38 333 LEU A O 1
ATOM 2633 N N . ILE A 1 334 ? -4.929 5.541 -2.863 1.00 93.00 334 ILE A N 1
ATOM 2634 C CA . ILE A 1 334 ? -4.403 5.440 -4.224 1.00 93.00 334 ILE A CA 1
ATOM 2635 C C . ILE A 1 334 ? -3.963 4.006 -4.548 1.00 93.00 334 ILE A C 1
ATOM 2637 O O . ILE A 1 334 ? -3.761 3.194 -3.648 1.00 93.00 334 ILE A O 1
ATOM 2641 N N . GLY A 1 335 ? -3.768 3.703 -5.832 1.00 89.06 335 GLY A N 1
ATOM 2642 C CA . GLY A 1 335 ? -3.075 2.484 -6.270 1.00 89.06 335 GLY A CA 1
ATOM 2643 C C . GLY A 1 335 ? -3.950 1.275 -6.547 1.00 89.06 335 GLY A C 1
ATOM 2644 O O . GLY A 1 335 ? -5.115 1.418 -6.909 1.00 89.06 335 GLY A O 1
ATOM 2645 N N . HIS A 1 336 ? -3.371 0.077 -6.468 1.00 84.56 336 HIS A N 1
ATOM 2646 C CA . HIS A 1 336 ? -4.083 -1.160 -6.783 1.00 84.56 336 HIS A CA 1
ATOM 2647 C C . HIS A 1 336 ? -5.006 -1.596 -5.643 1.00 84.56 336 HIS A C 1
ATOM 2649 O O . HIS A 1 336 ? -4.852 -1.206 -4.485 1.00 84.56 336 HIS A O 1
ATOM 2655 N N . ILE A 1 337 ? -5.979 -2.431 -5.994 1.00 85.81 337 ILE A N 1
ATOM 2656 C CA . ILE A 1 337 ? -6.909 -3.037 -5.045 1.00 85.81 337 ILE A CA 1
ATOM 2657 C C . ILE A 1 337 ? -6.465 -4.490 -4.836 1.00 85.81 337 ILE A C 1
ATOM 2659 O O . ILE A 1 337 ? -6.275 -5.193 -5.830 1.00 85.81 337 ILE A O 1
ATOM 2663 N N . PRO A 1 338 ? -6.302 -4.961 -3.586 1.00 83.94 338 PRO A N 1
ATOM 2664 C CA . PRO A 1 338 ? -5.914 -6.339 -3.310 1.00 83.94 338 PRO A CA 1
ATOM 2665 C C . PRO A 1 338 ? -6.880 -7.360 -3.922 1.00 83.94 338 PRO A C 1
ATOM 2667 O O . PRO A 1 338 ? -8.102 -7.212 -3.841 1.00 83.94 338 PRO A O 1
ATOM 2670 N N . ASN A 1 339 ? -6.336 -8.429 -4.505 1.00 76.38 339 ASN A N 1
ATOM 2671 C CA . ASN A 1 339 ? -7.110 -9.411 -5.265 1.00 76.38 339 ASN A CA 1
ATOM 2672 C C . ASN A 1 339 ? -8.163 -10.167 -4.456 1.00 76.38 339 ASN A C 1
ATOM 2674 O O . ASN A 1 339 ? -9.180 -10.575 -5.015 1.00 76.38 339 ASN A O 1
ATOM 2678 N N . ASN A 1 340 ? -7.981 -10.335 -3.145 1.00 77.88 340 ASN A N 1
ATOM 2679 C CA . ASN A 1 340 ? -9.005 -10.974 -2.321 1.00 77.88 340 ASN A CA 1
ATOM 2680 C C . ASN A 1 340 ? -10.311 -10.164 -2.253 1.00 77.88 340 ASN A C 1
ATOM 2682 O O . ASN A 1 340 ? -11.362 -10.748 -1.992 1.00 77.88 340 ASN A O 1
ATOM 2686 N N . PHE A 1 341 ? -10.286 -8.852 -2.524 1.00 83.62 341 PHE A N 1
ATOM 2687 C CA . PHE A 1 341 ? -11.513 -8.051 -2.555 1.00 83.62 341 PHE A CA 1
ATOM 2688 C C . PHE A 1 341 ? -12.356 -8.354 -3.800 1.00 83.62 341 PHE A C 1
ATOM 2690 O O . PHE A 1 341 ? -13.558 -8.113 -3.768 1.00 83.62 341 PHE A O 1
ATOM 2697 N N . ALA A 1 342 ? -11.780 -8.981 -4.835 1.00 75.19 342 ALA A N 1
ATOM 2698 C CA . ALA A 1 342 ? -12.519 -9.485 -5.996 1.00 75.19 342 ALA A CA 1
ATOM 2699 C C . ALA A 1 342 ? -13.539 -10.573 -5.625 1.00 75.19 342 ALA A C 1
ATOM 2701 O O . ALA A 1 342 ? -14.461 -10.852 -6.385 1.00 75.19 342 ALA A O 1
ATOM 2702 N N . LEU A 1 343 ? -13.345 -11.228 -4.474 1.00 76.94 343 LEU A N 1
ATOM 2703 C CA . LEU A 1 343 ? -14.234 -12.271 -3.963 1.00 76.94 343 LEU A CA 1
ATOM 2704 C C . LEU A 1 343 ? -15.456 -11.694 -3.234 1.00 76.94 343 LEU A C 1
ATOM 2706 O O . LEU A 1 343 ? -16.388 -12.436 -2.922 1.00 76.94 343 LEU A O 1
ATOM 2710 N N . LEU A 1 344 ? -15.451 -10.394 -2.928 1.00 81.19 344 LEU A N 1
ATOM 2711 C CA . LEU A 1 344 ? -16.575 -9.716 -2.297 1.00 81.19 344 LEU A CA 1
ATOM 2712 C C . LEU A 1 344 ? -17.617 -9.358 -3.361 1.00 81.19 344 LEU A C 1
ATOM 2714 O O . LEU A 1 344 ? -17.281 -8.889 -4.444 1.00 81.19 344 LEU A O 1
ATOM 2718 N N . SER A 1 345 ? -18.898 -9.551 -3.046 1.00 77.00 345 SER A N 1
ATOM 2719 C CA . SER A 1 345 ? -19.984 -9.070 -3.902 1.00 77.00 345 SER A CA 1
ATOM 2720 C C . SER A 1 345 ? -20.036 -7.538 -3.909 1.00 77.00 345 SER A C 1
ATOM 2722 O O . SER A 1 345 ? -19.693 -6.899 -2.915 1.00 77.00 345 SER A O 1
ATOM 2724 N N . ASP A 1 346 ? -20.525 -6.925 -4.990 1.00 71.62 346 ASP A N 1
ATOM 2725 C CA . ASP A 1 346 ? -20.452 -5.461 -5.176 1.00 71.62 346 ASP A CA 1
ATOM 2726 C C . ASP A 1 346 ? -21.185 -4.666 -4.086 1.00 71.62 346 ASP A C 1
ATOM 2728 O O . ASP A 1 346 ? -20.773 -3.576 -3.708 1.00 71.62 346 ASP A O 1
ATOM 2732 N N . ASN A 1 347 ? -22.236 -5.242 -3.494 1.00 79.44 347 ASN A N 1
ATOM 2733 C CA . ASN A 1 347 ? -22.955 -4.666 -2.350 1.00 79.44 347 ASN A CA 1
ATOM 2734 C C . ASN A 1 347 ? -22.205 -4.782 -1.004 1.00 79.44 347 ASN A C 1
ATOM 2736 O O . ASN A 1 347 ? -22.786 -4.525 0.056 1.00 79.44 347 ASN A O 1
ATOM 2740 N N . LYS A 1 348 ? -20.948 -5.228 -1.034 1.00 89.19 348 LYS A N 1
ATOM 2741 C CA . LYS A 1 348 ? -20.046 -5.393 0.109 1.00 89.19 348 LYS A CA 1
ATOM 2742 C C . LYS A 1 348 ? -18.668 -4.766 -0.123 1.00 89.19 348 LYS A C 1
ATOM 2744 O O . LYS A 1 348 ? -17.843 -4.832 0.788 1.00 89.19 348 LYS A O 1
ATOM 2749 N N . LEU A 1 349 ? -18.430 -4.162 -1.290 1.00 89.25 349 LEU A N 1
ATOM 2750 C CA . LEU A 1 349 ? -17.165 -3.534 -1.666 1.00 89.25 349 LEU A CA 1
ATOM 2751 C C . LEU A 1 349 ? -17.358 -2.038 -1.961 1.00 89.25 349 LEU A C 1
ATOM 2753 O O . LEU A 1 349 ? -17.778 -1.626 -3.038 1.00 89.25 349 LEU A O 1
ATOM 2757 N N . PHE A 1 350 ? -17.063 -1.254 -0.930 1.00 91.00 350 PHE A N 1
ATOM 2758 C CA . PHE A 1 350 ? -17.160 0.197 -0.793 1.00 91.00 350 PHE A CA 1
ATOM 2759 C C . PHE A 1 350 ? -15.932 1.006 -1.234 1.00 91.00 350 PHE A C 1
ATOM 2761 O O . PHE A 1 350 ? -15.096 1.202 -0.360 1.00 91.00 350 PHE A O 1
ATOM 2768 N N . LEU A 1 351 ? -15.732 1.462 -2.480 1.00 91.06 351 LEU A N 1
ATOM 2769 C CA . LEU A 1 351 ? -14.429 2.066 -2.882 1.00 91.06 351 LEU A CA 1
ATOM 2770 C C . LEU A 1 351 ? -14.478 3.486 -3.473 1.00 91.06 351 LEU A C 1
ATOM 2772 O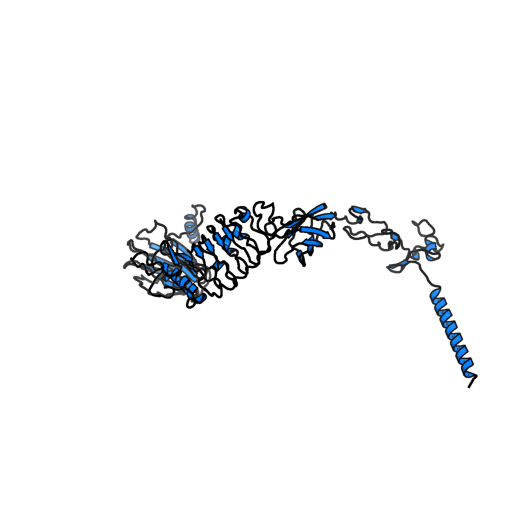 O . LEU A 1 351 ? -13.430 4.116 -3.641 1.00 91.06 351 LEU A O 1
ATOM 2776 N N . GLN A 1 352 ? -15.661 4.005 -3.787 1.00 90.75 352 GLN A N 1
ATOM 2777 C CA . GLN A 1 352 ? -15.865 5.291 -4.458 1.00 90.75 352 GLN A CA 1
ATOM 2778 C C . GLN A 1 352 ? -15.262 6.481 -3.699 1.00 90.75 352 GLN A C 1
ATOM 2780 O O . GLN A 1 352 ? -15.107 6.451 -2.485 1.00 90.75 352 GLN A O 1
ATOM 2785 N N . GLY A 1 353 ? -14.911 7.546 -4.423 1.00 92.06 353 GLY A N 1
ATOM 2786 C CA . GLY A 1 353 ? -14.285 8.726 -3.820 1.00 92.06 353 GLY A CA 1
ATOM 2787 C C . GLY A 1 353 ? -12.813 8.529 -3.435 1.00 92.06 353 GLY A C 1
ATOM 2788 O O . GLY A 1 353 ? -12.337 9.243 -2.567 1.00 92.06 353 GLY A O 1
ATOM 2789 N N . ASN A 1 354 ? -12.108 7.583 -4.068 1.00 93.62 354 ASN A N 1
ATOM 2790 C CA . ASN A 1 354 ? -10.653 7.368 -3.988 1.00 93.62 354 ASN A CA 1
ATOM 2791 C C . ASN A 1 354 ? -10.019 7.411 -5.395 1.00 93.62 354 ASN A C 1
ATOM 2793 O O . ASN A 1 354 ? -10.724 7.602 -6.388 1.00 93.62 354 ASN A O 1
ATOM 2797 N N . ILE A 1 355 ? -8.698 7.220 -5.504 1.00 91.25 355 ILE A N 1
ATOM 2798 C CA . ILE A 1 355 ? -7.944 7.260 -6.772 1.00 91.25 355 ILE A CA 1
ATOM 2799 C C . ILE A 1 355 ? -7.266 5.903 -7.030 1.00 91.25 355 ILE A C 1
ATOM 2801 O O . ILE A 1 355 ? -6.042 5.788 -7.099 1.00 91.25 355 ILE A O 1
ATOM 2805 N N . PHE A 1 356 ? -8.070 4.850 -7.165 1.00 89.38 356 PHE A N 1
ATOM 2806 C CA . PHE A 1 356 ? -7.557 3.508 -7.448 1.00 89.38 356 PHE A CA 1
ATOM 2807 C C . PHE A 1 356 ? -7.282 3.279 -8.933 1.00 89.38 356 PHE A C 1
ATOM 2809 O O . PHE A 1 356 ? -7.969 3.824 -9.801 1.00 89.38 356 PHE A O 1
ATOM 2816 N N . TRP A 1 357 ? -6.306 2.422 -9.219 1.00 87.75 357 TRP A N 1
ATOM 2817 C CA . TRP A 1 357 ? -6.095 1.845 -10.537 1.00 87.75 357 TRP A CA 1
ATOM 2818 C C . TRP A 1 357 ? -7.124 0.759 -10.841 1.00 87.75 357 TRP A C 1
ATOM 2820 O O . TRP A 1 357 ? -7.637 0.097 -9.937 1.00 87.75 357 TRP A O 1
ATOM 2830 N N . CYS A 1 358 ? -7.443 0.580 -12.121 1.00 82.12 358 CYS A N 1
ATOM 2831 C CA . CYS A 1 358 ? -8.388 -0.449 -12.542 1.00 82.12 358 CYS A CA 1
ATOM 2832 C C . CYS A 1 358 ? -7.782 -1.861 -12.373 1.00 82.12 358 CYS A C 1
ATOM 2834 O O . CYS A 1 358 ? -6.686 -2.115 -12.876 1.00 82.12 358 CYS A O 1
ATOM 2836 N N . PRO A 1 359 ? -8.459 -2.794 -11.674 1.00 75.81 359 PRO A N 1
ATOM 2837 C CA . PRO A 1 359 ? -7.898 -4.112 -11.370 1.00 75.81 359 PRO A CA 1
ATOM 2838 C C . PRO A 1 359 ? -7.877 -5.059 -12.587 1.00 75.81 359 PRO A C 1
ATOM 2840 O O . PRO A 1 359 ? -8.740 -4.994 -13.469 1.00 75.81 359 PRO A O 1
ATOM 2843 N N . ARG A 1 360 ? -6.906 -5.990 -12.628 1.00 75.12 360 ARG A N 1
ATOM 2844 C CA . ARG A 1 360 ? -6.672 -6.925 -13.750 1.00 75.12 360 ARG A CA 1
ATOM 2845 C C . ARG A 1 360 ? -6.614 -8.395 -13.287 1.00 75.12 360 ARG A C 1
ATOM 2847 O O . ARG A 1 360 ? -5.948 -8.667 -12.297 1.00 75.12 360 ARG A O 1
ATOM 2854 N N . PRO A 1 361 ? -7.211 -9.360 -14.027 1.00 61.50 361 PRO A N 1
ATOM 2855 C CA . PRO A 1 361 ? -8.058 -9.200 -15.214 1.00 61.50 361 PRO A CA 1
ATOM 2856 C C . PRO A 1 361 ? -9.547 -9.002 -14.861 1.00 61.50 361 PRO A C 1
ATOM 2858 O O . PRO A 1 361 ? -10.136 -9.837 -14.186 1.00 61.50 361 PRO A O 1
ATOM 2861 N N . ASN A 1 362 ? -10.156 -7.921 -15.374 1.00 58.75 362 ASN A N 1
ATOM 2862 C CA . ASN A 1 362 ? -11.599 -7.628 -15.408 1.00 58.75 362 ASN A CA 1
ATOM 2863 C C . ASN A 1 362 ? -12.408 -8.134 -14.202 1.00 58.75 362 ASN A C 1
ATOM 2865 O O . ASN A 1 362 ? -13.104 -9.151 -14.293 1.00 58.75 362 ASN A O 1
ATOM 2869 N N . TRP A 1 363 ? -12.409 -7.363 -13.114 1.00 70.38 363 TRP A N 1
ATOM 2870 C CA . TRP A 1 363 ? -13.418 -7.484 -12.060 1.00 70.38 363 TRP A CA 1
ATOM 2871 C C . TRP A 1 363 ? -14.779 -7.051 -12.628 1.00 70.38 363 TRP A C 1
ATOM 2873 O O . TRP A 1 363 ? -15.220 -5.921 -12.455 1.00 70.38 363 TRP A O 1
ATOM 2883 N N . LYS A 1 364 ? -15.425 -7.948 -13.385 1.00 51.19 364 LYS A N 1
ATOM 2884 C CA . LYS A 1 364 ? -16.679 -7.687 -14.117 1.00 51.19 364 LYS A CA 1
ATOM 2885 C C . LYS A 1 364 ? -17.858 -7.316 -13.212 1.00 51.19 364 LYS A C 1
ATOM 2887 O O . LYS A 1 364 ? -18.879 -6.883 -13.736 1.00 51.19 364 LYS A O 1
ATOM 2892 N N . SER A 1 365 ? -17.744 -7.528 -11.903 1.00 53.34 365 SER A N 1
ATOM 2893 C CA . SER A 1 365 ? -18.823 -7.272 -10.957 1.00 53.34 365 SER A CA 1
ATOM 2894 C C . SER A 1 365 ? -18.839 -5.820 -10.475 1.00 53.34 365 SER A C 1
ATOM 2896 O O . SER A 1 365 ? -19.917 -5.247 -10.377 1.00 53.34 365 SER A O 1
ATOM 2898 N N . VAL A 1 366 ? -17.689 -5.158 -10.282 1.00 57.81 366 VAL A N 1
ATOM 2899 C CA . VAL A 1 366 ? -17.661 -3.868 -9.566 1.00 57.81 366 VAL A CA 1
ATOM 2900 C C . VAL A 1 366 ? -18.014 -2.685 -10.475 1.00 57.81 366 VAL A C 1
ATOM 2902 O O . VAL A 1 366 ? -17.219 -1.790 -10.740 1.00 57.81 366 VAL A O 1
ATOM 2905 N N . ALA A 1 367 ? -19.247 -2.682 -10.974 1.00 53.69 367 ALA A N 1
ATOM 2906 C CA . ALA A 1 367 ? -19.804 -1.721 -11.920 1.00 53.69 367 ALA A CA 1
ATOM 2907 C C . ALA A 1 367 ? -20.018 -0.307 -11.336 1.00 53.69 367 ALA A C 1
ATOM 2909 O O . ALA A 1 367 ? -20.582 0.554 -12.009 1.00 53.69 367 ALA A O 1
ATOM 2910 N N . THR A 1 368 ? -19.623 -0.060 -10.085 1.00 61.72 368 THR A N 1
ATOM 2911 C CA . THR A 1 368 ? -20.080 1.096 -9.299 1.00 61.72 368 THR A CA 1
ATOM 2912 C C . THR A 1 368 ? -18.995 2.094 -8.906 1.00 61.72 368 THR A C 1
ATOM 2914 O O . THR A 1 368 ? -19.356 3.193 -8.485 1.00 61.72 368 THR A O 1
ATOM 2917 N N . PHE A 1 369 ? -17.699 1.794 -9.064 1.00 74.81 369 PHE A N 1
ATOM 2918 C CA . PHE A 1 369 ? -16.641 2.764 -8.747 1.00 74.81 369 PHE A CA 1
ATOM 2919 C C . PHE A 1 369 ? -15.789 3.126 -9.967 1.00 74.81 369 PHE A C 1
ATOM 2921 O O . PHE A 1 369 ? -15.469 2.299 -10.815 1.00 74.81 369 PHE A O 1
ATOM 2928 N N . SER A 1 370 ? -15.438 4.410 -10.052 1.00 80.00 370 SER A N 1
ATOM 2929 C CA . SER A 1 370 ? -14.532 4.936 -11.071 1.00 80.00 370 SER A CA 1
ATOM 2930 C C . SER A 1 370 ? -13.092 4.618 -10.679 1.00 80.00 370 SER A C 1
ATOM 2932 O O . SER A 1 370 ? -12.670 4.931 -9.566 1.00 80.00 370 SER A O 1
ATOM 2934 N N . CYS A 1 371 ? -12.345 4.013 -11.596 1.00 85.12 371 CYS A N 1
ATOM 2935 C CA . CYS A 1 371 ? -10.924 3.725 -11.454 1.00 85.12 371 CYS A CA 1
ATOM 2936 C C . CYS A 1 371 ? -10.120 4.421 -12.561 1.00 85.12 371 CYS A C 1
ATOM 2938 O O . CYS A 1 371 ? -10.666 4.916 -13.552 1.00 85.12 371 CYS A O 1
ATOM 2940 N N . LYS A 1 372 ? -8.804 4.502 -12.374 1.00 88.00 372 LYS A N 1
ATOM 2941 C CA . LYS A 1 372 ? -7.854 5.085 -13.323 1.00 88.00 372 LYS A CA 1
ATOM 2942 C C . LYS 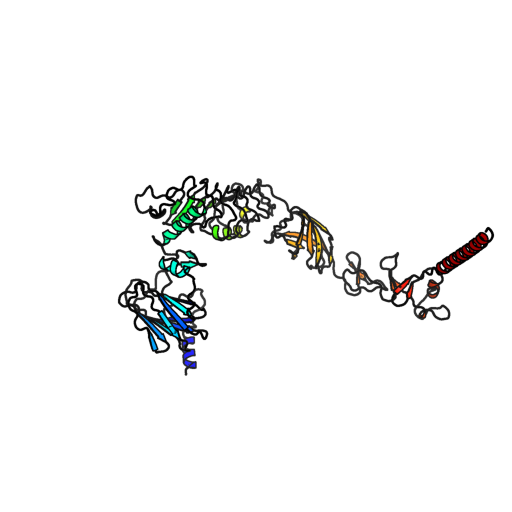A 1 372 ? -7.112 3.974 -14.060 1.00 88.00 372 LYS A C 1
ATOM 2944 O O . LYS A 1 372 ? -6.395 3.196 -13.444 1.00 88.00 372 LYS A O 1
ATOM 2949 N N . GLU A 1 373 ? -7.253 3.914 -15.377 1.00 87.19 373 GLU A N 1
ATOM 2950 C CA . GLU A 1 373 ? -6.453 2.997 -16.197 1.00 87.19 373 GLU A CA 1
ATOM 2951 C C . GLU A 1 373 ? -4.997 3.470 -16.252 1.00 87.19 373 GLU A C 1
ATOM 2953 O O . GLU A 1 373 ? -4.739 4.659 -16.471 1.00 87.19 373 GLU A O 1
ATOM 2958 N N . VAL A 1 374 ? -4.056 2.547 -16.065 1.00 88.56 374 VAL A N 1
ATOM 2959 C CA . VAL A 1 374 ? -2.625 2.794 -16.271 1.00 88.56 374 VAL A CA 1
ATOM 2960 C C . VAL A 1 374 ? -2.275 2.300 -17.666 1.00 88.56 374 VAL A C 1
ATOM 2962 O O . VAL A 1 374 ? -2.382 1.109 -17.951 1.00 88.56 374 VAL A O 1
ATOM 2965 N N . ASN A 1 375 ? -1.850 3.202 -18.543 1.00 88.19 375 ASN A N 1
ATOM 2966 C CA . ASN A 1 375 ? -1.520 2.872 -19.924 1.00 88.19 375 ASN A CA 1
ATOM 2967 C C . ASN A 1 375 ? -0.081 3.250 -20.224 1.00 88.19 375 ASN A C 1
ATOM 2969 O O . ASN A 1 375 ? 0.445 4.251 -19.736 1.00 88.19 375 ASN A O 1
ATOM 2973 N N . LEU A 1 376 ? 0.533 2.446 -21.082 1.00 91.88 376 LEU A N 1
ATOM 2974 C CA . LEU A 1 376 ? 1.838 2.715 -21.649 1.00 91.88 376 LEU A CA 1
ATOM 2975 C C . LEU A 1 376 ? 1.632 3.024 -23.133 1.00 91.88 376 LEU A C 1
ATOM 2977 O O . LEU A 1 376 ? 1.269 2.144 -23.906 1.00 91.88 376 LEU A O 1
ATOM 2981 N N . TYR A 1 377 ? 1.860 4.278 -23.524 1.00 92.62 377 TYR A N 1
ATOM 2982 C CA . TYR A 1 377 ? 1.630 4.753 -24.889 1.00 92.62 377 TYR A CA 1
ATOM 2983 C C . TYR A 1 377 ? 2.846 4.566 -25.794 1.00 92.62 377 TYR A C 1
ATOM 2985 O O . TYR A 1 377 ? 2.708 4.116 -26.929 1.00 92.62 377 TYR A O 1
ATOM 2993 N N . SER A 1 378 ? 4.047 4.929 -25.331 1.00 94.06 378 SER A N 1
ATOM 2994 C CA . SER A 1 378 ? 5.260 4.765 -26.139 1.00 94.06 378 SER A CA 1
ATOM 2995 C C . SER A 1 378 ? 6.537 4.701 -25.309 1.00 94.06 378 SER A C 1
ATOM 2997 O O . SER A 1 378 ? 6.573 5.150 -24.165 1.00 94.06 378 SER A O 1
ATOM 2999 N N . ILE A 1 379 ? 7.595 4.171 -25.924 1.00 96.94 379 ILE A N 1
ATOM 3000 C CA . ILE A 1 379 ? 8.960 4.098 -25.397 1.00 96.94 379 ILE A CA 1
ATOM 3001 C C . ILE A 1 379 ? 9.916 4.747 -26.403 1.00 96.94 379 ILE A C 1
ATOM 3003 O O . ILE A 1 379 ? 9.851 4.454 -27.596 1.00 96.94 379 ILE A O 1
ATOM 3007 N N . THR A 1 380 ? 10.778 5.657 -25.948 1.00 96.38 380 THR A N 1
ATOM 3008 C CA . THR A 1 380 ? 11.725 6.390 -26.800 1.00 96.38 380 THR A CA 1
ATOM 3009 C C . THR A 1 380 ? 13.101 6.507 -26.131 1.00 96.38 380 THR A C 1
ATOM 3011 O O . THR A 1 380 ? 13.188 7.055 -25.033 1.00 96.38 380 THR A O 1
ATOM 3014 N N . PRO A 1 381 ? 14.191 6.071 -26.789 1.00 95.38 381 PRO A N 1
ATOM 3015 C CA . PRO A 1 381 ? 14.199 5.286 -28.027 1.00 95.38 381 PRO A CA 1
ATOM 3016 C C . PRO A 1 381 ? 13.524 3.914 -27.838 1.00 95.38 381 PRO A C 1
ATOM 3018 O O . PRO A 1 381 ? 13.515 3.369 -26.740 1.00 95.38 381 PRO A O 1
ATOM 3021 N N . ASN A 1 382 ? 12.960 3.349 -28.910 1.00 94.25 382 ASN A N 1
ATOM 3022 C CA . ASN A 1 382 ? 12.291 2.038 -28.895 1.00 94.25 382 ASN A CA 1
ATOM 3023 C C . ASN A 1 382 ? 13.228 0.861 -29.226 1.00 94.25 382 ASN A C 1
ATOM 3025 O O . ASN A 1 382 ? 12.777 -0.263 -29.447 1.00 94.25 382 ASN A O 1
ATOM 3029 N N . SER A 1 383 ? 14.532 1.112 -29.292 1.00 92.06 383 SER A N 1
ATOM 3030 C CA . SER A 1 383 ? 15.553 0.095 -29.514 1.00 92.06 383 SER A CA 1
ATOM 3031 C C . SER A 1 383 ? 16.873 0.505 -28.873 1.00 92.06 383 SER A C 1
ATOM 3033 O O . SER A 1 383 ? 17.115 1.685 -28.606 1.00 92.06 383 SER A O 1
ATOM 3035 N N . GLY A 1 384 ? 17.738 -0.475 -28.627 1.00 89.88 384 GLY A N 1
ATOM 3036 C CA . GLY A 1 384 ? 19.069 -0.223 -28.092 1.00 89.88 384 GLY A CA 1
ATOM 3037 C C . GLY A 1 384 ? 19.873 -1.499 -27.871 1.00 89.88 384 GLY A C 1
ATOM 3038 O O . GLY A 1 384 ? 19.494 -2.580 -28.310 1.00 89.88 384 GLY A O 1
ATOM 3039 N N . SER A 1 385 ? 21.043 -1.372 -27.248 1.00 87.94 385 SER A N 1
ATOM 3040 C CA . SER A 1 385 ? 21.948 -2.501 -26.991 1.00 87.94 385 SER A CA 1
ATOM 3041 C C . SER A 1 385 ? 21.315 -3.573 -26.092 1.00 87.94 385 SER A C 1
ATOM 3043 O O . SER A 1 385 ? 20.692 -3.240 -25.083 1.00 87.94 385 SER A O 1
ATOM 3045 N N . GLN A 1 386 ? 21.557 -4.852 -26.414 1.00 90.44 386 GLN A N 1
ATOM 3046 C CA . GLN A 1 386 ? 21.251 -6.017 -25.564 1.00 90.44 386 GLN A CA 1
ATOM 3047 C C . GLN A 1 386 ? 21.959 -6.012 -24.193 1.00 90.44 386 GLN A C 1
ATOM 3049 O O . GLN A 1 386 ? 21.562 -6.756 -23.302 1.00 90.44 386 GLN A O 1
ATOM 3054 N N . ILE A 1 387 ? 22.995 -5.185 -24.000 1.00 90.38 387 ILE A N 1
ATOM 3055 C CA . ILE A 1 387 ? 23.677 -5.027 -22.702 1.00 90.38 387 ILE A CA 1
ATOM 3056 C C . ILE A 1 387 ? 22.830 -4.188 -21.725 1.00 90.38 387 ILE A C 1
ATOM 3058 O O . ILE A 1 387 ? 23.007 -4.308 -20.518 1.00 90.38 387 ILE A O 1
ATOM 3062 N N . GLY A 1 388 ? 21.890 -3.370 -22.212 1.00 91.38 388 GLY A N 1
ATOM 3063 C CA . GLY A 1 388 ? 21.126 -2.451 -21.361 1.00 91.38 388 GLY A CA 1
ATOM 3064 C C . GLY A 1 388 ? 21.993 -1.342 -20.744 1.00 91.38 388 GLY A C 1
ATOM 3065 O O . GLY A 1 388 ? 23.036 -0.975 -21.284 1.00 91.38 388 GLY A O 1
ATOM 3066 N N . GLY A 1 389 ? 21.543 -0.780 -19.621 1.00 91.75 389 GLY A N 1
ATOM 3067 C CA . GLY A 1 389 ? 22.253 0.225 -18.819 1.00 91.75 389 GLY A CA 1
ATOM 3068 C C . GLY A 1 389 ? 22.043 1.683 -19.240 1.00 91.75 389 GLY A C 1
ATOM 3069 O O . GLY A 1 389 ? 22.524 2.586 -18.562 1.00 91.75 389 GLY A O 1
ATOM 3070 N N . TYR A 1 390 ? 21.319 1.932 -20.330 1.00 91.44 390 TYR A N 1
ATOM 3071 C CA . TYR A 1 390 ? 20.941 3.272 -20.784 1.00 91.44 390 TYR A CA 1
ATOM 3072 C C . TYR A 1 390 ? 19.483 3.579 -20.438 1.00 91.44 390 TYR A C 1
ATOM 3074 O O . TYR A 1 390 ? 18.674 2.681 -20.199 1.00 91.44 390 TYR A O 1
ATOM 3082 N N . THR A 1 391 ? 19.155 4.866 -20.424 1.00 96.38 391 THR A N 1
ATOM 3083 C CA . THR A 1 391 ? 17.829 5.354 -20.047 1.00 96.38 391 THR A CA 1
ATOM 3084 C C . THR A 1 391 ? 16.932 5.528 -21.267 1.00 96.38 391 THR A C 1
ATOM 3086 O O . THR A 1 391 ? 17.359 6.059 -22.294 1.00 96.38 391 THR A O 1
ATOM 3089 N N . VAL A 1 392 ? 15.674 5.116 -21.136 1.00 97.38 392 VAL A N 1
ATOM 3090 C CA . VAL A 1 392 ? 14.593 5.371 -22.096 1.00 97.38 392 VAL A CA 1
ATOM 3091 C C . VAL A 1 392 ? 13.494 6.195 -21.439 1.00 97.38 392 VAL A C 1
ATOM 3093 O O . VAL A 1 392 ? 13.256 6.086 -20.237 1.00 97.38 392 VAL A O 1
ATOM 3096 N N . ASN A 1 393 ? 12.798 6.990 -22.242 1.00 97.88 393 ASN A N 1
ATOM 3097 C CA . ASN A 1 393 ? 11.591 7.696 -21.842 1.00 97.88 393 ASN A CA 1
ATOM 3098 C C . ASN A 1 393 ? 10.376 6.823 -22.158 1.00 97.88 393 ASN A C 1
ATOM 3100 O O . ASN A 1 393 ? 10.220 6.380 -23.296 1.00 97.88 393 ASN A O 1
ATOM 3104 N N . ILE A 1 394 ? 9.503 6.608 -21.180 1.00 96.88 394 ILE A N 1
ATOM 3105 C CA . ILE A 1 394 ? 8.229 5.914 -21.355 1.00 96.88 394 ILE A CA 1
ATOM 3106 C C . ILE A 1 394 ? 7.101 6.909 -21.095 1.00 96.88 394 ILE A C 1
ATOM 3108 O O . ILE A 1 394 ? 7.024 7.507 -20.023 1.00 96.88 394 ILE A O 1
ATOM 3112 N N . THR A 1 395 ? 6.231 7.081 -22.088 1.00 96.00 395 THR A N 1
ATOM 3113 C CA . THR A 1 395 ? 5.035 7.929 -21.992 1.00 96.00 395 THR A CA 1
ATOM 3114 C C . THR A 1 395 ? 3.798 7.082 -21.735 1.00 96.00 395 THR A C 1
ATOM 3116 O O . THR A 1 395 ? 3.688 5.960 -22.234 1.00 96.00 395 THR A O 1
ATOM 3119 N N . GLY A 1 396 ? 2.860 7.625 -20.972 1.00 94.25 396 GLY A N 1
ATOM 3120 C CA . GLY A 1 396 ? 1.652 6.944 -20.535 1.00 94.25 396 GLY A CA 1
ATOM 3121 C C . GLY A 1 396 ? 0.738 7.872 -19.751 1.00 94.25 396 GLY A C 1
ATOM 3122 O O . GLY A 1 396 ? 0.699 9.076 -20.007 1.00 94.25 396 GLY A O 1
ATOM 3123 N N . ASN A 1 397 ? -0.002 7.316 -18.801 1.00 92.69 397 ASN A N 1
ATOM 3124 C CA . ASN A 1 397 ? -0.843 8.069 -17.878 1.00 92.69 397 ASN A CA 1
ATOM 3125 C C . ASN A 1 397 ? -0.922 7.395 -16.502 1.00 92.69 397 ASN A C 1
ATOM 3127 O O . ASN A 1 397 ? -0.769 6.182 -16.370 1.00 92.69 397 ASN A O 1
ATOM 3131 N N . ASN A 1 398 ? -1.249 8.199 -15.487 1.00 91.38 398 ASN A N 1
ATOM 3132 C CA . ASN A 1 398 ? -1.457 7.762 -14.103 1.00 91.38 398 ASN A CA 1
ATOM 3133 C C . ASN A 1 398 ? -0.235 7.059 -13.475 1.00 91.38 398 ASN A C 1
ATOM 3135 O O . ASN A 1 398 ? -0.395 6.176 -12.632 1.00 91.38 398 ASN A O 1
ATOM 3139 N N . PHE A 1 399 ? 0.978 7.478 -13.849 1.00 91.38 399 PHE A N 1
ATOM 3140 C CA . PHE A 1 399 ? 2.218 7.089 -13.177 1.00 91.38 399 PHE A CA 1
ATOM 3141 C C . PHE A 1 399 ? 2.340 7.835 -11.845 1.00 91.38 399 PHE A C 1
ATOM 3143 O O . PHE A 1 399 ? 2.824 8.961 -11.792 1.00 91.38 399 PHE A O 1
ATOM 3150 N N . LEU A 1 400 ? 1.843 7.226 -10.771 1.00 89.31 400 LEU A N 1
ATOM 3151 C CA . LEU A 1 400 ? 1.858 7.815 -9.432 1.00 89.31 400 LEU A CA 1
ATOM 3152 C C . LEU A 1 400 ? 3.209 7.540 -8.762 1.00 89.31 400 LEU A C 1
ATOM 3154 O O . LEU A 1 400 ? 3.553 6.382 -8.534 1.00 89.31 400 LEU A O 1
ATOM 3158 N N . SER A 1 401 ? 3.971 8.592 -8.453 1.00 89.81 401 SER A N 1
ATOM 3159 C CA . SER A 1 401 ? 5.311 8.477 -7.853 1.00 89.81 401 SER A CA 1
ATOM 3160 C C . SER A 1 401 ? 5.275 7.995 -6.401 1.00 89.81 401 SER A C 1
ATOM 3162 O O . SER A 1 401 ? 6.265 7.477 -5.890 1.00 89.81 401 SER A O 1
ATOM 3164 N N . GLU A 1 402 ? 4.120 8.117 -5.749 1.00 88.38 402 GLU A N 1
ATOM 3165 C CA . GLU A 1 402 ? 3.847 7.615 -4.405 1.00 88.38 402 GLU A CA 1
ATOM 3166 C C . GLU A 1 402 ? 3.685 6.088 -4.356 1.00 88.38 402 GLU A C 1
ATOM 3168 O O . GLU A 1 402 ? 3.581 5.513 -3.272 1.00 88.38 402 GLU A O 1
ATOM 3173 N N . ILE A 1 403 ? 3.636 5.428 -5.517 1.00 85.56 403 ILE A N 1
ATOM 3174 C CA . ILE A 1 403 ? 3.443 3.987 -5.639 1.00 85.56 403 ILE A CA 1
ATOM 3175 C C . ILE A 1 403 ? 4.662 3.380 -6.320 1.00 85.56 403 ILE A C 1
ATOM 3177 O O . ILE A 1 403 ? 5.101 3.823 -7.383 1.00 85.56 403 ILE A O 1
ATOM 3181 N N . GLU A 1 404 ? 5.199 2.319 -5.723 1.00 86.62 404 GLU A N 1
ATOM 3182 C CA . GLU A 1 404 ? 6.259 1.550 -6.359 1.00 86.62 404 GLU A CA 1
ATOM 3183 C C . GLU A 1 404 ? 5.680 0.724 -7.516 1.00 86.62 404 GLU A C 1
ATOM 3185 O O . GLU A 1 404 ? 4.925 -0.235 -7.319 1.00 86.62 404 GLU A O 1
ATOM 3190 N N . ILE A 1 405 ? 6.048 1.107 -8.738 1.00 90.12 405 ILE A N 1
ATOM 3191 C CA . ILE A 1 405 ? 5.785 0.333 -9.949 1.00 90.12 405 ILE A CA 1
ATOM 3192 C C . ILE A 1 405 ? 7.083 -0.248 -10.479 1.00 90.12 405 ILE A C 1
ATOM 3194 O O . ILE A 1 405 ? 8.187 0.173 -10.140 1.00 90.12 405 ILE A O 1
ATOM 3198 N N . PHE A 1 406 ? 6.928 -1.197 -11.382 1.00 92.50 406 PHE A N 1
ATOM 3199 C CA . PHE A 1 406 ? 8.029 -1.810 -12.082 1.00 92.50 406 PHE A CA 1
ATOM 3200 C C . PHE A 1 406 ? 7.736 -1.846 -13.567 1.00 92.50 406 PHE A C 1
ATOM 3202 O O . PHE A 1 406 ? 6.607 -2.102 -13.988 1.00 92.50 406 PHE A O 1
ATOM 3209 N N . VAL A 1 407 ? 8.778 -1.647 -14.363 1.00 94.50 407 VAL A N 1
ATOM 3210 C CA . VAL A 1 407 ? 8.712 -1.844 -15.806 1.00 94.50 407 VAL A CA 1
ATOM 3211 C C . VAL A 1 407 ? 9.307 -3.201 -16.134 1.00 94.50 407 VAL A C 1
ATOM 3213 O O . VAL A 1 407 ? 10.395 -3.552 -15.678 1.00 94.50 407 VAL A O 1
ATOM 3216 N N . VAL A 1 408 ? 8.558 -3.988 -16.894 1.00 94.19 408 VAL A N 1
ATOM 3217 C CA . VAL A 1 408 ? 8.891 -5.364 -17.241 1.00 94.19 408 VAL A CA 1
ATOM 3218 C C . VAL A 1 408 ? 9.185 -5.426 -18.732 1.00 94.19 408 VAL A C 1
ATOM 3220 O O . VAL A 1 408 ? 8.295 -5.182 -19.544 1.00 94.19 408 VAL A O 1
ATOM 3223 N N . PHE A 1 409 ? 10.432 -5.737 -19.078 1.00 95.00 409 PHE A N 1
ATOM 3224 C CA . PHE A 1 409 ? 10.893 -6.013 -20.435 1.00 95.00 409 PHE A CA 1
ATOM 3225 C C . PHE A 1 409 ? 10.850 -7.531 -20.650 1.00 95.00 409 PHE A C 1
ATOM 3227 O O . PHE A 1 409 ? 11.788 -8.234 -20.287 1.00 95.00 409 PHE A O 1
ATOM 3234 N N . ASP A 1 410 ? 9.746 -8.019 -21.216 1.00 91.19 410 ASP A N 1
ATOM 3235 C CA . ASP A 1 410 ? 9.371 -9.438 -21.305 1.00 91.19 410 ASP A CA 1
ATOM 3236 C C . ASP A 1 410 ? 9.277 -10.134 -19.936 1.00 91.19 410 ASP A C 1
ATOM 3238 O O . ASP A 1 410 ? 8.239 -10.061 -19.279 1.00 91.19 410 ASP A O 1
ATOM 3242 N N . ASP A 1 411 ? 10.359 -10.768 -19.490 1.00 88.00 411 ASP A N 1
ATOM 3243 C CA . ASP A 1 411 ? 10.512 -11.470 -18.215 1.00 88.00 411 ASP A CA 1
ATOM 3244 C C . ASP A 1 411 ? 11.435 -10.733 -17.227 1.00 88.00 411 ASP A C 1
ATOM 3246 O O . ASP A 1 411 ? 11.543 -11.128 -16.064 1.00 88.00 411 ASP A O 1
ATOM 3250 N N . ILE A 1 412 ? 12.070 -9.632 -17.648 1.00 92.69 412 ILE A N 1
ATOM 3251 C CA . ILE A 1 412 ? 13.031 -8.890 -16.825 1.00 92.69 412 ILE A CA 1
ATOM 3252 C C . ILE A 1 412 ? 12.390 -7.636 -16.228 1.00 92.69 412 ILE A C 1
ATOM 3254 O O . ILE A 1 412 ? 12.009 -6.702 -16.934 1.00 92.69 412 ILE A O 1
ATOM 3258 N N . LYS A 1 413 ? 12.306 -7.607 -14.897 1.00 92.38 413 LYS A N 1
ATOM 3259 C CA . LYS A 1 413 ? 11.696 -6.539 -14.093 1.00 92.38 413 LYS A CA 1
ATOM 3260 C C . LYS A 1 413 ? 12.751 -5.516 -13.644 1.00 92.38 413 LYS A C 1
ATOM 3262 O O . LYS A 1 413 ? 13.818 -5.900 -13.173 1.00 92.38 413 LYS A O 1
ATOM 3267 N N . THR A 1 414 ? 12.450 -4.220 -13.749 1.00 93.06 414 THR A N 1
ATOM 3268 C CA . THR A 1 414 ? 13.287 -3.121 -13.228 1.00 93.06 414 THR A CA 1
ATOM 3269 C C . THR A 1 414 ? 12.437 -2.093 -12.469 1.00 93.06 414 THR A C 1
ATOM 3271 O O . THR A 1 414 ? 11.347 -1.739 -12.918 1.00 93.06 414 THR A O 1
ATOM 3274 N N . ASN A 1 415 ? 12.930 -1.617 -11.320 1.00 91.62 415 ASN A N 1
ATOM 3275 C CA . ASN A 1 415 ? 12.401 -0.462 -10.573 1.00 91.62 415 ASN A CA 1
ATOM 3276 C C . ASN A 1 415 ? 13.337 0.753 -10.617 1.00 91.62 415 ASN A C 1
ATOM 3278 O O . ASN A 1 415 ? 13.127 1.718 -9.888 1.00 91.62 415 ASN A O 1
ATOM 3282 N N . ASN A 1 416 ? 14.354 0.744 -11.486 1.00 93.88 416 ASN A N 1
ATOM 3283 C CA . ASN A 1 416 ? 15.184 1.923 -11.734 1.00 93.88 416 ASN A CA 1
ATOM 3284 C C . ASN A 1 416 ? 14.407 2.926 -12.595 1.00 93.88 416 ASN A C 1
ATOM 3286 O O . ASN A 1 416 ? 14.649 3.052 -13.799 1.00 93.88 416 ASN A O 1
ATOM 3290 N N . ILE A 1 417 ? 13.431 3.574 -11.962 1.00 95.25 417 ILE A N 1
ATOM 3291 C CA . ILE A 1 417 ? 12.455 4.470 -12.570 1.00 95.25 417 ILE A CA 1
ATOM 3292 C C . ILE A 1 417 ? 12.608 5.852 -11.936 1.00 95.25 417 ILE A C 1
ATOM 3294 O O . ILE A 1 417 ? 12.574 5.997 -10.716 1.00 95.25 417 ILE A O 1
ATOM 3298 N N . LEU A 1 418 ? 12.745 6.874 -12.773 1.00 95.75 418 LEU A N 1
ATOM 3299 C CA . LEU A 1 418 ? 12.660 8.272 -12.380 1.00 95.75 418 LEU A CA 1
ATOM 3300 C C . LEU A 1 418 ? 11.341 8.848 -12.902 1.00 95.75 418 LEU A C 1
ATOM 3302 O O . LEU A 1 418 ? 11.095 8.871 -14.108 1.00 95.75 418 LEU A O 1
ATOM 3306 N N . TYR A 1 419 ? 10.494 9.315 -11.990 1.00 95.62 419 TYR A N 1
ATOM 3307 C CA . TYR A 1 419 ? 9.223 9.949 -12.329 1.00 95.62 419 TYR A CA 1
ATOM 3308 C C . TYR A 1 419 ? 9.460 11.406 -12.726 1.00 95.62 419 TYR A C 1
ATOM 3310 O O . TYR A 1 419 ? 9.923 12.198 -11.907 1.00 95.62 419 TYR A O 1
ATOM 3318 N N . MET A 1 420 ? 9.149 11.754 -13.976 1.00 96.06 420 MET A N 1
ATOM 3319 C CA . MET A 1 420 ? 9.214 13.142 -14.446 1.00 96.06 420 MET A CA 1
ATOM 3320 C C . MET A 1 420 ? 7.891 13.856 -14.164 1.00 96.06 420 MET A C 1
ATOM 3322 O O . MET A 1 420 ? 7.885 14.976 -13.660 1.00 96.06 420 MET A O 1
ATOM 3326 N N . ASP A 1 421 ? 6.779 13.183 -14.467 1.00 94.62 421 ASP A N 1
ATOM 3327 C CA . ASP A 1 421 ? 5.412 13.580 -14.139 1.00 94.62 421 ASP A CA 1
ATOM 3328 C C . ASP A 1 421 ? 4.466 12.358 -14.222 1.00 94.62 421 ASP A C 1
ATOM 3330 O O . ASP A 1 421 ? 4.907 11.226 -14.430 1.00 94.62 421 ASP A O 1
ATOM 3334 N N . ASN A 1 422 ? 3.154 12.580 -14.086 1.00 92.69 422 ASN A N 1
ATOM 3335 C CA . ASN A 1 422 ? 2.142 11.513 -14.093 1.00 92.69 422 ASN A CA 1
ATOM 3336 C C . ASN A 1 422 ? 1.956 10.808 -15.454 1.00 92.69 422 ASN A C 1
ATOM 3338 O O . ASN A 1 422 ? 1.197 9.841 -15.538 1.00 92.69 422 ASN A O 1
ATOM 3342 N N . ASN A 1 423 ? 2.600 11.290 -16.517 1.00 95.75 423 ASN A N 1
ATOM 3343 C CA . ASN A 1 423 ? 2.499 10.796 -17.889 1.00 95.75 423 ASN A CA 1
ATOM 3344 C C . ASN A 1 423 ? 3.866 10.430 -18.498 1.00 95.75 423 ASN A C 1
ATOM 3346 O O . ASN A 1 423 ? 3.906 9.890 -19.606 1.00 95.75 423 ASN A O 1
ATOM 3350 N N . LEU A 1 424 ? 4.978 10.712 -17.814 1.00 96.44 424 LEU A N 1
ATOM 3351 C CA . LEU A 1 424 ? 6.334 10.460 -18.292 1.00 96.44 424 LEU A CA 1
ATOM 3352 C C . LEU A 1 424 ? 7.230 9.914 -17.174 1.00 96.44 424 LEU A C 1
ATOM 3354 O O . LEU A 1 424 ? 7.469 10.569 -16.158 1.00 96.44 424 LEU A O 1
ATOM 3358 N N . ILE A 1 425 ? 7.809 8.741 -17.422 1.00 97.19 425 ILE A N 1
ATOM 3359 C CA . ILE A 1 425 ? 8.853 8.145 -16.584 1.00 97.19 425 ILE A CA 1
ATOM 3360 C C . ILE A 1 425 ? 10.116 7.881 -17.403 1.00 97.19 425 ILE A C 1
ATOM 3362 O O . ILE A 1 425 ? 10.062 7.607 -18.604 1.00 97.19 425 ILE A O 1
ATOM 3366 N N . GLN A 1 426 ? 11.265 7.938 -16.745 1.00 97.50 426 GLN A N 1
ATOM 3367 C CA . GLN A 1 426 ? 12.546 7.507 -17.289 1.00 97.50 426 GLN A CA 1
ATOM 3368 C C . GLN A 1 426 ? 12.949 6.181 -16.666 1.00 97.50 426 GLN A C 1
ATOM 3370 O O . GLN A 1 426 ? 12.884 6.028 -15.451 1.00 97.50 426 GLN A O 1
ATOM 3375 N N . VAL A 1 427 ? 13.372 5.223 -17.486 1.00 97.44 427 VAL A N 1
ATOM 3376 C CA . VAL A 1 427 ? 13.663 3.859 -17.035 1.00 97.44 427 VAL A CA 1
ATOM 3377 C C . VAL A 1 427 ? 15.026 3.427 -17.532 1.00 97.44 427 VAL A C 1
ATOM 3379 O O . VAL A 1 427 ? 15.333 3.579 -18.714 1.00 97.44 427 VAL A O 1
ATOM 3382 N N . VAL A 1 428 ? 15.836 2.855 -16.645 1.00 96.88 428 VAL A N 1
ATOM 3383 C CA . VAL A 1 428 ? 17.085 2.201 -17.049 1.00 96.88 428 VAL A CA 1
ATOM 3384 C C . VAL A 1 428 ? 16.757 0.828 -17.629 1.00 96.88 428 VAL A C 1
ATOM 3386 O O . VAL A 1 428 ? 16.224 -0.041 -16.933 1.00 96.88 428 VAL A O 1
ATOM 3389 N N . VAL A 1 429 ? 17.071 0.641 -18.910 1.00 96.38 429 VAL A N 1
ATOM 3390 C CA . VAL A 1 429 ? 16.801 -0.598 -19.647 1.00 96.38 429 VAL A CA 1
ATOM 3391 C C . VAL A 1 429 ? 17.710 -1.715 -19.119 1.00 96.38 429 VAL A C 1
ATOM 3393 O O . VAL A 1 429 ? 18.929 -1.528 -19.095 1.00 96.38 429 VAL A O 1
ATOM 3396 N N . PRO A 1 430 ? 17.177 -2.874 -18.700 1.00 96.50 430 PRO A N 1
ATOM 3397 C CA . PRO A 1 430 ? 18.002 -3.981 -18.232 1.00 96.50 430 PRO A CA 1
ATOM 3398 C C . PRO A 1 430 ? 18.701 -4.721 -19.396 1.00 96.50 430 PRO A C 1
ATOM 3400 O O . PRO A 1 430 ? 18.267 -4.617 -20.543 1.00 96.50 430 PRO A O 1
ATOM 3403 N N . PRO A 1 431 ? 19.777 -5.486 -19.136 1.00 94.81 431 PRO A N 1
ATOM 3404 C CA . PRO A 1 431 ? 20.360 -6.387 -20.128 1.00 94.81 431 PRO A CA 1
ATOM 3405 C C . PRO A 1 431 ? 19.369 -7.489 -20.515 1.00 94.81 431 PRO A C 1
ATOM 3407 O O . PRO A 1 431 ? 18.725 -8.064 -19.642 1.00 94.81 431 PRO A O 1
ATOM 3410 N N . HIS A 1 432 ? 19.276 -7.827 -21.799 1.00 94.88 432 HIS A N 1
ATOM 3411 C CA . HIS A 1 432 ? 18.339 -8.834 -22.297 1.00 94.88 432 HIS A CA 1
ATOM 3412 C C . HIS A 1 432 ? 18.800 -9.352 -23.680 1.00 94.88 432 HIS A C 1
ATOM 3414 O O . HIS A 1 432 ? 19.267 -8.550 -24.491 1.00 94.88 432 HIS A O 1
ATOM 3420 N N . PRO A 1 433 ? 18.655 -10.654 -24.017 1.00 92.75 433 PRO A N 1
ATOM 3421 C CA . PRO A 1 433 ? 19.003 -11.189 -25.338 1.00 92.75 433 PRO A CA 1
ATOM 3422 C C . PRO A 1 433 ? 18.419 -10.398 -26.518 1.00 92.75 433 PRO A C 1
ATOM 3424 O O . PRO A 1 433 ? 17.305 -9.884 -26.444 1.00 92.75 433 PRO A O 1
ATOM 3427 N N . SER A 1 434 ? 19.142 -10.350 -27.639 1.00 90.69 434 SER A N 1
ATOM 3428 C CA . SER A 1 434 ? 18.687 -9.671 -28.859 1.00 90.69 434 SER A CA 1
ATOM 3429 C C . SER A 1 434 ? 17.362 -10.248 -29.383 1.00 90.69 434 SER A C 1
ATOM 3431 O O . SER A 1 434 ? 17.347 -11.284 -30.046 1.00 90.69 434 SER A O 1
ATOM 3433 N N . LYS A 1 435 ? 16.256 -9.558 -29.097 1.00 93.44 435 LYS A N 1
ATOM 3434 C CA . LYS A 1 435 ? 14.915 -9.747 -29.667 1.00 93.44 435 LYS A CA 1
ATOM 3435 C C . LYS A 1 435 ? 14.061 -8.502 -29.414 1.00 93.44 435 LYS A C 1
ATOM 3437 O O . LYS A 1 435 ? 14.403 -7.660 -28.583 1.00 93.44 435 LYS A O 1
ATOM 3442 N N . THR A 1 436 ? 12.927 -8.405 -30.097 1.00 95.50 436 THR A N 1
ATOM 3443 C CA . THR A 1 436 ? 11.863 -7.472 -29.713 1.00 95.50 436 THR A CA 1
ATOM 3444 C C . THR A 1 436 ? 11.097 -8.040 -28.524 1.00 95.50 436 THR A C 1
ATOM 3446 O O . THR A 1 436 ? 10.669 -9.193 -28.555 1.00 95.50 436 THR A O 1
ATOM 3449 N N . VAL A 1 437 ? 10.942 -7.234 -27.477 1.00 95.56 437 VAL A N 1
ATOM 3450 C CA . VAL A 1 437 ? 10.231 -7.583 -26.244 1.00 95.56 437 VAL A CA 1
ATOM 3451 C C . VAL A 1 437 ? 8.995 -6.719 -26.053 1.00 95.56 437 VAL A C 1
ATOM 3453 O O . VAL A 1 437 ? 8.960 -5.571 -26.502 1.00 95.56 437 VAL A O 1
ATOM 3456 N N . ALA A 1 438 ? 8.003 -7.251 -25.340 1.00 94.31 438 ALA A N 1
ATOM 3457 C CA . ALA A 1 438 ? 6.910 -6.448 -24.811 1.00 94.31 438 ALA A CA 1
ATOM 3458 C C . ALA A 1 438 ? 7.368 -5.724 -23.538 1.00 94.31 438 ALA A C 1
ATOM 3460 O O . ALA A 1 438 ? 7.975 -6.330 -22.658 1.00 94.31 438 ALA A O 1
ATOM 3461 N N . VAL A 1 439 ? 7.049 -4.438 -23.434 1.00 95.25 439 VAL A N 1
ATOM 3462 C CA . VAL A 1 439 ? 7.298 -3.606 -22.258 1.00 95.25 439 VAL A CA 1
ATOM 3463 C C . VAL A 1 439 ? 5.971 -3.350 -21.567 1.00 95.25 439 VAL A C 1
ATOM 3465 O O . VAL A 1 439 ? 5.054 -2.796 -22.174 1.00 95.25 439 VAL A O 1
ATOM 3468 N N . LYS A 1 440 ? 5.866 -3.773 -20.309 1.00 92.94 440 LYS A N 1
ATOM 3469 C CA . LYS A 1 440 ? 4.650 -3.686 -19.490 1.00 92.94 440 LYS A CA 1
ATOM 3470 C C . LYS A 1 440 ? 4.941 -3.015 -18.157 1.00 92.94 440 LYS A C 1
ATOM 3472 O O . LYS A 1 440 ? 6.091 -2.936 -17.736 1.00 92.94 440 LYS A O 1
ATOM 3477 N N . ILE A 1 441 ? 3.884 -2.591 -17.476 1.00 90.69 441 ILE A N 1
ATOM 3478 C CA . ILE A 1 441 ? 3.962 -2.048 -16.119 1.00 90.69 441 ILE A CA 1
ATOM 3479 C C . ILE A 1 441 ? 3.338 -3.053 -15.154 1.00 90.69 441 ILE A C 1
ATOM 3481 O O . ILE A 1 441 ? 2.241 -3.565 -15.402 1.00 90.69 441 ILE A O 1
ATOM 3485 N N . ALA A 1 442 ? 4.048 -3.335 -14.068 1.00 87.50 442 ALA A N 1
ATOM 3486 C CA . ALA A 1 442 ? 3.628 -4.238 -13.010 1.00 87.50 442 ALA A CA 1
ATOM 3487 C C . ALA A 1 442 ? 3.723 -3.574 -11.630 1.00 87.50 442 ALA A C 1
ATOM 3489 O O . ALA A 1 442 ? 4.512 -2.652 -11.422 1.00 87.50 442 ALA A O 1
ATOM 3490 N N . SER A 1 443 ? 2.939 -4.073 -10.681 1.00 81.50 443 SER A N 1
ATOM 3491 C CA . SER A 1 443 ? 3.016 -3.710 -9.265 1.00 81.50 443 SER A CA 1
ATOM 3492 C C . SER A 1 443 ? 4.191 -4.406 -8.548 1.00 81.50 443 SER A C 1
ATOM 3494 O O . SER A 1 443 ? 4.894 -5.269 -9.102 1.00 81.50 443 SER A O 1
ATOM 3496 N N . ALA A 1 444 ? 4.383 -4.083 -7.265 1.00 76.00 444 ALA A N 1
ATOM 3497 C CA . ALA A 1 444 ? 5.282 -4.816 -6.370 1.00 76.00 444 ALA A CA 1
ATOM 3498 C C . ALA A 1 444 ? 4.949 -6.316 -6.277 1.00 76.00 444 ALA A C 1
ATOM 3500 O O . ALA A 1 444 ? 5.861 -7.141 -6.333 1.00 76.00 444 ALA A O 1
ATOM 3501 N N . SER A 1 445 ? 3.662 -6.675 -6.280 1.00 69.69 445 SER A N 1
ATOM 3502 C CA . SER A 1 445 ? 3.165 -8.058 -6.248 1.00 69.69 445 SER A CA 1
ATOM 3503 C C . SER A 1 445 ? 3.296 -8.831 -7.575 1.00 69.69 445 SER A C 1
ATOM 3505 O O . SER A 1 445 ? 2.805 -9.951 -7.673 1.00 69.69 445 SER A O 1
ATOM 3507 N N . ASN A 1 446 ? 3.992 -8.280 -8.583 1.00 70.88 446 ASN A N 1
ATOM 3508 C CA . ASN A 1 446 ? 4.145 -8.835 -9.944 1.00 70.88 446 ASN A CA 1
ATOM 3509 C C . ASN A 1 446 ? 2.855 -8.883 -10.776 1.00 70.88 446 ASN A C 1
ATOM 3511 O O . ASN A 1 446 ? 2.815 -9.538 -11.817 1.00 70.88 446 ASN A O 1
ATOM 3515 N N . GLU A 1 447 ? 1.814 -8.168 -10.368 1.00 77.12 447 GLU A N 1
ATOM 3516 C CA . GLU A 1 447 ? 0.581 -8.097 -11.141 1.00 77.12 447 GLU A CA 1
ATOM 3517 C C . GLU A 1 447 ? 0.704 -7.035 -12.228 1.00 77.12 447 GLU A C 1
ATOM 3519 O O . GLU A 1 447 ? 1.120 -5.905 -11.970 1.00 77.12 447 GLU A O 1
ATOM 3524 N N . PHE A 1 448 ? 0.356 -7.395 -13.465 1.00 83.12 448 PHE A N 1
ATOM 3525 C CA . PHE A 1 448 ? 0.335 -6.439 -14.565 1.00 83.12 448 PHE A CA 1
ATOM 3526 C C . PHE A 1 448 ? -0.821 -5.460 -14.374 1.00 83.12 448 PHE A C 1
ATOM 3528 O O . PHE A 1 448 ? -1.988 -5.849 -14.410 1.00 83.12 448 PHE A O 1
ATOM 3535 N N . ILE A 1 449 ? -0.474 -4.188 -14.207 1.00 79.81 449 ILE A N 1
ATOM 3536 C CA . ILE A 1 449 ? -1.426 -3.089 -14.009 1.00 79.81 449 ILE A CA 1
ATOM 3537 C C . ILE A 1 449 ? -1.707 -2.330 -15.310 1.00 79.81 449 ILE A C 1
ATOM 3539 O O . ILE A 1 449 ? -2.749 -1.696 -15.436 1.00 79.81 449 ILE A O 1
ATOM 3543 N N . GLY A 1 450 ? -0.796 -2.419 -16.287 1.00 75.00 450 GLY A N 1
ATOM 3544 C CA . GLY A 1 450 ? -0.940 -1.784 -17.596 1.00 75.00 450 GLY A CA 1
ATOM 3545 C C . GLY A 1 450 ? -1.900 -2.524 -18.531 1.00 75.00 450 GLY A C 1
ATOM 3546 O O . GLY A 1 450 ? -1.825 -3.751 -18.638 1.00 75.00 450 GLY A O 1
ATOM 3547 N N . ILE A 1 451 ? -2.769 -1.797 -19.242 1.00 70.88 451 ILE A N 1
ATOM 3548 C CA . ILE A 1 451 ? -3.659 -2.391 -20.265 1.00 70.88 451 ILE A CA 1
ATOM 3549 C C . ILE A 1 451 ? -2.923 -2.638 -21.582 1.00 70.88 451 ILE A C 1
ATOM 3551 O O . ILE A 1 451 ? -3.161 -3.637 -22.262 1.00 70.88 451 ILE A O 1
ATOM 3555 N N . ASP A 1 452 ? -2.020 -1.715 -21.897 1.00 81.06 452 ASP A N 1
ATOM 3556 C CA . ASP A 1 452 ? -1.240 -1.674 -23.119 1.00 81.06 452 ASP A CA 1
ATOM 3557 C C . ASP A 1 452 ? 0.193 -2.127 -22.852 1.00 81.06 452 ASP A C 1
ATOM 3559 O O . ASP A 1 452 ? 0.688 -2.149 -21.719 1.00 81.06 452 ASP A O 1
ATOM 3563 N N . TYR A 1 453 ? 0.874 -2.475 -23.932 1.00 87.19 453 TYR A N 1
ATOM 3564 C CA . TYR A 1 453 ? 2.304 -2.713 -23.933 1.00 87.19 453 TYR A CA 1
ATOM 3565 C C . TYR A 1 453 ? 2.934 -1.929 -25.078 1.00 87.19 453 TYR A C 1
ATOM 3567 O O . TYR A 1 453 ? 2.361 -1.821 -26.162 1.00 87.19 453 TYR A O 1
ATOM 3575 N N . ALA A 1 454 ? 4.142 -1.421 -24.855 1.00 92.44 454 ALA A N 1
ATOM 3576 C CA . ALA A 1 454 ? 5.002 -1.003 -25.955 1.00 92.44 454 ALA A CA 1
ATOM 3577 C C . ALA A 1 454 ? 5.935 -2.145 -26.345 1.00 92.44 454 ALA A C 1
ATOM 3579 O O . ALA A 1 454 ? 6.034 -3.163 -25.661 1.00 92.44 454 ALA A O 1
ATOM 3580 N N . THR A 1 455 ? 6.654 -1.963 -27.443 1.00 95.06 455 THR A N 1
ATOM 3581 C CA . THR A 1 455 ? 7.716 -2.876 -27.851 1.00 95.06 455 THR A CA 1
ATOM 3582 C C . THR A 1 455 ? 9.067 -2.196 -27.754 1.00 95.06 455 THR A C 1
ATOM 3584 O O . THR A 1 455 ? 9.210 -1.047 -28.176 1.00 95.06 455 THR A O 1
ATOM 3587 N N . PHE A 1 456 ? 10.062 -2.926 -27.265 1.00 96.12 456 PHE A N 1
ATOM 3588 C CA . PHE A 1 456 ? 11.454 -2.497 -27.277 1.00 96.12 456 PHE A CA 1
ATOM 3589 C C . PHE A 1 456 ? 12.312 -3.530 -28.004 1.00 96.12 456 PHE A C 1
ATOM 3591 O O . PHE A 1 456 ? 12.222 -4.721 -27.712 1.00 96.12 456 PHE A O 1
ATOM 3598 N N . THR A 1 457 ? 13.140 -3.101 -28.953 1.00 95.25 457 THR A N 1
ATOM 3599 C CA . THR A 1 457 ? 14.008 -4.009 -29.715 1.00 95.25 457 THR A CA 1
ATOM 3600 C C . THR A 1 457 ? 15.430 -3.999 -29.168 1.00 95.25 457 THR A C 1
ATOM 3602 O O . THR A 1 457 ? 16.174 -3.032 -29.344 1.00 95.25 457 THR A O 1
ATOM 3605 N N . TYR A 1 458 ? 15.829 -5.112 -28.548 1.00 93.69 458 TYR A N 1
ATOM 3606 C CA . TYR A 1 458 ? 17.218 -5.355 -28.178 1.00 93.69 458 TYR A CA 1
ATOM 3607 C C . TYR A 1 458 ? 18.026 -5.767 -29.404 1.00 93.69 458 TYR A C 1
ATOM 3609 O O . TYR A 1 458 ? 17.747 -6.771 -30.063 1.00 93.69 458 TYR A O 1
ATOM 3617 N N . LEU A 1 459 ? 19.058 -4.985 -29.682 1.00 88.75 459 LEU A N 1
ATOM 3618 C CA . LEU A 1 459 ? 19.945 -5.146 -30.818 1.00 88.75 459 LEU A CA 1
ATOM 3619 C C . LEU A 1 459 ? 21.221 -5.865 -30.378 1.00 88.75 459 LEU A C 1
ATOM 3621 O O . LEU A 1 459 ? 21.847 -5.505 -29.373 1.00 88.75 459 LEU A O 1
ATOM 3625 N N . LYS A 1 460 ? 21.627 -6.859 -31.168 1.00 85.88 460 LYS A N 1
ATOM 3626 C CA . LYS A 1 460 ? 22.832 -7.655 -30.936 1.00 85.88 460 LYS A CA 1
ATOM 3627 C C . LYS A 1 460 ? 24.084 -6.779 -30.914 1.00 85.88 460 LYS A C 1
ATOM 3629 O O . LYS A 1 460 ? 24.250 -5.885 -31.746 1.00 85.88 460 LYS A O 1
ATOM 3634 N N . GLU A 1 461 ? 24.986 -7.052 -29.977 1.00 83.94 461 GLU A N 1
ATOM 3635 C CA . GLU A 1 461 ? 26.292 -6.393 -29.949 1.00 83.94 461 GLU A CA 1
ATOM 3636 C C . GLU A 1 461 ? 27.155 -6.829 -31.127 1.00 83.94 461 GLU A C 1
ATOM 3638 O O . GLU A 1 461 ? 27.253 -8.019 -31.442 1.00 83.94 461 GLU A O 1
ATOM 3643 N N . CYS A 1 462 ? 27.789 -5.850 -31.767 1.00 85.81 462 CYS A N 1
ATOM 3644 C CA . CYS A 1 462 ? 28.657 -6.104 -32.900 1.00 85.81 462 CYS A CA 1
ATOM 3645 C C . CYS A 1 462 ? 30.056 -6.512 -32.423 1.00 85.81 462 CYS A C 1
ATOM 3647 O O . CYS A 1 462 ? 30.608 -5.851 -31.541 1.00 85.81 462 CYS A O 1
ATOM 3649 N N . PRO A 1 463 ? 30.638 -7.604 -32.954 1.00 86.94 463 PRO A N 1
ATOM 3650 C CA . PRO A 1 463 ? 31.981 -8.030 -32.573 1.00 86.94 463 PRO A CA 1
ATOM 3651 C C . PRO A 1 463 ? 33.030 -6.958 -32.905 1.00 86.94 463 PRO A C 1
ATOM 3653 O O . PRO A 1 463 ? 32.812 -6.091 -33.756 1.00 86.94 463 PRO A O 1
ATOM 3656 N N . GLN A 1 464 ? 34.198 -7.028 -32.260 1.00 88.44 464 GLN A N 1
ATOM 3657 C CA . GLN A 1 464 ? 35.332 -6.171 -32.623 1.00 88.44 464 GLN A CA 1
ATOM 3658 C C . GLN A 1 464 ? 35.642 -6.284 -34.123 1.00 88.44 464 GLN A C 1
ATOM 3660 O O . GLN A 1 464 ? 35.559 -7.368 -34.700 1.00 88.44 464 GLN A O 1
ATOM 3665 N N . GLY A 1 465 ? 35.979 -5.162 -34.762 1.00 87.56 465 GLY A N 1
ATOM 3666 C CA . GLY A 1 465 ? 36.182 -5.114 -36.214 1.00 87.56 465 GLY A CA 1
ATOM 3667 C C . GLY A 1 465 ? 34.889 -5.033 -37.036 1.00 87.56 465 GLY A C 1
ATOM 3668 O O . GLY A 1 465 ? 34.941 -5.096 -38.262 1.00 87.56 465 GLY A O 1
ATOM 3669 N N . THR A 1 466 ? 33.735 -4.854 -36.391 1.00 90.00 466 THR A N 1
ATOM 3670 C CA . THR A 1 466 ? 32.454 -4.536 -37.044 1.00 90.00 466 THR A CA 1
ATOM 3671 C C . THR A 1 466 ? 31.810 -3.319 -36.381 1.00 90.00 466 THR A C 1
ATOM 3673 O O . THR A 1 466 ? 32.254 -2.876 -35.319 1.00 90.00 466 THR A O 1
ATOM 3676 N N . PHE A 1 467 ? 30.785 -2.752 -37.010 1.00 87.69 467 PHE A N 1
ATOM 3677 C CA . PHE A 1 467 ? 30.003 -1.647 -36.455 1.00 87.69 467 PHE A CA 1
ATOM 3678 C C . PHE A 1 467 ? 28.513 -1.859 -36.721 1.00 87.69 467 PHE A C 1
ATOM 3680 O O . PHE A 1 467 ? 28.139 -2.663 -37.577 1.00 87.69 467 PHE A O 1
ATOM 3687 N N . ARG A 1 468 ? 27.658 -1.139 -35.992 1.00 84.94 468 ARG A N 1
ATOM 3688 C CA . ARG A 1 468 ? 26.212 -1.204 -36.203 1.00 84.94 468 ARG A CA 1
ATOM 3689 C C . ARG A 1 468 ? 25.779 -0.269 -37.329 1.00 84.94 468 ARG A C 1
ATOM 3691 O O . ARG A 1 468 ? 25.860 0.950 -37.196 1.00 84.94 468 ARG A O 1
ATOM 3698 N N . GLU A 1 469 ? 25.253 -0.851 -38.399 1.00 83.81 469 GLU A N 1
ATOM 3699 C CA . GLU A 1 469 ? 24.568 -0.131 -39.467 1.00 83.81 469 GLU A CA 1
ATOM 3700 C C . GLU A 1 469 ? 23.082 -0.502 -39.430 1.00 83.81 469 GLU A C 1
ATOM 3702 O O . GLU A 1 469 ? 22.693 -1.634 -39.722 1.00 83.81 469 GLU A O 1
ATOM 3707 N N . LYS A 1 470 ? 22.234 0.454 -39.029 1.00 77.75 470 LYS A N 1
ATOM 3708 C CA . LYS A 1 470 ? 20.810 0.213 -38.732 1.00 77.75 470 LYS A CA 1
ATOM 3709 C C . LYS A 1 470 ? 20.646 -0.868 -37.648 1.00 77.75 470 LYS A C 1
ATOM 3711 O O . LYS A 1 470 ? 21.063 -0.654 -36.513 1.00 77.75 470 LYS A O 1
ATOM 3716 N N . GLU A 1 471 ? 20.054 -2.011 -37.987 1.00 73.06 471 GLU A N 1
ATOM 3717 C CA . GLU A 1 471 ? 19.745 -3.109 -37.059 1.00 73.06 471 GLU A CA 1
ATOM 3718 C C . GLU A 1 471 ? 20.734 -4.287 -37.153 1.00 73.06 471 GLU A C 1
ATOM 3720 O O . GLU A 1 471 ? 20.582 -5.271 -36.432 1.00 73.06 471 GLU A O 1
ATOM 3725 N N . ALA A 1 472 ? 21.762 -4.205 -38.010 1.00 79.69 472 ALA A N 1
ATOM 3726 C CA . ALA A 1 472 ? 22.704 -5.298 -38.254 1.00 79.69 472 ALA A CA 1
ATOM 3727 C C . ALA A 1 472 ? 24.169 -4.870 -38.091 1.00 79.69 472 ALA A C 1
ATOM 3729 O O . ALA A 1 472 ? 24.522 -3.693 -38.174 1.00 79.69 472 ALA A O 1
ATOM 3730 N N . CYS A 1 473 ? 25.037 -5.855 -37.861 1.00 86.25 473 CYS A N 1
ATOM 3731 C CA . CYS A 1 473 ? 26.476 -5.633 -37.811 1.00 86.25 473 CYS A CA 1
ATOM 3732 C C . CYS A 1 473 ? 27.061 -5.690 -39.219 1.00 86.25 473 CYS A C 1
ATOM 3734 O O . CYS A 1 473 ? 26.947 -6.709 -39.901 1.00 86.25 473 CYS A O 1
ATOM 3736 N N . ALA A 1 474 ? 27.699 -4.601 -39.629 1.00 88.12 474 ALA A N 1
ATOM 3737 C CA . ALA A 1 474 ? 28.391 -4.471 -40.898 1.00 88.12 474 ALA A CA 1
ATOM 3738 C C . ALA A 1 474 ? 29.909 -4.578 -40.696 1.00 88.12 474 ALA A C 1
ATOM 3740 O O . ALA A 1 474 ? 30.448 -4.249 -39.633 1.00 88.12 474 ALA A O 1
ATOM 3741 N N . LEU A 1 475 ? 30.609 -5.050 -41.729 1.00 90.69 475 LEU A N 1
ATOM 3742 C CA . LEU A 1 475 ? 32.071 -5.091 -41.742 1.00 90.69 475 LEU A CA 1
ATOM 3743 C C . LEU A 1 475 ? 32.641 -3.680 -41.582 1.00 90.69 475 LEU A C 1
ATOM 3745 O O . LEU A 1 475 ? 32.094 -2.730 -42.139 1.00 90.69 475 LEU A O 1
ATOM 3749 N N . CYS A 1 476 ? 33.748 -3.541 -40.848 1.00 92.00 476 CYS A N 1
ATOM 3750 C CA . CYS A 1 476 ? 34.376 -2.233 -40.692 1.00 92.00 476 CYS A CA 1
ATOM 3751 C C . CYS A 1 476 ? 34.781 -1.651 -42.059 1.00 92.00 476 CYS A C 1
ATOM 3753 O O . CYS A 1 476 ? 35.466 -2.343 -42.821 1.00 92.00 476 CYS A O 1
ATOM 3755 N N . PRO A 1 477 ? 34.391 -0.403 -42.385 1.00 92.62 477 PRO A N 1
ATOM 3756 C CA . PRO A 1 477 ? 34.776 0.227 -43.638 1.00 92.62 477 PRO A CA 1
ATOM 3757 C C . PRO A 1 477 ? 36.297 0.317 -43.767 1.00 92.62 477 PRO A C 1
ATOM 3759 O O . PRO A 1 477 ? 37.014 0.532 -42.786 1.00 92.62 477 PRO A O 1
ATOM 3762 N N . GLN A 1 478 ? 36.804 0.186 -44.992 1.00 90.88 478 GLN A N 1
ATOM 3763 C CA . GLN A 1 478 ? 38.232 0.344 -45.254 1.00 90.88 478 GLN A CA 1
ATOM 3764 C C . GLN A 1 478 ? 38.702 1.735 -44.806 1.00 90.88 478 GLN A C 1
ATOM 3766 O O . GLN A 1 478 ? 38.082 2.739 -45.146 1.00 90.88 478 GLN A O 1
ATOM 3771 N N . GLY A 1 479 ? 39.810 1.793 -44.060 1.00 89.19 479 GLY A N 1
ATOM 3772 C CA . GLY A 1 479 ? 40.343 3.053 -43.533 1.00 89.19 479 GLY A CA 1
ATOM 3773 C C . GLY A 1 479 ? 39.687 3.539 -42.240 1.00 89.19 479 GLY A C 1
ATOM 3774 O O . GLY A 1 479 ? 40.007 4.630 -41.768 1.00 89.19 479 GLY A O 1
ATOM 3775 N N . ALA A 1 480 ? 38.798 2.742 -41.647 1.00 92.81 480 ALA A N 1
ATOM 3776 C CA . ALA A 1 480 ? 38.192 3.014 -40.354 1.00 92.81 480 ALA A CA 1
ATOM 3777 C C . ALA A 1 480 ? 38.702 2.064 -39.261 1.00 92.81 480 ALA A C 1
ATOM 3779 O O . ALA A 1 480 ? 39.250 0.993 -39.518 1.00 92.81 480 ALA A O 1
ATOM 3780 N N . PHE A 1 481 ? 38.491 2.472 -38.018 1.00 91.50 481 PHE A N 1
ATOM 3781 C CA . PHE A 1 481 ? 38.633 1.682 -36.815 1.00 91.50 481 PHE A CA 1
ATOM 3782 C C . PHE A 1 481 ? 37.248 1.463 -36.206 1.00 91.50 481 PHE A C 1
ATOM 3784 O O . PHE A 1 481 ? 36.517 2.414 -35.920 1.00 91.50 481 PHE A O 1
ATOM 3791 N N . CYS A 1 482 ? 36.897 0.197 -35.994 1.00 91.62 482 CYS A N 1
ATOM 3792 C CA . CYS A 1 482 ? 35.626 -0.196 -35.402 1.00 91.62 482 CYS A CA 1
ATOM 3793 C C . CYS A 1 482 ? 35.891 -1.010 -34.138 1.00 91.62 482 CYS A C 1
ATOM 3795 O O . CYS A 1 482 ? 36.384 -2.140 -34.204 1.00 91.62 482 CYS A O 1
ATOM 3797 N N . LYS A 1 483 ? 35.546 -0.442 -32.979 1.00 85.81 483 LYS A N 1
ATOM 3798 C CA . LYS A 1 483 ? 35.709 -1.104 -31.675 1.00 85.81 483 LYS A CA 1
ATOM 3799 C C . LYS A 1 483 ? 34.737 -2.266 -31.449 1.00 85.81 483 LYS A C 1
ATOM 3801 O O . LYS A 1 483 ? 34.933 -3.016 -30.500 1.00 85.81 483 LYS A O 1
ATOM 3806 N N . GLY A 1 484 ? 33.724 -2.429 -32.300 1.00 80.81 484 GLY A N 1
ATOM 3807 C CA . GLY A 1 484 ? 32.547 -3.244 -32.003 1.00 80.81 484 GLY A CA 1
ATOM 3808 C C . GLY A 1 484 ? 31.449 -2.433 -31.306 1.00 80.81 484 GLY A C 1
ATOM 3809 O O . GLY A 1 484 ? 31.596 -1.238 -31.052 1.00 80.81 484 GLY A O 1
ATOM 3810 N N . GLY A 1 485 ? 30.331 -3.093 -31.019 1.00 78.31 485 GLY A N 1
ATOM 3811 C CA . GLY A 1 485 ? 29.144 -2.508 -30.397 1.00 78.31 485 GLY A CA 1
ATOM 3812 C C . GLY A 1 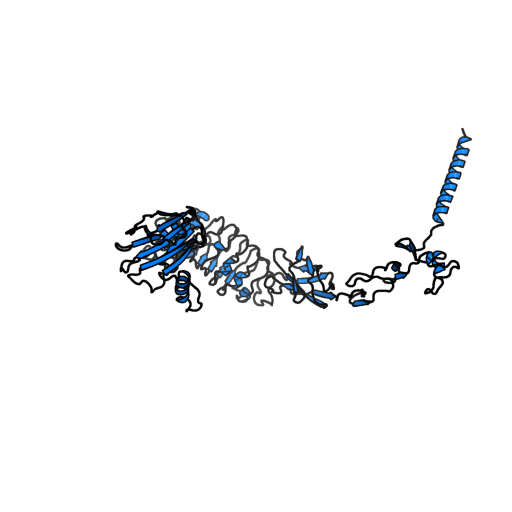485 ? 28.350 -1.548 -31.290 1.00 78.31 485 GLY A C 1
ATOM 3813 O O . GLY A 1 485 ? 28.279 -1.722 -32.508 1.00 78.31 485 GLY A O 1
ATOM 3814 N N . GLY A 1 486 ? 27.693 -0.562 -30.670 1.00 73.06 486 GLY A N 1
ATOM 3815 C CA . GLY A 1 486 ? 26.862 0.450 -31.341 1.00 73.06 486 GLY A CA 1
ATOM 3816 C C . GLY A 1 486 ? 27.598 1.727 -31.771 1.00 73.06 486 GLY A C 1
ATOM 3817 O O . GLY A 1 486 ? 26.950 2.664 -32.232 1.00 73.06 486 GLY A O 1
ATOM 3818 N N . GLU A 1 487 ? 28.920 1.804 -31.592 1.00 78.06 487 GLU A N 1
ATOM 3819 C CA . GLU A 1 487 ? 29.697 3.003 -31.926 1.00 78.06 487 GLU A CA 1
ATOM 3820 C C . GLU A 1 487 ? 29.864 3.171 -33.447 1.00 78.06 487 GLU A C 1
ATOM 3822 O O . GLU A 1 487 ? 30.087 2.206 -34.184 1.00 78.06 487 GLU A O 1
ATOM 3827 N N . LYS A 1 488 ? 29.794 4.423 -33.922 1.00 83.75 488 LYS A N 1
ATOM 3828 C CA . LYS A 1 488 ? 30.097 4.761 -35.320 1.00 83.75 488 LYS A CA 1
ATOM 3829 C C . LYS A 1 488 ? 31.592 4.505 -35.600 1.00 83.75 488 LYS A C 1
ATOM 3831 O O . LYS A 1 488 ? 32.416 4.848 -34.750 1.00 83.75 488 LYS A O 1
ATOM 3836 N N . PRO A 1 489 ? 31.966 3.975 -36.783 1.00 91.62 489 PRO A N 1
ATOM 3837 C CA . PRO A 1 489 ? 33.366 3.840 -37.178 1.00 91.62 489 PRO A CA 1
ATOM 3838 C C . PRO A 1 489 ? 34.115 5.169 -37.083 1.00 91.62 489 PRO A C 1
ATOM 3840 O O . PRO A 1 489 ? 33.617 6.200 -37.540 1.00 91.62 489 PRO A O 1
ATOM 3843 N N . THR A 1 490 ? 35.323 5.146 -36.522 1.00 91.44 490 THR A N 1
ATOM 3844 C CA . THR A 1 490 ? 36.213 6.312 -36.488 1.00 91.44 490 THR A CA 1
ATOM 3845 C C . THR A 1 490 ? 37.308 6.170 -37.541 1.00 91.44 490 THR A C 1
ATOM 3847 O O . THR A 1 490 ? 37.664 5.051 -37.892 1.00 91.44 490 THR A O 1
ATOM 3850 N N . PRO A 1 491 ? 37.875 7.259 -38.084 1.00 88.44 491 PRO A N 1
ATOM 3851 C CA . PRO A 1 491 ? 38.981 7.137 -39.029 1.00 88.44 491 PRO A CA 1
ATOM 3852 C C . PRO A 1 491 ? 40.190 6.439 -38.387 1.00 88.44 491 PRO A C 1
ATOM 3854 O O . PRO A 1 491 ? 40.602 6.800 -37.280 1.00 88.44 491 PRO A O 1
ATOM 3857 N N . LEU A 1 492 ? 40.781 5.466 -39.087 1.00 89.44 492 LEU A N 1
ATOM 3858 C CA . LEU A 1 492 ? 42.082 4.906 -38.718 1.00 89.44 492 LEU A CA 1
ATOM 3859 C C . LEU A 1 492 ? 43.154 6.006 -38.843 1.00 89.44 492 LEU A C 1
ATOM 3861 O O . LEU A 1 492 ? 42.994 6.968 -39.598 1.00 89.44 492 LEU A O 1
ATOM 3865 N N . PHE A 1 493 ? 44.274 5.876 -38.128 1.00 84.69 493 PHE A N 1
ATOM 3866 C CA . PHE A 1 493 ? 45.401 6.791 -38.312 1.00 84.69 493 PHE A CA 1
ATOM 3867 C C . PHE A 1 493 ? 45.817 6.852 -39.792 1.00 84.69 493 PHE A C 1
ATOM 3869 O O . PHE A 1 493 ? 45.987 5.819 -40.436 1.00 84.69 493 PHE A O 1
ATOM 3876 N N . GLY A 1 494 ? 45.964 8.068 -40.327 1.00 79.62 494 GLY A N 1
ATOM 3877 C CA . GLY A 1 494 ? 46.251 8.283 -41.747 1.00 79.62 494 GLY A CA 1
ATOM 3878 C C . GLY A 1 494 ? 45.022 8.265 -42.660 1.00 79.62 494 GLY A C 1
ATOM 3879 O O . GLY A 1 494 ? 45.198 8.284 -43.870 1.00 79.62 494 GLY A O 1
ATOM 3880 N N . TYR A 1 495 ? 43.800 8.256 -42.123 1.00 86.12 495 TYR A N 1
ATOM 3881 C CA . TYR A 1 495 ? 42.559 8.361 -42.894 1.00 86.12 495 TYR A CA 1
ATOM 3882 C C . TYR A 1 495 ? 41.676 9.516 -42.396 1.00 86.12 495 TYR A C 1
ATOM 3884 O O . TYR A 1 495 ? 41.758 9.937 -41.240 1.00 86.12 495 TYR A O 1
ATOM 3892 N N . LYS A 1 496 ? 40.800 10.030 -43.268 1.00 84.94 496 LYS A N 1
ATOM 3893 C CA . LYS A 1 496 ? 39.773 11.030 -42.938 1.00 84.94 496 LYS A CA 1
ATOM 3894 C C . LYS A 1 496 ? 38.410 10.609 -43.492 1.00 84.94 496 LYS A C 1
ATOM 3896 O O . LYS A 1 496 ? 38.316 10.226 -44.654 1.00 84.94 496 LYS A O 1
ATOM 3901 N N . GLU A 1 497 ? 37.357 10.716 -42.681 1.00 86.50 497 GLU A N 1
ATOM 3902 C CA . GLU A 1 497 ? 35.976 10.492 -43.139 1.00 86.50 497 GLU A CA 1
ATOM 3903 C C . GLU A 1 497 ? 35.559 11.567 -44.162 1.00 86.50 497 GLU A C 1
ATOM 3905 O O . GLU A 1 497 ? 35.880 12.751 -44.016 1.00 86.50 497 GLU A O 1
ATOM 3910 N N . SER A 1 498 ? 34.857 11.148 -45.213 1.00 82.56 498 SER A N 1
ATOM 3911 C CA . SER A 1 498 ? 34.287 12.023 -46.232 1.00 82.56 498 SER A CA 1
ATOM 3912 C C . SER A 1 498 ? 33.222 12.942 -45.636 1.00 82.56 498 SER A C 1
ATOM 3914 O O . SER A 1 498 ? 32.326 12.504 -44.923 1.00 82.56 498 SER A O 1
ATOM 3916 N N . GLU A 1 499 ? 33.286 14.224 -45.994 1.00 83.00 499 GLU A N 1
ATOM 3917 C CA . GLU A 1 499 ? 32.291 15.232 -45.597 1.00 83.00 499 GLU A CA 1
ATOM 3918 C C . GLU A 1 499 ? 30.942 15.025 -46.314 1.00 83.00 499 GLU A C 1
ATOM 3920 O O . GLU A 1 499 ? 29.913 15.473 -45.820 1.00 83.00 499 GLU A O 1
ATOM 3925 N N . ASN A 1 500 ? 30.942 14.329 -47.460 1.00 82.25 500 ASN A N 1
ATOM 3926 C CA . ASN A 1 500 ? 29.781 14.227 -48.353 1.00 82.25 500 ASN A CA 1
ATOM 3927 C C . ASN A 1 500 ? 29.201 12.810 -48.462 1.00 82.25 500 ASN A C 1
ATOM 3929 O O . ASN A 1 500 ? 28.061 12.649 -48.888 1.00 82.25 500 ASN A O 1
ATOM 3933 N N . VAL A 1 501 ? 29.986 11.778 -48.134 1.00 83.69 501 VAL A N 1
ATOM 3934 C CA . VAL A 1 501 ? 29.580 10.372 -48.270 1.00 83.69 501 VAL A CA 1
ATOM 3935 C C . VAL A 1 501 ? 29.812 9.668 -46.931 1.00 83.69 501 VAL A C 1
ATOM 3937 O O . VAL A 1 501 ? 30.962 9.386 -46.598 1.00 83.69 501 VAL A O 1
ATOM 3940 N N . PRO A 1 502 ? 28.757 9.384 -46.148 1.00 85.00 502 PRO A N 1
ATOM 3941 C CA . PRO A 1 502 ? 28.897 8.690 -44.871 1.00 85.00 502 PRO A CA 1
ATOM 3942 C C . PRO A 1 502 ? 29.655 7.369 -45.023 1.00 85.00 502 PRO A C 1
ATOM 3944 O O . PRO A 1 502 ? 29.466 6.665 -46.013 1.00 85.00 502 PRO A O 1
ATOM 3947 N N . LEU A 1 503 ? 30.490 7.024 -44.037 1.00 87.12 503 LEU A N 1
ATOM 3948 C CA . LEU A 1 503 ? 31.254 5.764 -43.991 1.00 87.12 503 LEU A CA 1
ATOM 3949 C C . LEU A 1 503 ? 32.306 5.585 -45.104 1.00 87.12 503 LEU A C 1
ATOM 3951 O O . LEU A 1 503 ? 32.921 4.522 -45.196 1.00 87.12 503 LEU A O 1
ATOM 3955 N N . LEU A 1 504 ? 32.565 6.614 -45.917 1.00 88.12 504 LEU A N 1
ATOM 3956 C CA . LEU A 1 504 ? 33.682 6.632 -46.858 1.00 88.12 504 LEU A CA 1
ATOM 3957 C C . LEU A 1 504 ? 34.900 7.289 -46.202 1.00 88.12 504 LEU A C 1
ATOM 3959 O O . LEU A 1 504 ? 34.824 8.440 -45.778 1.00 88.12 504 LEU A O 1
ATOM 3963 N N . PHE A 1 505 ? 36.035 6.591 -46.162 1.00 87.88 505 PHE A N 1
ATOM 3964 C CA . PHE A 1 505 ? 37.272 7.094 -45.561 1.00 87.88 505 PHE A CA 1
ATOM 3965 C C . PHE A 1 505 ? 38.363 7.239 -46.619 1.00 87.88 505 PHE A C 1
ATOM 3967 O O . PHE A 1 505 ? 38.729 6.287 -47.306 1.00 87.88 505 PHE A O 1
ATOM 3974 N N . TYR A 1 506 ? 38.902 8.447 -46.746 1.00 82.44 506 TYR A N 1
ATOM 3975 C CA . TYR A 1 506 ? 39.996 8.748 -47.658 1.00 82.44 506 TYR A CA 1
ATOM 3976 C C . TYR A 1 506 ? 41.335 8.571 -46.952 1.00 82.44 506 TYR A C 1
ATOM 3978 O O . TYR A 1 506 ? 41.549 9.138 -45.881 1.00 82.44 506 TYR A O 1
ATOM 3986 N N . GLN A 1 507 ? 42.242 7.816 -47.570 1.00 81.00 507 GLN A N 1
ATOM 3987 C CA . GLN A 1 507 ? 43.629 7.720 -47.123 1.00 81.00 507 GLN A CA 1
ATOM 3988 C C . GLN A 1 507 ? 44.337 9.065 -47.338 1.00 81.00 507 GLN A C 1
ATOM 3990 O O . GLN A 1 507 ? 44.248 9.663 -48.412 1.00 81.00 507 GLN A O 1
ATOM 3995 N N . CYS A 1 508 ? 45.031 9.531 -46.311 1.00 75.38 508 CYS A N 1
ATOM 3996 C CA . CYS A 1 508 ? 45.870 10.718 -46.324 1.00 75.38 508 CYS A CA 1
ATOM 3997 C C . CYS A 1 508 ? 47.300 10.326 -46.680 1.00 75.38 508 CYS A C 1
ATOM 3999 O O . CYS A 1 508 ? 47.744 9.229 -46.345 1.00 75.38 508 CYS A O 1
ATOM 4001 N N . PHE A 1 509 ? 48.033 11.239 -47.303 1.00 70.50 509 PHE A N 1
ATOM 4002 C CA . PHE A 1 509 ? 49.418 10.999 -47.701 1.00 70.50 509 PHE A CA 1
ATOM 4003 C C . PHE A 1 509 ? 50.380 11.981 -47.037 1.00 70.50 509 PHE A C 1
ATOM 4005 O O . PHE A 1 509 ? 50.005 13.093 -46.653 1.00 70.50 509 PHE A O 1
ATOM 4012 N N . THR A 1 510 ? 51.628 11.556 -46.897 1.00 60.31 510 THR A N 1
ATOM 4013 C CA . THR A 1 510 ? 52.750 12.374 -46.439 1.00 60.31 510 THR A CA 1
ATOM 4014 C C . THR A 1 510 ? 53.633 12.771 -47.620 1.00 60.31 510 THR A C 1
ATOM 4016 O O . THR A 1 510 ? 53.622 12.133 -48.668 1.00 60.31 510 THR A O 1
ATOM 4019 N N . LYS A 1 511 ? 54.431 13.834 -47.468 1.00 54.00 511 LYS A N 1
ATOM 4020 C CA . LYS A 1 511 ? 55.339 14.309 -48.529 1.00 54.00 511 LYS A CA 1
ATOM 4021 C C . LYS A 1 511 ? 56.394 13.262 -48.927 1.00 54.00 511 LYS A C 1
ATOM 4023 O O . LYS A 1 511 ? 56.848 13.277 -50.060 1.00 54.00 511 LYS A O 1
ATOM 4028 N N . SER A 1 512 ? 56.755 12.361 -48.013 1.00 55.59 512 SER A N 1
ATOM 4029 C CA . SER A 1 512 ? 57.665 11.233 -48.259 1.00 55.59 512 SER A CA 1
ATOM 4030 C C . SER A 1 512 ? 57.058 10.110 -49.104 1.00 55.59 512 SER A C 1
ATOM 4032 O O . SER A 1 512 ? 57.800 9.257 -49.574 1.00 55.59 512 SER A O 1
ATOM 4034 N N . ASP A 1 513 ? 55.737 10.101 -49.306 1.00 56.56 513 ASP A N 1
ATOM 4035 C CA . ASP A 1 513 ? 55.060 9.123 -50.170 1.00 56.56 513 ASP A CA 1
ATOM 4036 C C . ASP A 1 513 ? 55.101 9.532 -51.658 1.00 56.56 513 ASP A C 1
ATOM 4038 O O . ASP A 1 513 ? 54.760 8.733 -52.533 1.00 56.56 513 ASP A O 1
ATOM 4042 N N . CYS A 1 514 ? 55.536 10.766 -51.943 1.00 54.19 514 CYS A N 1
ATOM 4043 C CA . CYS A 1 514 ? 55.812 11.267 -53.284 1.00 54.19 514 CYS A CA 1
ATOM 4044 C C . CYS A 1 514 ? 57.299 11.064 -53.609 1.00 54.19 514 CYS A C 1
ATOM 4046 O O . CYS A 1 514 ? 58.167 11.591 -52.912 1.00 54.19 514 CYS A O 1
ATOM 4048 N N . LEU A 1 515 ? 57.589 10.320 -54.674 1.00 55.09 515 LEU A N 1
ATOM 4049 C CA . LEU A 1 515 ? 58.934 10.168 -55.221 1.00 55.09 515 LEU A CA 1
ATOM 4050 C C . LEU A 1 515 ? 59.374 11.476 -55.902 1.00 55.09 515 LEU A C 1
ATOM 4052 O O . LEU A 1 515 ? 58.548 12.284 -56.334 1.00 55.09 515 LEU A O 1
ATOM 4056 N N . GLU A 1 516 ? 60.688 11.699 -55.986 1.00 53.00 516 GLU A N 1
ATOM 4057 C CA . GLU A 1 516 ? 61.284 12.937 -56.522 1.00 53.00 516 GLU A CA 1
ATOM 4058 C C . GLU A 1 516 ? 60.926 13.211 -57.996 1.00 53.00 516 GLU A C 1
ATOM 4060 O O . GLU A 1 516 ? 61.031 14.344 -58.461 1.00 53.00 516 GLU A O 1
ATOM 4065 N N . ASP A 1 517 ? 60.454 12.197 -58.722 1.00 54.84 517 ASP A N 1
ATOM 4066 C CA . ASP A 1 517 ? 59.999 12.268 -60.113 1.00 54.84 517 ASP A CA 1
ATOM 4067 C C . ASP A 1 517 ? 58.483 12.524 -60.258 1.00 54.84 517 ASP A C 1
ATOM 4069 O O . ASP A 1 517 ? 57.932 12.406 -61.354 1.00 54.84 517 ASP A O 1
ATOM 4073 N N . ASN A 1 518 ? 57.804 12.899 -59.166 1.00 48.88 518 ASN A N 1
ATOM 4074 C CA . ASN A 1 518 ? 56.348 13.057 -59.063 1.00 48.88 518 ASN A CA 1
ATOM 4075 C C . ASN A 1 518 ? 55.539 11.756 -59.226 1.00 48.88 518 ASN A C 1
ATOM 4077 O O . ASN A 1 518 ? 54.319 11.815 -59.425 1.00 48.88 518 ASN A O 1
ATOM 4081 N N . THR A 1 519 ? 56.171 10.585 -59.118 1.00 49.09 519 THR A N 1
ATOM 4082 C CA . THR A 1 519 ? 55.472 9.295 -59.032 1.00 49.09 519 THR A CA 1
ATOM 4083 C C . THR A 1 519 ? 55.268 8.869 -57.570 1.00 49.09 519 THR A C 1
ATOM 4085 O O . THR A 1 519 ? 55.756 9.519 -56.648 1.00 49.09 519 THR A O 1
ATOM 4088 N N . CYS A 1 520 ? 54.460 7.837 -57.318 1.00 49.44 520 CYS A N 1
ATOM 4089 C CA . CYS A 1 520 ? 54.181 7.353 -55.959 1.00 49.44 520 CYS A CA 1
ATOM 4090 C C . CYS A 1 520 ? 54.917 6.021 -55.712 1.00 49.44 520 CYS A C 1
ATOM 4092 O O . CYS A 1 520 ? 55.170 5.279 -56.660 1.00 49.44 520 CYS A O 1
ATOM 4094 N N . SER A 1 521 ? 55.245 5.710 -54.455 1.00 52.38 521 SER A N 1
ATOM 4095 C CA . SER A 1 521 ? 55.946 4.474 -54.061 1.00 52.38 521 SER A CA 1
ATOM 4096 C C . SER A 1 521 ? 55.176 3.177 -54.398 1.00 52.38 521 SER A C 1
ATOM 4098 O O . SER A 1 521 ? 53.978 3.192 -54.698 1.00 52.38 521 SER A O 1
ATOM 4100 N N . ASP A 1 522 ? 55.867 2.029 -54.387 1.00 42.06 522 ASP A N 1
ATOM 4101 C CA . ASP A 1 522 ? 55.296 0.736 -54.792 1.00 42.06 522 ASP A CA 1
ATOM 4102 C C . ASP A 1 522 ? 54.064 0.341 -53.957 1.00 42.06 522 ASP A C 1
ATOM 4104 O O . ASP A 1 522 ? 54.099 0.286 -52.728 1.00 42.06 522 ASP A O 1
ATOM 4108 N N . GLY A 1 523 ? 52.960 0.041 -54.654 1.00 45.69 523 GLY A N 1
ATOM 4109 C CA . GLY A 1 523 ? 51.646 -0.266 -54.070 1.00 45.69 523 GLY A CA 1
ATOM 4110 C C . GLY A 1 523 ? 50.547 0.746 -54.419 1.00 45.69 523 GLY A C 1
ATOM 4111 O O . GLY A 1 523 ? 49.365 0.453 -54.231 1.00 45.69 523 GLY A O 1
ATOM 4112 N N . TYR A 1 524 ? 50.902 1.895 -55.000 1.00 48.88 524 TYR A N 1
ATOM 4113 C CA . TYR A 1 524 ? 49.963 2.960 -55.356 1.00 48.88 524 TYR A CA 1
ATOM 4114 C C . TYR A 1 524 ? 49.831 3.105 -56.883 1.00 48.88 524 TYR A C 1
ATOM 4116 O O . TYR A 1 524 ? 50.805 3.357 -57.582 1.00 48.88 524 TYR A O 1
ATOM 4124 N N . LYS A 1 525 ? 48.614 2.959 -57.433 1.00 41.59 525 LYS A N 1
ATOM 4125 C CA . LYS A 1 525 ? 48.325 3.208 -58.862 1.00 41.59 525 LYS A CA 1
ATOM 4126 C C . LYS A 1 525 ? 47.409 4.426 -59.031 1.00 41.59 525 LYS A C 1
ATOM 4128 O O . LYS A 1 525 ? 46.292 4.430 -58.516 1.00 41.59 525 LYS A O 1
ATOM 4133 N N . GLY A 1 526 ? 47.862 5.426 -59.793 1.00 45.97 526 GLY A N 1
ATOM 4134 C CA . GLY A 1 526 ? 47.066 6.575 -60.261 1.00 45.97 526 GLY A CA 1
ATOM 4135 C C . GLY A 1 526 ? 47.651 7.952 -59.912 1.00 45.97 526 GLY A C 1
ATOM 4136 O O . GLY A 1 526 ? 48.494 8.067 -59.031 1.00 45.97 526 GLY A O 1
ATOM 4137 N N . SER A 1 527 ? 47.157 9.002 -60.581 1.00 46.50 527 SER A N 1
ATOM 4138 C CA . SER A 1 527 ? 47.563 10.429 -60.552 1.00 46.50 527 SER A CA 1
ATOM 4139 C C . SER A 1 527 ? 47.469 11.158 -59.191 1.00 46.50 527 SER A C 1
ATOM 4141 O O . SER A 1 527 ? 47.430 12.386 -59.127 1.00 46.50 527 SER A O 1
ATOM 4143 N N . ARG A 1 528 ? 47.431 10.425 -58.074 1.00 48.00 528 ARG A N 1
ATOM 4144 C CA . ARG A 1 528 ? 47.145 10.949 -56.731 1.00 48.00 528 ARG A CA 1
ATOM 4145 C C . ARG A 1 528 ? 48.282 11.773 -56.118 1.00 48.00 528 ARG A C 1
ATOM 4147 O O . ARG A 1 528 ? 47.980 12.650 -55.317 1.00 48.00 528 ARG A O 1
ATOM 4154 N N . CYS A 1 529 ? 49.536 11.594 -56.544 1.00 50.19 529 CYS A N 1
ATOM 4155 C CA . CYS A 1 529 ? 50.643 12.464 -56.120 1.00 50.19 529 CYS A CA 1
ATOM 4156 C C . CYS A 1 529 ? 50.492 13.921 -56.634 1.00 50.19 529 CYS A C 1
ATOM 4158 O O . CYS A 1 529 ? 51.051 14.840 -56.046 1.00 50.19 529 CYS A O 1
ATOM 4160 N N . HIS A 1 530 ? 49.652 14.168 -57.654 1.00 47.44 530 HIS A N 1
ATOM 4161 C CA . HIS A 1 530 ? 49.360 15.511 -58.191 1.00 47.44 530 HIS A CA 1
ATOM 4162 C C . HIS A 1 530 ? 48.192 16.236 -57.479 1.00 47.44 530 HIS A C 1
ATOM 4164 O O . HIS A 1 530 ? 47.935 17.420 -57.708 1.00 47.44 530 HIS A O 1
ATOM 4170 N N . ALA A 1 531 ? 47.461 15.543 -56.597 1.00 47.50 531 ALA A N 1
ATOM 4171 C CA . ALA A 1 531 ? 46.148 15.972 -56.108 1.00 47.50 531 ALA A CA 1
ATOM 4172 C C . ALA A 1 531 ? 46.168 17.064 -55.013 1.00 47.50 531 ALA A C 1
ATOM 4174 O O . ALA A 1 531 ? 45.108 17.579 -54.654 1.00 47.50 531 ALA A O 1
ATOM 4175 N N . CYS A 1 532 ? 47.341 17.461 -54.504 1.00 46.69 532 CYS A N 1
ATOM 4176 C CA . CYS A 1 532 ? 47.464 18.661 -53.658 1.00 46.69 532 CYS A CA 1
ATOM 4177 C C . CYS A 1 532 ? 47.931 19.918 -54.406 1.00 46.69 532 CYS A C 1
ATOM 4179 O O . CYS A 1 532 ? 47.893 20.987 -53.803 1.00 46.69 532 CYS A O 1
ATOM 4181 N N . ASP A 1 533 ? 48.250 19.821 -55.703 1.00 46.53 533 ASP A N 1
ATOM 4182 C CA . ASP A 1 533 ? 48.514 20.994 -56.553 1.00 46.53 533 ASP A CA 1
ATOM 4183 C C . ASP A 1 533 ? 47.313 21.385 -57.428 1.00 46.53 533 ASP A C 1
ATOM 4185 O O . ASP A 1 533 ? 47.185 22.543 -57.818 1.00 46.53 533 ASP A O 1
ATOM 4189 N N . THR A 1 534 ? 46.394 20.457 -57.721 1.00 45.66 534 THR A N 1
ATOM 4190 C CA . THR A 1 534 ? 45.331 20.681 -58.721 1.00 45.66 534 THR A CA 1
ATOM 4191 C C . THR A 1 534 ? 43.936 20.243 -58.262 1.00 45.66 534 THR A C 1
ATOM 4193 O O . THR A 1 534 ? 43.224 19.551 -58.968 1.00 45.66 534 THR A O 1
ATOM 4196 N N . TYR A 1 535 ? 43.484 20.745 -57.112 1.00 48.72 535 TYR A N 1
ATOM 4197 C CA . TYR A 1 535 ? 42.059 20.937 -56.755 1.00 48.72 535 TYR A CA 1
ATOM 4198 C C . TYR A 1 535 ? 41.375 20.001 -55.734 1.00 48.72 535 TYR A C 1
ATOM 4200 O O . TYR A 1 535 ? 40.417 20.478 -55.131 1.00 48.72 535 TYR A O 1
ATOM 4208 N N . THR A 1 536 ? 41.834 18.784 -55.396 1.00 52.56 536 THR A N 1
ATOM 4209 C CA . THR A 1 536 ? 41.228 18.009 -54.273 1.00 52.56 536 THR A CA 1
ATOM 4210 C C . THR A 1 536 ? 42.128 16.894 -53.711 1.00 52.56 536 THR A C 1
ATOM 4212 O O . THR A 1 536 ? 42.399 15.927 -54.416 1.00 52.56 536 THR A O 1
ATOM 4215 N N . GLY A 1 537 ? 42.480 16.939 -52.416 1.00 60.31 537 GLY A N 1
ATOM 4216 C CA . GLY A 1 537 ? 43.223 15.869 -51.721 1.00 60.31 537 GLY A CA 1
ATOM 4217 C C . GLY A 1 537 ? 43.309 16.056 -50.195 1.00 60.31 537 GLY A C 1
ATOM 4218 O O . GLY A 1 537 ? 42.906 17.103 -49.681 1.00 60.31 537 GLY A O 1
ATOM 4219 N N . PHE A 1 538 ? 43.822 15.055 -49.462 1.00 65.38 538 PHE A N 1
ATOM 4220 C CA . PHE A 1 538 ? 44.071 15.124 -48.011 1.00 65.38 538 PHE A CA 1
ATOM 4221 C C . PHE A 1 538 ? 45.536 14.819 -47.675 1.00 65.38 538 PHE A C 1
ATOM 4223 O O . PHE A 1 538 ? 46.023 13.730 -47.969 1.00 65.38 538 PHE A O 1
ATOM 4230 N N . ALA A 1 539 ? 46.211 15.749 -46.999 1.00 67.38 539 ALA A N 1
ATOM 4231 C CA . ALA A 1 539 ? 47.582 15.587 -46.525 1.00 67.38 539 ALA A CA 1
ATOM 4232 C C . ALA A 1 539 ? 47.610 15.267 -45.023 1.00 67.38 539 ALA A C 1
ATOM 4234 O O . ALA A 1 539 ? 46.881 15.872 -44.231 1.00 67.38 539 ALA A O 1
ATOM 4235 N N . LEU A 1 540 ? 48.466 14.331 -44.614 1.00 67.75 540 LEU A N 1
ATOM 4236 C CA . LEU A 1 540 ? 48.735 14.040 -43.209 1.00 67.75 540 LEU A CA 1
ATOM 4237 C C . LEU A 1 540 ? 49.799 15.018 -42.690 1.00 67.75 540 LEU A C 1
ATOM 4239 O O . LEU A 1 540 ? 50.985 14.881 -42.981 1.00 67.75 540 LEU A O 1
ATOM 4243 N N . ILE A 1 541 ? 49.369 16.024 -41.926 1.00 64.50 541 ILE A N 1
ATOM 4244 C CA . ILE A 1 541 ? 50.244 17.042 -41.331 1.00 64.50 541 ILE A CA 1
ATOM 4245 C C . ILE A 1 541 ? 50.327 16.775 -39.825 1.00 64.50 541 ILE A C 1
ATOM 4247 O O . ILE A 1 541 ? 49.362 16.962 -39.073 1.00 64.50 541 ILE A O 1
ATOM 4251 N N . GLY A 1 542 ? 51.484 16.284 -39.375 1.00 70.94 542 GLY A N 1
ATOM 4252 C CA . GLY A 1 542 ? 51.654 15.776 -38.013 1.00 70.94 542 GLY A CA 1
ATOM 4253 C C . GLY A 1 542 ? 50.765 14.552 -37.767 1.00 70.94 542 GLY A C 1
ATOM 4254 O O . GLY A 1 542 ? 50.903 13.540 -38.443 1.00 70.94 542 GLY A O 1
ATOM 4255 N N . LYS A 1 543 ? 49.833 14.643 -36.805 1.00 64.88 543 LYS A N 1
ATOM 4256 C CA . LYS A 1 543 ? 48.834 13.591 -36.511 1.00 64.88 543 LYS A CA 1
ATOM 4257 C C . LYS A 1 543 ? 47.441 13.874 -37.096 1.00 64.88 543 LYS A C 1
ATOM 4259 O O . LYS A 1 543 ? 46.496 13.164 -36.763 1.00 64.88 543 LYS A O 1
ATOM 4264 N N . LYS A 1 544 ? 47.273 14.931 -37.902 1.00 62.34 544 LYS A N 1
ATOM 4265 C CA . LYS A 1 544 ? 45.962 15.364 -38.413 1.00 62.34 544 LYS A CA 1
ATOM 4266 C C . LYS A 1 544 ? 45.918 15.306 -39.936 1.00 62.34 544 LYS A C 1
ATOM 4268 O O . LYS A 1 544 ? 46.782 15.864 -40.604 1.00 62.34 544 LYS A O 1
ATOM 4273 N N . CYS A 1 545 ? 44.870 14.692 -40.477 1.00 70.00 545 CYS A N 1
ATOM 4274 C CA . CYS A 1 545 ? 44.557 14.765 -41.899 1.00 70.00 545 CYS A CA 1
ATOM 4275 C C . CYS A 1 545 ? 43.873 16.090 -42.228 1.00 70.00 545 CYS A C 1
ATOM 4277 O O . CYS A 1 545 ? 42.796 16.389 -41.707 1.00 70.00 545 CYS A O 1
ATOM 4279 N N . GLN A 1 546 ? 44.481 16.875 -43.107 1.00 68.00 546 GLN A N 1
ATOM 4280 C CA . GLN A 1 546 ? 43.977 18.177 -43.524 1.00 68.00 546 GLN A CA 1
ATOM 4281 C C . GLN A 1 546 ? 43.636 18.152 -45.009 1.00 68.00 546 GLN A C 1
ATOM 4283 O O . GLN A 1 546 ? 44.338 17.542 -45.812 1.00 68.00 546 GLN A O 1
ATOM 4288 N N . LYS A 1 547 ? 42.528 18.800 -45.376 1.00 63.50 547 LYS A N 1
ATOM 4289 C CA . LYS A 1 547 ? 42.166 18.997 -46.783 1.00 63.50 547 LYS A CA 1
ATOM 4290 C C . LYS A 1 547 ? 43.212 19.923 -47.391 1.00 63.50 547 LYS A C 1
ATOM 4292 O O . LYS A 1 547 ? 43.524 20.947 -46.789 1.00 63.50 547 LYS A O 1
ATOM 4297 N N . CYS A 1 548 ? 43.726 19.584 -48.564 1.00 58.41 548 CYS A N 1
ATOM 4298 C CA . CYS A 1 548 ? 44.589 20.465 -49.339 1.00 58.41 548 CYS A CA 1
ATOM 4299 C C . CYS A 1 548 ? 43.754 21.618 -49.904 1.00 58.41 548 CYS A C 1
ATOM 4301 O O . CYS A 1 548 ? 43.369 21.628 -51.065 1.00 58.41 548 CYS A O 1
ATOM 4303 N N . PHE A 1 549 ? 43.408 22.563 -49.036 1.00 49.97 549 PHE A N 1
ATOM 4304 C CA . PHE A 1 549 ? 42.930 23.888 -49.389 1.00 49.97 549 PHE A CA 1
ATOM 4305 C C . PHE A 1 549 ? 44.045 24.851 -49.001 1.00 49.97 549 PHE A C 1
ATOM 4307 O O . PHE A 1 549 ? 44.244 25.143 -47.826 1.00 49.97 549 PHE A O 1
ATOM 4314 N N . LEU A 1 550 ? 44.794 25.331 -49.985 1.00 44.12 550 LEU A N 1
ATOM 4315 C CA . LEU A 1 550 ? 45.687 26.467 -49.805 1.00 44.12 550 LEU A CA 1
ATOM 4316 C C . LEU A 1 550 ? 45.004 27.694 -50.410 1.00 44.12 550 LEU A C 1
ATOM 4318 O O . LEU A 1 550 ? 45.050 27.849 -51.628 1.00 44.12 550 LEU A O 1
ATOM 4322 N N . PRO A 1 551 ? 44.446 28.636 -49.631 1.00 44.78 551 PRO A N 1
ATOM 4323 C CA . PRO A 1 551 ? 44.328 29.997 -50.110 1.00 44.78 551 PRO A CA 1
ATOM 4324 C C . PRO A 1 551 ? 45.683 30.681 -49.892 1.00 44.78 551 PRO A C 1
ATOM 4326 O O . PRO A 1 551 ? 45.792 31.633 -49.128 1.00 44.78 551 PRO A O 1
ATOM 4329 N N . LYS A 1 552 ? 46.734 30.231 -50.594 1.00 46.94 552 LYS A N 1
ATOM 4330 C CA . LYS A 1 552 ? 47.989 31.002 -50.660 1.00 46.94 552 LYS A CA 1
ATOM 4331 C C . LYS A 1 552 ? 47.794 32.350 -51.361 1.00 46.94 552 LYS A C 1
ATOM 4333 O O . LYS A 1 552 ? 48.666 33.194 -51.291 1.00 46.94 552 LYS A O 1
ATOM 4338 N N . VAL A 1 553 ? 46.649 32.586 -51.998 1.00 51.97 553 VAL A N 1
ATOM 4339 C CA . VAL A 1 553 ? 46.339 33.839 -52.699 1.00 51.97 553 VAL A CA 1
ATOM 4340 C C . VAL A 1 553 ? 45.813 34.929 -51.745 1.00 51.97 553 VAL A C 1
ATOM 4342 O O . VAL A 1 553 ? 45.945 36.111 -52.047 1.00 51.97 553 VAL A O 1
ATOM 4345 N N . VAL A 1 554 ? 45.288 34.579 -50.561 1.00 51.78 554 VAL A N 1
ATOM 4346 C CA . VAL A 1 554 ? 44.656 35.565 -49.660 1.00 51.78 554 VAL A CA 1
ATOM 4347 C C . VAL A 1 554 ? 45.674 36.305 -48.784 1.00 51.78 554 VAL A C 1
ATOM 4349 O O . VAL A 1 554 ? 45.523 37.507 -48.600 1.00 51.78 554 VAL A O 1
ATOM 4352 N N . GLU A 1 555 ? 46.755 35.667 -48.324 1.00 50.53 555 GLU A N 1
ATOM 4353 C CA . GLU A 1 555 ? 47.809 36.380 -47.573 1.00 50.53 555 GLU A CA 1
ATOM 4354 C C . GLU A 1 555 ? 48.547 37.406 -48.443 1.00 50.53 555 GLU A C 1
ATOM 4356 O O . GLU A 1 555 ? 48.793 38.524 -47.992 1.00 50.53 555 GLU A O 1
ATOM 4361 N N . TYR A 1 556 ? 48.813 37.085 -49.716 1.00 57.75 556 TYR A N 1
ATOM 4362 C CA . TYR A 1 556 ? 49.401 38.052 -50.645 1.00 57.75 556 TYR A CA 1
ATOM 4363 C C . TYR A 1 556 ? 48.420 39.159 -51.025 1.00 57.75 556 TYR A C 1
ATOM 4365 O O . TYR A 1 556 ? 48.845 40.303 -51.102 1.00 57.75 556 TYR A O 1
ATOM 4373 N N . LEU A 1 557 ? 47.124 38.876 -51.212 1.00 59.50 557 LEU A N 1
ATOM 4374 C CA . LEU A 1 557 ? 46.126 39.919 -51.491 1.00 59.50 557 LEU A CA 1
ATOM 4375 C C . LEU A 1 557 ? 45.903 40.848 -50.296 1.00 59.50 557 LEU A C 1
ATOM 4377 O O . LEU A 1 557 ? 45.818 42.054 -50.494 1.00 59.50 557 LEU A O 1
ATOM 4381 N N . ILE A 1 558 ? 45.854 40.330 -49.065 1.00 63.00 558 ILE A N 1
ATOM 4382 C CA . ILE A 1 558 ? 45.725 41.163 -47.860 1.00 63.00 558 ILE A CA 1
ATOM 4383 C C . ILE A 1 558 ? 46.989 42.007 -47.663 1.00 63.00 558 ILE A C 1
ATOM 4385 O O . ILE A 1 558 ? 46.877 43.199 -47.383 1.00 63.00 558 ILE A O 1
ATOM 4389 N N . ALA A 1 559 ? 48.180 41.439 -47.882 1.00 65.44 559 ALA A N 1
ATOM 4390 C CA . ALA A 1 559 ? 49.429 42.196 -47.850 1.00 65.44 559 ALA A CA 1
ATOM 4391 C C . ALA A 1 559 ? 49.490 43.258 -48.964 1.00 65.44 559 ALA A C 1
ATOM 4393 O O . ALA A 1 559 ? 49.885 44.391 -48.704 1.00 65.44 559 ALA A O 1
ATOM 4394 N N . LEU A 1 560 ? 49.046 42.937 -50.184 1.00 73.44 560 LEU A N 1
ATOM 4395 C CA . LEU A 1 560 ? 49.010 43.872 -51.311 1.00 73.44 560 LEU A CA 1
ATOM 4396 C C . LEU A 1 560 ? 48.009 45.010 -51.063 1.00 73.44 560 LEU A C 1
ATOM 4398 O O . LEU A 1 560 ? 48.335 46.168 -51.297 1.00 73.44 560 LEU A O 1
ATOM 4402 N N . VAL A 1 561 ? 46.819 44.702 -50.538 1.00 78.69 561 VAL A N 1
ATOM 4403 C CA . VAL A 1 561 ? 45.804 45.700 -50.164 1.00 78.69 561 VAL A CA 1
ATOM 4404 C C . VAL A 1 561 ? 46.300 46.571 -49.008 1.00 78.69 561 VAL A C 1
ATOM 4406 O O . VAL A 1 561 ? 46.131 47.785 -49.061 1.00 78.69 561 VAL A O 1
ATOM 4409 N N . ALA A 1 562 ? 46.978 46.001 -48.007 1.00 76.56 562 ALA A N 1
ATOM 4410 C CA . ALA A 1 562 ? 47.585 46.764 -46.917 1.00 76.56 562 ALA A CA 1
ATOM 4411 C C . ALA A 1 562 ? 48.708 47.695 -47.410 1.00 76.56 562 ALA A C 1
ATOM 4413 O O . ALA A 1 562 ? 48.776 48.845 -46.982 1.00 76.56 562 ALA A O 1
ATOM 4414 N N . ILE A 1 563 ? 49.544 47.241 -48.352 1.00 82.00 563 ILE A N 1
ATOM 4415 C CA . ILE A 1 563 ? 50.586 48.065 -48.985 1.00 82.00 563 ILE A CA 1
ATOM 4416 C C . ILE A 1 563 ? 49.955 49.190 -49.819 1.00 82.00 563 ILE A C 1
ATOM 4418 O O . ILE A 1 563 ? 50.385 50.335 -49.710 1.00 82.00 563 ILE A O 1
ATOM 4422 N N . ILE A 1 564 ? 48.911 48.904 -50.604 1.00 84.25 564 ILE A N 1
ATOM 4423 C CA . ILE A 1 564 ? 48.195 49.917 -51.399 1.00 84.25 564 ILE A CA 1
ATOM 4424 C C . ILE A 1 564 ? 47.541 50.964 -50.484 1.00 84.25 564 ILE A C 1
ATOM 4426 O O . ILE A 1 564 ? 47.683 52.160 -50.732 1.00 84.25 564 ILE A O 1
ATOM 4430 N N . LEU A 1 565 ? 46.880 50.542 -49.401 1.00 82.44 565 LEU A N 1
ATOM 4431 C CA . LEU A 1 565 ? 46.286 51.453 -48.415 1.00 82.44 565 LEU A CA 1
ATOM 4432 C C . LEU A 1 565 ? 47.349 52.299 -47.696 1.00 82.44 565 LEU A C 1
ATOM 4434 O O . LEU A 1 565 ? 47.125 53.486 -47.470 1.00 82.44 565 LEU A O 1
ATOM 4438 N N . PHE A 1 566 ? 48.519 51.731 -47.392 1.00 81.00 566 PHE A N 1
ATOM 4439 C CA . PHE A 1 566 ? 49.638 52.462 -46.790 1.00 81.00 566 PHE A CA 1
ATOM 4440 C C . PHE A 1 566 ? 50.242 53.505 -47.747 1.00 81.00 566 PHE A C 1
ATOM 4442 O O . PHE A 1 566 ? 50.520 54.630 -47.337 1.00 81.00 566 PHE A O 1
ATOM 4449 N N . VAL A 1 567 ? 50.382 53.179 -49.037 1.00 81.31 567 VAL A N 1
ATOM 4450 C CA . VAL A 1 567 ? 50.845 54.126 -50.070 1.00 81.31 567 VAL A CA 1
ATOM 4451 C C . VAL A 1 567 ? 49.826 55.250 -50.297 1.00 81.31 567 VAL A C 1
ATOM 4453 O O . VAL A 1 567 ? 50.216 56.412 -50.406 1.00 81.31 567 VAL A O 1
ATOM 4456 N N . LEU A 1 568 ? 48.525 54.942 -50.310 1.00 79.81 568 LEU A N 1
ATOM 4457 C CA . LEU A 1 568 ? 47.465 55.955 -50.397 1.00 79.81 568 LEU A CA 1
ATOM 4458 C C . LEU A 1 568 ? 47.447 56.877 -49.167 1.00 79.81 568 LEU A C 1
ATOM 4460 O O . LEU A 1 568 ? 47.302 58.087 -49.323 1.00 79.81 568 LEU A O 1
ATOM 4464 N N . TYR A 1 569 ? 47.659 56.334 -47.963 1.00 76.81 569 TYR A N 1
ATOM 4465 C CA . TYR A 1 569 ? 47.783 57.119 -46.730 1.00 76.81 569 TYR A CA 1
ATOM 4466 C C . TYR A 1 569 ? 48.993 58.070 -46.761 1.00 76.81 569 TYR A C 1
ATOM 4468 O O . TYR A 1 569 ? 48.867 59.242 -46.406 1.00 76.81 569 TYR A O 1
ATOM 4476 N N . LEU A 1 570 ? 50.152 57.602 -47.242 1.00 74.12 570 LEU A N 1
ATOM 4477 C CA . LEU A 1 570 ? 51.343 58.444 -47.394 1.00 74.12 570 LEU A CA 1
ATOM 4478 C C . LEU A 1 570 ? 51.149 59.551 -48.443 1.00 74.12 570 LEU A C 1
ATOM 4480 O O . LEU A 1 570 ? 51.536 60.688 -48.188 1.00 74.12 570 LEU A O 1
ATOM 4484 N N . ASN A 1 571 ? 50.507 59.264 -49.580 1.00 68.25 571 ASN A N 1
ATOM 4485 C CA . ASN A 1 571 ? 50.225 60.285 -50.598 1.00 68.25 571 ASN A CA 1
ATOM 4486 C C . ASN A 1 571 ? 49.213 61.336 -50.109 1.00 68.25 571 ASN A C 1
ATOM 4488 O O . ASN A 1 571 ? 49.432 62.527 -50.323 1.00 68.25 571 ASN A O 1
ATOM 4492 N N . TYR A 1 572 ? 48.171 60.928 -49.378 1.00 66.12 572 TYR A N 1
ATOM 4493 C CA . TYR A 1 572 ? 47.215 61.858 -48.766 1.00 66.12 572 TYR A CA 1
ATOM 4494 C C . TYR A 1 572 ? 47.882 62.779 -47.726 1.00 66.12 572 TYR A C 1
ATOM 4496 O O . TYR A 1 572 ? 47.621 63.980 -47.695 1.00 66.12 572 TYR A O 1
ATOM 4504 N N . SER A 1 573 ? 48.810 62.248 -46.920 1.00 56.72 573 SER A N 1
ATOM 4505 C CA . SER A 1 573 ? 49.552 63.033 -45.921 1.00 56.72 573 SER A CA 1
ATOM 4506 C C . SER A 1 573 ? 50.578 64.003 -46.530 1.00 56.72 573 SER A C 1
ATOM 4508 O O . SER A 1 573 ? 50.962 64.971 -45.869 1.00 56.72 573 SER A O 1
ATOM 4510 N N . VAL A 1 574 ? 51.057 63.753 -47.753 1.00 57.84 574 VAL A N 1
ATOM 4511 C CA . VAL A 1 574 ? 51.997 64.639 -48.462 1.00 57.84 574 VAL A CA 1
ATOM 4512 C C . VAL A 1 574 ? 51.258 65.758 -49.205 1.00 57.84 574 VAL A C 1
ATOM 4514 O O . VAL A 1 574 ? 51.769 66.877 -49.266 1.00 57.84 574 VAL A O 1
ATOM 4517 N N . GLU A 1 575 ? 50.043 65.511 -49.706 1.00 55.72 575 GLU A N 1
ATOM 4518 C CA . GLU A 1 575 ? 49.199 66.565 -50.289 1.00 55.72 575 GLU A CA 1
ATOM 4519 C C . GLU A 1 575 ? 48.592 67.493 -49.224 1.00 55.72 575 GLU A C 1
ATOM 4521 O O . GLU A 1 575 ? 48.548 68.704 -49.440 1.00 55.72 575 GLU A O 1
ATOM 4526 N N . SER A 1 576 ? 48.238 66.989 -48.033 1.00 51.91 576 SER A N 1
ATOM 4527 C CA . SER A 1 576 ? 47.702 67.833 -46.950 1.00 51.91 576 SER A CA 1
ATOM 4528 C C . SER A 1 576 ? 48.737 68.767 -46.302 1.00 51.91 576 SER A C 1
ATOM 4530 O O . SER A 1 576 ? 48.358 69.738 -45.656 1.00 51.91 576 SER A O 1
ATOM 4532 N N . ASN A 1 577 ? 50.038 68.509 -46.482 1.00 52.38 577 ASN A N 1
ATOM 4533 C CA . ASN A 1 577 ? 51.129 69.367 -45.99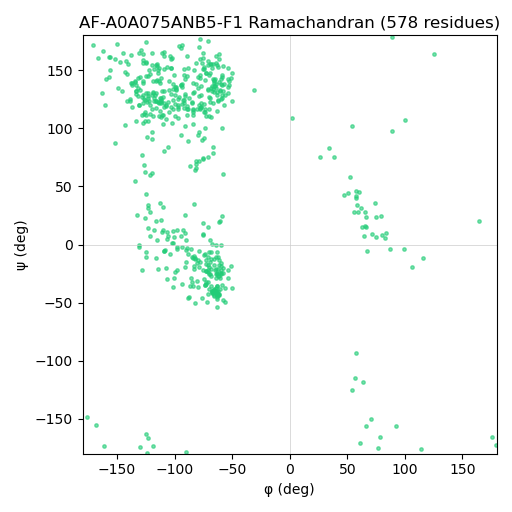2 1.00 52.38 577 ASN A CA 1
ATOM 4534 C C . ASN A 1 577 ? 51.636 70.382 -47.039 1.00 52.38 577 ASN A C 1
ATOM 4536 O O . ASN A 1 577 ? 52.630 71.062 -46.798 1.00 52.38 577 ASN A O 1
ATOM 4540 N N . LYS A 1 578 ? 50.969 70.507 -48.197 1.00 52.91 578 LYS A N 1
ATOM 4541 C CA . LYS A 1 578 ? 51.213 71.582 -49.181 1.00 52.91 578 LYS A CA 1
ATOM 4542 C C . LYS A 1 578 ? 50.115 72.654 -49.213 1.00 52.91 578 LYS A C 1
ATOM 4544 O O . LYS A 1 578 ? 50.194 73.568 -50.029 1.00 52.91 578 LYS A O 1
ATOM 4549 N N . SER A 1 579 ? 49.128 72.578 -48.319 1.00 51.47 579 SER A N 1
ATOM 4550 C CA . SER A 1 579 ? 48.081 73.594 -48.145 1.00 51.47 579 SER A CA 1
ATOM 4551 C C . SER A 1 579 ? 47.984 74.111 -46.702 1.00 51.47 579 SER A C 1
ATOM 4553 O O . SER A 1 579 ? 46.880 74.238 -46.173 1.00 51.47 579 SER A O 1
ATOM 4555 N N . ASN A 1 580 ? 49.134 74.378 -46.075 1.00 38.03 580 ASN A N 1
ATOM 4556 C CA . ASN A 1 580 ? 49.298 75.292 -44.939 1.00 38.03 580 ASN A CA 1
ATOM 4557 C C . ASN A 1 580 ? 50.714 75.866 -44.936 1.00 38.03 580 ASN A C 1
ATOM 4559 O O . ASN A 1 580 ? 51.662 75.055 -45.045 1.00 38.03 580 ASN A O 1
#

Sequence (580 aa):
MLLFLQFLCFSIIKHQTAATNPNPQCKGIYNLTDSFGFISNSISTQSRGYIPNQNCLWFIQPSTSYSNITFEILDFEVDQLDSVDIYKGDTQILNHVLHVTRSVSYFVGNNTNEPWIISFIADGSYERDGFLILYYVDGIKPSNTCYLNCMNRGLGCVDNRCICQEGYEGAICLKDDKYYLNNIYDMCNGHSWIQNTQWKNNSLDPCLGMTVSLTNANWYGVECSTFRVTKLALAGNNLTCSSMPPLPRYIEYLDISFNKINNAMTDESVVGRYLSIYLAQNASLTGSIPSAFGRNTYLATINLSNNNLTGIIPDALNNLASLRMINLENNRLIGHIPNNFALLSDNKLFLQGNIFWCPRPNWKSVATFSCKEVNLYSITPNSGSQIGGYTVNITGNNFLSEIEIFVVFDDIKTNNILYMDNNLIQVVVPPHPSKTVAVKIASASNEFIGIDYATFTYLKECPQGTFREKEACALCPQGAFCKGGGEKPTPLFGYKESENVPLLFYQCFTKSDCLEDNTCSDGYKGSRCHACDTYTGFALIGKKCQKCFLPKVVEYLIALVAIILFVLYLNYSVESNKSN

Nearest PDB structures (foldseek):
  5xkn-assembly1_B  TM=7.366E-01  e=1.867E-06  Arabidopsis thaliana
  5xjx-assembly1_A  TM=7.162E-01  e=2.071E-06  Arabidopsis thaliana
  6qxp-assembly1_A  TM=7.723E-01  e=3.874E-04  Arabidopsis
  5gr9-assembly1_B  TM=5.585E-01  e=7.561E-06  Arabidopsis thaliana
  5gqr-assembly1_B  TM=3.640E-01  e=4.399E-05  Arabidopsis thaliana

Mean predicted aligned error: 19.61 Å

Secondary structure (DSSP, 8-state):
-HHHHHHHHHHSS------S-----SEEEEEE-SSEEEEES----SSS---SS-EEEEEEEESS--SEEEEEEEEE---TT-EEEEEETTEEEEEEE---SS--EEEEEE--SPPEEEEEE--S-SS--EEEEEEEETT-----HHHHHHHTTTEEEETTEEEEPTT--STTTHHHHHHHHHHHHHHTTGGGSS--TTTT-TT--TTTTTTTT-TT-PPTTEEEETTEEEEEE-TTS--EESSPPP--TT-SEEE--SSEE-EE--TTTT-S--SEEE--S-TTEEEPPPGGGGG-TT--EEE--SSEEEEPPPGGGGG-TT--EEE--SSEEEEPPPGGGGGS-GGGEE--SSEEBPPTTT-TT-TTS--BPBEEEEEES-EEETT--SEEEEEEE---TTS-EEEEETTEEE--EEEEETTEEEEEPPP--SSEEEEEEEETTS-B-BS--EEEEEEPPPPTTEEEETTEEEEPPTTEE--STTPPPEEPTTEEE-SSSTT-EEEPB-GGGB-TTS-B-TT--SGGGGTTTTT--EEEETTEEEE----HHHHHHHHHHHHHHHHHHHHHHHHTTS--

Radius of gyration: 44.06 Å; Cα contacts (8 Å, |Δi|>4): 1179; chains: 1; bounding box: 90×116×117 Å

Organism: Rozella allomycis (strain CSF55) (NCBI:txid988480)

Foldseek 3Di:
DVVVVVVVVVPVPPPDDDDDDDPDDLEEEAEPPDQKDKDKDDDDPDDDDDAFWDKGKYKYFYPDQFFKKKKWKDDDDADQDKFKWKDFAPRTPDPGPGDCPPDTDIDIDGDDRTIMMIIITHHRDPDDDMIMMMMGTPPPDDPLPQQVVQVVLCFHADPSHTHHDPPDDDDSRLVQQLVLLLQQCVQFVVVPWPFFQCNPVPPARQQVCPPDPCPRRHTPQFDDDSSFTQTGACALGAGAHQALGAHGQNHQYDAHENYQHADEDELRSQHHQYQEYHHYHNARHEEADYLNVLVNQNHAYEAHEHYAYEEEDHLSVVSNPNHAAYAHYQYAYEEEDHPSCLVHALVRYHYANYAYFDDPPDSVRNPDHDYDAWAWDEKPPQEFALQFQDKIKIFTAQQDPSFQKWKDFAPDTDSQWDDPDRGIIIGGTHRHPFAKTWIFMAHPVRHTRYPDTYIHGHAYKFDFQWEDDPRDTDGQQPQWGGRIGHDATHGDFQWDADPPDGSDIDGAEEPVQQDPVRDGDPPDDDNQSCQLVPPWGWHCDPRDTDISDDPVVVVVVVVVVVVVVVVVVVVVVVVVVVPD

Solvent-accessible surface area (backbone atoms only — not comparable to full-atom values): 32251 Å² total; per-residue (Å²): 108,74,74,57,56,57,51,57,65,62,62,76,69,79,83,76,82,94,76,91,82,90,78,83,60,67,60,50,80,45,68,51,86,58,61,53,55,75,49,68,81,72,92,71,97,61,90,85,84,88,63,66,60,51,71,30,44,38,39,38,40,72,76,62,95,59,67,33,40,34,40,42,44,47,71,47,69,60,58,99,64,27,31,46,33,34,26,48,59,93,44,75,78,41,78,66,54,58,64,50,96,82,53,76,56,79,45,80,45,69,68,58,104,57,41,34,34,42,38,37,39,48,44,72,62,93,67,72,76,48,50,38,34,37,40,23,40,69,77,54,74,76,87,66,60,45,56,64,59,14,50,81,46,70,20,41,68,57,94,80,36,72,37,74,42,94,91,65,81,57,80,64,63,43,54,53,42,54,47,27,51,42,47,39,34,67,56,16,46,35,92,67,27,80,69,51,51,60,66,81,41,84,91,61,51,66,43,66,42,83,83,50,100,47,95,77,47,66,26,66,41,51,44,56,53,98,55,36,52,27,32,42,49,49,52,62,26,53,38,46,18,73,37,63,55,63,66,46,62,58,26,27,36,40,29,52,19,46,24,39,36,21,44,46,60,47,50,77,51,56,54,51,51,30,35,30,43,33,52,23,41,12,71,50,26,25,47,44,62,43,52,38,51,24,71,24,45,62,24,23,35,42,30,53,22,43,24,46,30,28,52,50,67,43,68,41,52,54,54,28,77,44,51,63,33,40,28,49,23,40,28,53,33,32,44,64,68,55,72,62,59,72,75,42,57,57,96,28,56,36,60,40,60,37,55,31,37,48,63,71,84,71,67,80,68,58,84,81,51,79,56,43,70,31,41,41,72,41,51,45,68,42,56,46,60,22,70,36,76,49,76,29,42,36,35,40,37,74,51,55,82,93,49,75,56,27,45,26,54,64,89,48,75,39,65,60,62,47,74,78,48,47,38,35,35,36,35,50,40,69,61,45,77,62,41,76,31,50,34,37,38,23,40,83,89,69,46,62,50,35,83,40,59,33,63,38,36,27,33,68,76,20,58,70,54,14,20,49,54,90,90,44,69,36,77,47,45,71,49,43,43,28,83,18,31,81,50,78,67,39,60,26,92,60,24,37,66,45,94,85,43,85,86,39,40,46,74,34,46,48,80,84,52,42,42,98,85,67,43,57,52,97,94,62,88,74,78,64,69,51,21,70,81,70,82,61,39,43,36,42,58,88,94,42,68,39,68,48,75,78,70,72,64,52,63,54,48,52,50,50,50,50,51,52,52,50,54,51,52,52,51,52,57,57,58,63,64,73,75,116

pLDDT: mean 72.44, std 20.22, range [22.59, 98.0]

InterPro domains:
  IPR000859 CUB domain [PF00431] (32-135)
  IPR000859 CUB domain [PS01180] (26-138)
  IPR001611 Leucine-rich repeat [PF13855] (277-333)
  IPR002909 IPT domain [PF01833] (377-458)
  IPR013783 Immunoglobulin-like fold [G3DSA:2.60.40.10] (369-475)
  IPR032675 Leucine-rich repeat domain superfamily [G3DSA:3.80.10.10] (179-368)
  IPR035914 Spermadhesin, CUB domain superfamily [G3DSA:2.60.120.290] (19-138)
  IPR035914 Spermadhesin, CUB domain superfamily [SSF49854] (23-137)
  IPR051848 Polygalacturonase-Inhibiting Protein [PTHR48059] (172-432)